Protein AF-0000000070241861 (afdb_homodimer)

Nearest PDB structures (foldseek):
  7yu0-assembly1_A  TM=5.098E-01  e=7.695E-04  Arthrobacter
  7ls2-assembly1_m  TM=2.785E-01  e=2.236E-01  Mus musculus
  7uvp-assembly1_A  TM=3.141E-01  e=3.894E-01  Bacteroides thetaiotaomicron VPI-5482
  7n2c-assembly1_EF  TM=3.225E-01  e=2.978E+00  Escherichia coli K-12
  4v7d-assembly1_BZ  TM=2.913E-01  e=2.327E+00  Escherichia coli K-12

Structure (mmCIF, N/CA/C/O backbone):
data_AF-0000000070241861-model_v1
#
loop_
_entity.id
_entity.type
_entity.pdbx_description
1 polymer 'Adenosylcobinamide amidohydrolase'
#
loop_
_atom_site.group_PDB
_atom_site.id
_atom_site.type_symbol
_atom_site.label_atom_id
_atom_site.label_alt_id
_atom_site.label_comp_id
_atom_site.label_asym_id
_atom_site.label_entity_id
_atom_site.label_seq_id
_atom_site.pdbx_PDB_ins_code
_atom_site.Cartn_x
_atom_site.Cartn_y
_atom_site.Cartn_z
_atom_site.occupancy
_atom_site.B_iso_or_equiv
_atom_site.auth_seq_id
_atom_site.auth_comp_id
_atom_site.auth_asym_id
_atom_site.auth_atom_id
_atom_site.pdbx_PDB_model_num
ATOM 1 N N . MET A 1 1 ? 17.719 -17.578 1.533 1 81.38 1 MET A N 1
ATOM 2 C CA . MET A 1 1 ? 17.297 -17.594 0.137 1 81.38 1 MET A CA 1
ATOM 3 C C . MET A 1 1 ? 15.93 -18.266 -0.014 1 81.38 1 MET A C 1
ATOM 5 O O . MET A 1 1 ? 15.68 -19.312 0.574 1 81.38 1 MET A O 1
ATOM 9 N N . PHE A 1 2 ? 15.055 -17.594 -0.69 1 94.44 2 PHE A N 1
ATOM 10 C CA . PHE A 1 2 ? 13.703 -18.109 -0.836 1 94.44 2 PHE A CA 1
ATOM 11 C C . PHE A 1 2 ? 13.648 -19.203 -1.887 1 94.44 2 PHE A C 1
ATOM 13 O O . PHE A 1 2 ? 14.211 -19.062 -2.975 1 94.44 2 PHE A O 1
ATOM 20 N N . ASP A 1 3 ? 13.086 -20.328 -1.501 1 96.94 3 ASP A N 1
ATOM 21 C CA . ASP A 1 3 ? 12.828 -21.453 -2.393 1 96.94 3 ASP A CA 1
ATOM 22 C C . ASP A 1 3 ? 11.367 -21.469 -2.842 1 96.94 3 ASP A C 1
ATOM 24 O O . ASP A 1 3 ? 10.484 -21 -2.125 1 96.94 3 ASP A O 1
ATOM 28 N N . PHE A 1 4 ? 11.148 -22.078 -4.004 1 98.06 4 PHE A N 1
ATOM 29 C CA . PHE A 1 4 ? 9.805 -22.094 -4.57 1 98.06 4 PHE A CA 1
ATOM 30 C C . PHE A 1 4 ? 9.391 -23.516 -4.934 1 98.06 4 PHE A C 1
ATOM 32 O O . PHE A 1 4 ? 10.172 -24.266 -5.527 1 98.06 4 PHE A O 1
ATOM 39 N N . GLU A 1 5 ? 8.242 -23.891 -4.504 1 97.44 5 GLU A N 1
ATOM 40 C CA . GLU A 1 5 ? 7.566 -25.094 -4.945 1 97.44 5 GLU A CA 1
ATOM 41 C C . GLU A 1 5 ? 6.238 -24.781 -5.629 1 97.44 5 GLU A C 1
ATOM 43 O O . GLU A 1 5 ? 5.383 -24.109 -5.047 1 97.44 5 GLU A O 1
ATOM 48 N N . ARG A 1 6 ? 6.145 -25.266 -6.859 1 97.75 6 ARG A N 1
ATOM 49 C CA . ARG A 1 6 ? 4.938 -24.922 -7.605 1 97.75 6 ARG A CA 1
ATOM 50 C C . ARG A 1 6 ? 4.316 -26.156 -8.25 1 97.75 6 ARG A C 1
ATOM 52 O O . ARG A 1 6 ? 5.02 -26.969 -8.852 1 97.75 6 ARG A O 1
ATOM 59 N N . THR A 1 7 ? 3.121 -26.344 -8.023 1 96.88 7 THR A N 1
ATOM 60 C CA . THR A 1 7 ? 2.25 -27.203 -8.828 1 96.88 7 THR A CA 1
ATOM 61 C C . THR A 1 7 ? 1.295 -26.344 -9.664 1 96.88 7 THR A C 1
ATOM 63 O O . THR A 1 7 ? 1.483 -25.141 -9.797 1 96.88 7 THR A O 1
ATOM 66 N N . SER A 1 8 ? 0.337 -27.031 -10.305 1 95.19 8 SER A N 1
ATOM 67 C CA . SER A 1 8 ? -0.601 -26.266 -11.125 1 95.19 8 SER A CA 1
ATOM 68 C C . SER A 1 8 ? -1.504 -25.391 -10.266 1 95.19 8 SER A C 1
ATOM 70 O O . SER A 1 8 ? -1.99 -24.344 -10.719 1 95.19 8 SER A O 1
ATOM 72 N N . ASP A 1 9 ? -1.668 -25.828 -9.008 1 97.38 9 ASP A N 1
ATOM 73 C CA . ASP A 1 9 ? -2.688 -25.109 -8.25 1 97.38 9 ASP A CA 1
ATOM 74 C C . ASP A 1 9 ? -2.146 -24.641 -6.898 1 97.38 9 ASP A C 1
ATOM 76 O O . ASP A 1 9 ? -2.912 -24.234 -6.023 1 97.38 9 ASP A O 1
ATOM 80 N N . ARG A 1 10 ? -0.841 -24.719 -6.707 1 98.12 10 ARG A N 1
ATOM 81 C CA . ARG A 1 10 ? -0.242 -24.266 -5.457 1 98.12 10 ARG A CA 1
ATOM 82 C C . ARG A 1 10 ? 1.169 -23.734 -5.688 1 98.12 10 ARG A C 1
ATOM 84 O O . ARG A 1 10 ? 1.971 -24.375 -6.375 1 98.12 10 ARG A O 1
ATOM 91 N N . LEU A 1 11 ? 1.42 -22.578 -5.199 1 98.56 11 LEU A N 1
ATOM 92 C CA . LEU A 1 11 ? 2.77 -22.031 -5.117 1 98.56 11 LEU A CA 1
ATOM 93 C C . LEU A 1 11 ? 3.172 -21.797 -3.664 1 98.56 11 LEU A C 1
ATOM 95 O O . LEU A 1 11 ? 2.441 -21.156 -2.91 1 98.56 11 LEU A O 1
ATOM 99 N N . THR A 1 12 ? 4.25 -22.391 -3.236 1 98.38 12 THR A N 1
ATOM 100 C CA . THR A 1 12 ? 4.801 -22.203 -1.9 1 98.38 12 THR A CA 1
ATOM 101 C C . THR A 1 12 ? 6.137 -21.469 -1.966 1 98.38 12 THR A C 1
ATOM 103 O O . THR A 1 12 ? 7.031 -21.859 -2.719 1 98.38 12 THR A O 1
ATOM 106 N N . VAL A 1 13 ? 6.242 -20.359 -1.309 1 98.56 13 VAL A N 1
ATOM 107 C CA . VAL A 1 13 ? 7.48 -19.609 -1.124 1 98.56 13 VAL A CA 1
ATOM 108 C C . VAL A 1 13 ? 8.062 -19.906 0.259 1 98.56 13 VAL A C 1
ATOM 110 O O . VAL A 1 13 ? 7.492 -19.5 1.274 1 98.56 13 VAL A O 1
ATOM 113 N N . ARG A 1 14 ? 9.25 -20.484 0.294 1 98 14 ARG A N 1
ATOM 114 C CA . ARG A 1 14 ? 9.742 -21.047 1.552 1 98 14 ARG A CA 1
ATOM 115 C C . ARG A 1 14 ? 11.031 -20.359 1.987 1 98 14 ARG A C 1
ATOM 117 O O . ARG A 1 14 ? 11.961 -20.219 1.193 1 98 14 ARG A O 1
ATOM 124 N N . GLU A 1 15 ? 11.047 -19.938 3.125 1 98.19 15 GLU A N 1
ATOM 125 C CA . GLU A 1 15 ? 12.211 -19.469 3.873 1 98.19 15 GLU A CA 1
ATOM 126 C C . GLU A 1 15 ? 11.984 -19.594 5.379 1 98.19 15 GLU A C 1
ATOM 128 O O . GLU A 1 15 ? 11.289 -18.766 5.977 1 98.19 15 GLU A O 1
ATOM 133 N N . PRO A 1 16 ? 12.602 -20.594 6.035 1 97.31 16 PRO A N 1
ATOM 134 C CA . PRO A 1 16 ? 12.32 -20.859 7.449 1 97.31 16 PRO A CA 1
ATOM 135 C C . PRO A 1 16 ? 12.555 -19.641 8.336 1 97.31 16 PRO A C 1
ATOM 137 O O . PRO A 1 16 ? 13.555 -18.938 8.172 1 97.31 16 PRO A O 1
ATOM 140 N N . GLY A 1 17 ? 11.68 -19.391 9.219 1 97.69 17 GLY A N 1
ATOM 141 C CA . GLY A 1 17 ? 11.82 -18.359 10.227 1 97.69 17 GLY A CA 1
ATOM 142 C C . GLY A 1 17 ? 11.523 -16.953 9.711 1 97.69 17 GLY A C 1
ATOM 143 O O . GLY A 1 17 ? 11.883 -15.961 10.344 1 97.69 17 GLY A O 1
ATOM 144 N N . THR A 1 18 ? 10.867 -16.875 8.586 1 98.56 18 THR A N 1
ATOM 145 C CA . THR A 1 18 ? 10.562 -15.578 7.977 1 98.56 18 THR A CA 1
ATOM 146 C C . THR A 1 18 ? 9.469 -14.859 8.758 1 98.56 18 THR A C 1
ATOM 148 O O . THR A 1 18 ? 8.484 -15.469 9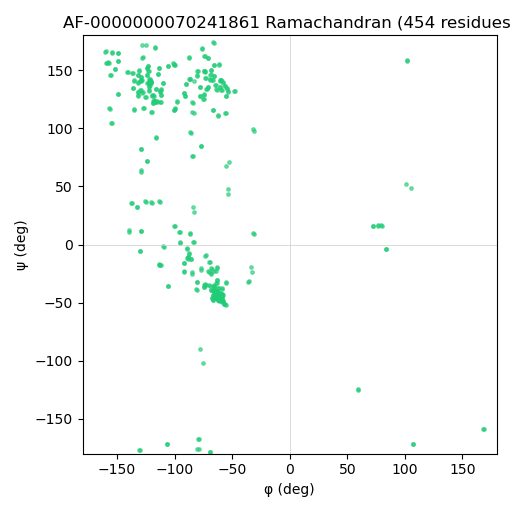.164 1 98.56 18 THR A O 1
ATOM 151 N N . ARG A 1 19 ? 9.688 -13.555 9.023 1 98.69 19 ARG A N 1
ATOM 152 C CA . ARG A 1 19 ? 8.633 -12.672 9.516 1 98.69 19 ARG A CA 1
ATOM 153 C C . ARG A 1 19 ? 7.805 -12.117 8.367 1 98.69 19 ARG A C 1
ATOM 155 O O . ARG A 1 19 ? 8.328 -11.422 7.492 1 98.69 19 ARG A O 1
ATOM 162 N N . TRP A 1 20 ? 6.477 -12.375 8.422 1 98.81 20 TRP A N 1
ATOM 163 C CA . TRP A 1 20 ? 5.594 -11.992 7.32 1 98.81 20 TRP A CA 1
ATOM 164 C C . TRP A 1 20 ? 4.605 -10.922 7.77 1 98.81 20 TRP A C 1
ATOM 166 O O . TRP A 1 20 ? 4.207 -10.883 8.938 1 98.81 20 TRP A O 1
ATOM 176 N N . LEU A 1 21 ? 4.246 -10.031 6.867 1 98.94 21 LEU A N 1
ATOM 177 C CA . LEU A 1 21 ? 3.031 -9.227 6.93 1 98.94 21 LEU A CA 1
ATOM 178 C C . LEU A 1 21 ? 2.166 -9.445 5.695 1 98.94 21 LEU A C 1
ATOM 180 O O . LEU A 1 21 ? 2.668 -9.414 4.566 1 98.94 21 LEU A O 1
ATOM 184 N N . SER A 1 22 ? 0.877 -9.68 5.898 1 98.81 22 SER A N 1
ATOM 185 C CA . SER A 1 22 ? -0.021 -9.938 4.777 1 98.81 22 SER A CA 1
ATOM 186 C C . SER A 1 22 ? -1.375 -9.266 4.988 1 98.81 22 SER A C 1
ATOM 188 O O . SER A 1 22 ? -1.831 -9.125 6.125 1 98.81 22 SER A O 1
ATOM 190 N N . ASN A 1 23 ? -1.96 -8.875 3.857 1 98.38 23 ASN A N 1
ATOM 191 C CA . ASN A 1 23 ? -3.32 -8.352 3.918 1 98.38 23 ASN A CA 1
ATOM 192 C C . ASN A 1 23 ? -4.344 -9.414 3.516 1 98.38 23 ASN A C 1
ATOM 194 O O . ASN A 1 23 ? -5.496 -9.086 3.223 1 98.38 23 ASN A O 1
ATOM 198 N N . GLY A 1 24 ? -3.969 -10.68 3.492 1 95.38 24 GLY A N 1
ATOM 199 C CA . GLY A 1 24 ? -4.887 -11.766 3.197 1 95.38 24 GLY A CA 1
ATOM 200 C C . GLY A 1 24 ? -5.91 -12 4.293 1 95.38 24 GLY A C 1
ATOM 201 O O . GLY A 1 24 ? -5.918 -11.289 5.301 1 95.38 24 GLY A O 1
ATOM 202 N N . PHE A 1 25 ? -6.75 -12.977 4.117 1 92.31 25 PHE A N 1
ATOM 203 C CA . PHE A 1 25 ? -7.891 -13.242 4.984 1 92.31 25 PHE A CA 1
ATOM 204 C C . PHE A 1 25 ? -7.43 -13.586 6.395 1 92.31 25 PHE A C 1
ATOM 206 O O . PHE A 1 25 ? -8.148 -13.344 7.367 1 92.31 25 PHE A O 1
ATOM 213 N N . ASP A 1 26 ? -6.332 -14.156 6.504 1 90.44 26 ASP A N 1
ATOM 214 C CA . ASP A 1 26 ? -5.738 -14.445 7.809 1 90.44 26 ASP A CA 1
ATOM 215 C C . ASP A 1 26 ? -4.473 -13.625 8.031 1 90.44 26 ASP A C 1
ATOM 217 O O . ASP A 1 26 ? -3.482 -14.133 8.562 1 90.44 26 ASP A O 1
ATOM 221 N N . GLY A 1 27 ? -4.465 -12.461 7.586 1 96.56 27 GLY A N 1
ATOM 222 C CA . GLY A 1 27 ? -3.25 -11.672 7.48 1 96.56 27 GLY A CA 1
ATOM 223 C C . GLY A 1 27 ? -2.818 -11.062 8.797 1 96.56 27 GLY A C 1
ATOM 224 O O . GLY A 1 27 ? -3.334 -11.43 9.859 1 96.56 27 GLY A O 1
ATOM 225 N N . GLY A 1 28 ? -1.898 -10.148 8.727 1 98.38 28 GLY A N 1
ATOM 226 C CA . GLY A 1 28 ? -1.168 -9.57 9.852 1 98.38 28 GLY A CA 1
ATOM 227 C C . GLY A 1 28 ? 0.269 -10.047 9.93 1 98.38 28 GLY A C 1
ATOM 228 O O . GLY A 1 28 ? 0.8 -10.609 8.969 1 98.38 28 GLY A O 1
ATOM 229 N N . TYR A 1 29 ? 0.907 -9.672 11.055 1 98.75 29 TYR A N 1
ATOM 230 C CA . TYR A 1 29 ? 2.27 -10.133 11.289 1 98.75 29 TYR A CA 1
ATOM 231 C C . TYR A 1 29 ? 2.277 -11.578 11.766 1 98.75 29 TYR A C 1
ATOM 233 O O . TYR A 1 29 ? 1.444 -11.977 12.586 1 98.75 29 TYR A O 1
ATOM 241 N N . THR A 1 30 ? 3.166 -12.344 11.211 1 98.44 30 THR A N 1
ATOM 242 C CA . THR A 1 30 ? 3.355 -13.719 11.648 1 98.44 30 THR A CA 1
ATOM 243 C C . THR A 1 30 ? 4.762 -14.203 11.305 1 98.44 30 THR A C 1
ATOM 245 O O . THR A 1 30 ? 5.363 -13.75 10.336 1 98.44 30 THR A O 1
ATOM 248 N N . VAL A 1 31 ? 5.277 -15.031 12.164 1 98.56 31 VAL A N 1
ATOM 249 C CA . VAL A 1 31 ? 6.508 -15.75 11.828 1 98.56 31 VAL A CA 1
ATOM 250 C C . VAL A 1 31 ? 6.168 -17.156 11.32 1 98.56 31 VAL A C 1
ATOM 252 O O . VAL A 1 31 ? 5.461 -17.906 11.992 1 98.56 31 VAL A O 1
ATOM 255 N N . ALA A 1 32 ? 6.59 -17.469 10.172 1 98.38 32 ALA A N 1
ATOM 256 C CA . ALA A 1 32 ? 6.297 -18.75 9.547 1 98.38 32 ALA A CA 1
ATOM 257 C C . ALA A 1 32 ? 7.367 -19.125 8.531 1 98.38 32 ALA A C 1
ATOM 259 O O . ALA A 1 32 ? 8.109 -18.266 8.055 1 98.38 32 ALA A O 1
ATOM 260 N N . ASP A 1 33 ? 7.387 -20.406 8.125 1 98.19 33 ASP A N 1
ATOM 261 C CA . ASP A 1 33 ? 8.445 -20.922 7.273 1 98.19 33 ASP A CA 1
ATOM 262 C C . ASP A 1 33 ? 8.109 -20.734 5.797 1 98.19 33 ASP A C 1
ATOM 264 O O . ASP A 1 33 ? 8.961 -20.922 4.93 1 98.19 33 ASP A O 1
ATOM 268 N N . ALA A 1 34 ? 6.832 -20.391 5.543 1 98.12 34 ALA A N 1
ATOM 269 C CA . ALA A 1 34 ? 6.438 -20.297 4.141 1 98.12 34 ALA A CA 1
ATOM 270 C C . ALA A 1 34 ? 5.191 -19.438 3.979 1 98.12 34 ALA A C 1
ATOM 272 O O . ALA A 1 34 ? 4.426 -19.25 4.93 1 98.12 34 ALA A O 1
ATOM 273 N N . ALA A 1 35 ? 5.035 -18.906 2.834 1 98.44 35 ALA A N 1
ATOM 274 C CA . ALA A 1 35 ? 3.791 -18.328 2.332 1 98.44 35 ALA A CA 1
ATOM 275 C C . ALA A 1 35 ? 3.244 -19.141 1.162 1 98.44 35 ALA A C 1
ATOM 277 O O . ALA A 1 35 ? 4.004 -19.797 0.447 1 98.44 35 ALA A O 1
ATOM 278 N N . HIS A 1 36 ? 1.935 -19.094 1.017 1 98.44 36 HIS A N 1
ATOM 279 C CA . HIS A 1 36 ? 1.302 -19.906 -0.017 1 98.44 36 HIS A CA 1
ATOM 280 C C . HIS A 1 36 ? 0.37 -19.062 -0.883 1 98.44 36 HIS A C 1
ATOM 282 O O . HIS A 1 36 ? -0.262 -18.125 -0.392 1 98.44 36 HIS A O 1
ATOM 288 N N . ASN A 1 37 ? 0.306 -19.359 -2.113 1 98.25 37 ASN A N 1
ATOM 289 C CA . ASN A 1 37 ? -0.688 -18.922 -3.082 1 98.25 37 ASN A CA 1
ATOM 290 C C . ASN A 1 37 ? -1.447 -20.094 -3.691 1 98.25 37 ASN A C 1
ATOM 292 O O . ASN A 1 37 ? -0.86 -20.922 -4.391 1 98.25 37 ASN A O 1
ATOM 296 N N . LEU A 1 38 ? -2.764 -20.172 -3.391 1 98.06 38 LEU A N 1
ATOM 297 C CA . LEU A 1 38 ? -3.564 -21.328 -3.785 1 98.06 38 LEU A CA 1
ATOM 298 C C . LEU A 1 38 ? -4.586 -20.953 -4.852 1 98.06 38 LEU A C 1
ATOM 300 O O . LEU A 1 38 ? -5.344 -19.984 -4.672 1 98.06 38 LEU A O 1
ATOM 304 N N . THR A 1 39 ? -4.617 -21.688 -5.93 1 97.81 39 THR A N 1
ATOM 305 C CA . THR A 1 39 ? -5.637 -21.531 -6.957 1 97.81 39 THR A CA 1
ATOM 306 C C . THR A 1 39 ? -6.973 -22.109 -6.496 1 97.81 39 THR A C 1
ATOM 308 O O . THR A 1 39 ? -7.02 -23.219 -5.961 1 97.81 39 THR A O 1
ATOM 311 N N . VAL A 1 40 ? -7.949 -21.297 -6.633 1 96.19 40 VAL A N 1
ATOM 312 C CA . VAL A 1 40 ? -9.297 -21.75 -6.309 1 96.19 40 VAL A CA 1
ATOM 313 C C . VAL A 1 40 ? -10.047 -22.109 -7.59 1 96.19 40 VAL A C 1
ATOM 315 O O . VAL A 1 40 ? -9.711 -21.609 -8.672 1 96.19 40 VAL A O 1
ATOM 318 N N . PRO A 1 41 ? -11.039 -22.969 -7.48 1 92.5 41 PRO A N 1
ATOM 319 C CA . PRO A 1 41 ? -11.789 -23.344 -8.68 1 92.5 41 PRO A CA 1
ATOM 320 C C . PRO A 1 41 ? -12.719 -22.234 -9.172 1 92.5 41 PRO A C 1
ATOM 322 O O . PRO A 1 41 ? -13.023 -21.297 -8.422 1 92.5 41 PRO A O 1
ATOM 325 N N . ASP A 1 42 ? -13.125 -22.375 -10.414 1 87.5 42 ASP A N 1
ATOM 326 C CA . ASP A 1 42 ? -14.141 -21.484 -10.961 1 87.5 42 ASP A CA 1
ATOM 327 C C . ASP A 1 42 ? -15.43 -21.547 -10.148 1 87.5 42 ASP A C 1
ATOM 329 O O . ASP A 1 42 ? -15.867 -22.625 -9.742 1 87.5 42 ASP A O 1
ATOM 333 N N . GLY A 1 43 ? -16 -20.422 -9.945 1 84.31 43 GLY A N 1
ATOM 334 C CA . GLY A 1 43 ? -17.25 -20.359 -9.188 1 84.31 43 GLY A CA 1
ATOM 335 C C . GLY A 1 43 ? -17.047 -20.5 -7.691 1 84.31 43 GLY A C 1
ATOM 336 O O . GLY A 1 43 ? -17.969 -20.859 -6.965 1 84.31 43 GLY A O 1
ATOM 337 N N . PHE A 1 44 ? -15.844 -20.312 -7.328 1 88.94 44 PHE A N 1
ATOM 338 C CA . PHE A 1 44 ? -15.516 -20.422 -5.91 1 88.94 44 PHE A CA 1
ATOM 339 C C . PHE A 1 44 ? -16.391 -19.484 -5.086 1 88.94 44 PHE A C 1
ATOM 341 O O . PHE A 1 44 ? -16.406 -18.266 -5.32 1 88.94 44 PHE A O 1
ATOM 348 N N . GLY A 1 45 ? -17.047 -20.016 -4.059 1 86.06 45 GLY A N 1
ATOM 349 C CA . GLY A 1 45 ? -17.953 -19.203 -3.258 1 86.06 45 GLY A CA 1
ATOM 350 C C . GLY A 1 45 ? -17.859 -19.484 -1.771 1 86.06 45 GLY A C 1
ATOM 351 O O . GLY A 1 45 ? -18.688 -19.016 -0.986 1 86.06 45 GLY A O 1
ATOM 352 N N . ARG A 1 46 ? -16.875 -20.188 -1.361 1 89.06 46 ARG A N 1
ATOM 353 C CA . ARG A 1 46 ? -16.719 -20.5 0.054 1 89.06 46 ARG A CA 1
ATOM 354 C C . ARG A 1 46 ? -16.359 -19.266 0.853 1 89.06 46 ARG A C 1
ATOM 356 O O . ARG A 1 46 ? -15.602 -18.406 0.382 1 89.06 46 ARG A O 1
ATOM 363 N N . THR A 1 47 ? -16.875 -19.25 2.098 1 88.75 47 THR A N 1
ATOM 364 C CA . THR A 1 47 ? -16.578 -18.109 2.961 1 88.75 47 THR A CA 1
ATOM 365 C C . THR A 1 47 ? -15.695 -18.531 4.129 1 88.75 47 THR A C 1
ATOM 367 O O . THR A 1 47 ? -15.133 -17.672 4.824 1 88.75 47 THR A O 1
ATOM 370 N N . ASP A 1 48 ? -15.648 -19.797 4.379 1 93.44 48 ASP A N 1
ATOM 371 C CA . ASP A 1 48 ? -14.758 -20.312 5.414 1 93.44 48 ASP A CA 1
ATOM 372 C C . ASP A 1 48 ? -13.344 -20.531 4.867 1 93.44 48 ASP A C 1
ATOM 374 O O . ASP A 1 48 ? -12.867 -21.656 4.793 1 93.44 48 ASP A O 1
ATOM 378 N N . LEU A 1 49 ? -12.633 -19.547 4.691 1 93.81 49 LEU A N 1
ATOM 379 C CA . LEU A 1 49 ? -11.375 -19.531 3.939 1 93.81 49 LEU A CA 1
ATOM 380 C C . LEU A 1 49 ? -10.273 -20.234 4.723 1 93.81 49 LEU A C 1
ATOM 382 O O . LEU A 1 49 ? -9.414 -20.891 4.137 1 93.81 49 LEU A O 1
ATOM 386 N N . ASP A 1 50 ? -10.289 -20.109 6.047 1 93.88 50 ASP A N 1
ATOM 387 C CA . ASP A 1 50 ? -9.305 -20.797 6.875 1 93.88 50 ASP A CA 1
ATOM 388 C C . ASP A 1 50 ? -9.438 -22.312 6.719 1 93.88 50 ASP A C 1
ATOM 390 O O . ASP A 1 50 ? -8.43 -23.016 6.582 1 93.88 50 ASP A O 1
ATOM 394 N N . ALA A 1 51 ? -10.625 -22.703 6.812 1 96.12 51 ALA A N 1
ATOM 395 C CA . ALA A 1 51 ? -10.883 -24.141 6.656 1 96.12 51 ALA A CA 1
ATOM 396 C C . ALA A 1 51 ? -10.484 -24.625 5.266 1 96.12 51 ALA A C 1
ATOM 398 O O . ALA A 1 51 ? -9.891 -25.688 5.121 1 96.12 51 ALA A O 1
ATOM 399 N N . TYR A 1 52 ? -10.82 -23.844 4.281 1 96.56 52 TYR A N 1
ATOM 400 C CA . TYR A 1 52 ? -10.469 -24.203 2.914 1 96.56 52 TYR A CA 1
ATOM 401 C C . TYR A 1 52 ? -8.961 -24.328 2.756 1 96.56 52 TYR A C 1
ATOM 403 O O . TYR A 1 52 ? -8.461 -25.297 2.186 1 96.56 52 TYR A O 1
ATOM 411 N N . ALA A 1 53 ? -8.227 -23.328 3.268 1 96.56 53 ALA A N 1
ATOM 412 C CA . ALA A 1 53 ? -6.77 -23.344 3.189 1 96.56 53 ALA A CA 1
ATOM 413 C C . ALA A 1 53 ? -6.195 -24.562 3.895 1 96.56 53 ALA A C 1
ATOM 415 O O . ALA A 1 53 ? -5.27 -25.203 3.387 1 96.56 53 ALA A O 1
ATOM 416 N N . ALA A 1 54 ? -6.727 -24.875 5.043 1 97.31 54 ALA A N 1
ATOM 417 C CA . ALA A 1 54 ? -6.262 -26.031 5.797 1 97.31 54 ALA A CA 1
ATOM 418 C C . ALA A 1 54 ? -6.477 -27.328 5.004 1 97.31 54 ALA A C 1
ATOM 420 O O . ALA A 1 54 ? -5.617 -28.203 5 1 97.31 54 ALA A O 1
ATOM 421 N N . GLU A 1 55 ? -7.656 -27.438 4.375 1 97.75 55 GLU A N 1
ATOM 422 C CA . GLU A 1 55 ? -7.953 -28.594 3.529 1 97.75 55 GLU A CA 1
ATOM 423 C C . GLU A 1 55 ? -6.953 -28.719 2.385 1 97.75 55 GLU A C 1
ATOM 425 O O . GLU A 1 55 ? -6.449 -29.797 2.104 1 97.75 55 GLU A O 1
ATOM 430 N N . ARG A 1 56 ? -6.66 -27.609 1.758 1 97.38 56 ARG A N 1
ATOM 431 C CA . ARG A 1 56 ? -5.785 -27.578 0.591 1 97.38 56 ARG A CA 1
ATOM 432 C C . ARG A 1 56 ? -4.344 -27.891 0.981 1 97.38 56 ARG A C 1
ATOM 434 O O . ARG A 1 56 ? -3.621 -28.547 0.232 1 97.38 56 ARG A O 1
ATOM 441 N N . LEU A 1 57 ? -3.961 -27.422 2.174 1 97 57 LEU A N 1
ATOM 442 C CA . LEU A 1 57 ? -2.578 -27.578 2.609 1 97 57 LEU A CA 1
ATOM 443 C C . LEU A 1 57 ? -2.396 -28.859 3.41 1 97 57 LEU A C 1
ATOM 445 O O . LEU A 1 57 ? -1.268 -29.297 3.627 1 97 57 LEU A O 1
ATOM 449 N N . GLY A 1 58 ? -3.467 -29.469 3.871 1 96.75 58 GLY A N 1
ATOM 450 C CA . GLY A 1 58 ? -3.428 -30.672 4.688 1 96.75 58 GLY A CA 1
ATOM 451 C C . GLY A 1 58 ? -3.217 -30.391 6.164 1 96.75 58 GLY A C 1
ATOM 452 O O . GLY A 1 58 ? -3.133 -31.312 6.977 1 96.75 58 GLY A O 1
ATOM 453 N N . GLU A 1 59 ? -3.016 -29.188 6.527 1 95.81 59 GLU A N 1
ATOM 454 C CA . GLU A 1 59 ? -2.854 -28.672 7.887 1 95.81 59 GLU A CA 1
ATOM 455 C C . GLU A 1 59 ? -3.193 -27.188 7.961 1 95.81 59 GLU A C 1
ATOM 457 O O . GLU A 1 59 ? -3.188 -26.484 6.941 1 95.81 59 GLU A O 1
ATOM 462 N N . PRO A 1 60 ? -3.553 -26.719 9.156 1 93.44 60 PRO A N 1
ATOM 463 C CA . PRO A 1 60 ? -3.785 -25.281 9.266 1 93.44 60 PRO A CA 1
ATOM 464 C C . PRO A 1 60 ? -2.594 -24.453 8.789 1 93.44 60 PRO A C 1
ATOM 466 O O . PRO A 1 60 ? -1.445 -24.781 9.086 1 93.44 60 PRO A O 1
ATOM 469 N N . PRO A 1 61 ? -2.914 -23.438 7.984 1 92.62 61 PRO A N 1
ATOM 470 C CA . PRO A 1 61 ? -1.807 -22.609 7.504 1 92.62 61 PRO A CA 1
ATOM 471 C C . PRO A 1 61 ? -1.012 -21.969 8.641 1 92.62 61 PRO A C 1
ATOM 473 O O . PRO A 1 61 ? -1.599 -21.406 9.562 1 92.62 61 PRO A O 1
ATOM 476 N N . ALA A 1 62 ? 0.346 -22.062 8.562 1 93.81 62 ALA A N 1
ATOM 477 C CA . ALA A 1 62 ? 1.209 -21.422 9.562 1 93.81 62 ALA A CA 1
ATOM 478 C C . ALA A 1 62 ? 1.606 -20.016 9.133 1 93.81 62 ALA A C 1
ATOM 480 O O . ALA A 1 62 ? 1.996 -19.188 9.961 1 93.81 62 ALA A O 1
ATOM 481 N N . GLY A 1 63 ? 1.576 -19.766 7.852 1 97.19 63 GLY A N 1
ATOM 482 C CA . GLY A 1 63 ? 1.946 -18.469 7.285 1 97.19 63 GLY A CA 1
ATOM 483 C C . GLY A 1 63 ? 0.911 -17.922 6.324 1 97.19 63 GLY A C 1
ATOM 484 O O . GLY A 1 63 ? -0.174 -18.5 6.18 1 97.19 63 GLY A O 1
ATOM 485 N N . PRO A 1 64 ? 1.241 -16.797 5.742 1 98 64 PRO A N 1
ATOM 486 C CA . PRO A 1 64 ? 0.275 -16.188 4.82 1 98 64 PRO A CA 1
ATOM 487 C C . PRO A 1 64 ? -0.183 -17.156 3.73 1 98 64 PRO A C 1
ATOM 489 O O . PRO A 1 64 ? 0.642 -17.844 3.125 1 98 64 PRO A O 1
ATOM 492 N N . THR A 1 65 ? -1.456 -17.188 3.568 1 97.75 65 THR A N 1
ATOM 493 C CA . THR A 1 65 ? -2.064 -17.969 2.494 1 97.75 65 THR A CA 1
ATOM 494 C C . THR A 1 65 ? -3.008 -17.109 1.666 1 97.75 65 THR A C 1
ATOM 496 O O . THR A 1 65 ? -3.992 -16.578 2.188 1 97.75 65 THR A O 1
ATOM 499 N N . LEU A 1 66 ? -2.658 -16.984 0.421 1 97.5 66 LEU A N 1
ATOM 500 C CA . LEU A 1 66 ? -3.455 -16.188 -0.512 1 97.5 66 LEU A CA 1
ATOM 501 C C . LEU A 1 66 ? -4.234 -17.094 -1.46 1 97.5 66 LEU A C 1
ATOM 503 O O . LEU A 1 66 ? -3.838 -18.234 -1.705 1 97.5 66 LEU A O 1
ATOM 507 N N . LEU A 1 67 ? -5.316 -16.562 -1.913 1 96.75 67 LEU A N 1
ATOM 508 C CA . LEU A 1 67 ? -6.18 -17.297 -2.828 1 96.75 67 LEU A CA 1
ATOM 509 C C . LEU A 1 67 ? -6.363 -16.547 -4.137 1 96.75 67 LEU A C 1
ATOM 511 O O . LEU A 1 67 ? -6.492 -15.312 -4.137 1 96.75 67 LEU A O 1
ATOM 515 N N . THR A 1 68 ? -6.41 -17.25 -5.234 1 96.44 68 THR A N 1
ATOM 516 C CA . THR A 1 68 ? -6.539 -16.641 -6.551 1 96.44 68 THR A CA 1
ATOM 517 C C . THR A 1 68 ? -7.238 -17.594 -7.523 1 96.44 68 THR A C 1
ATOM 519 O O . THR A 1 68 ? -7.164 -18.812 -7.371 1 96.44 68 THR A O 1
ATOM 522 N N . GLY A 1 69 ? -7.902 -17 -8.469 1 95 69 GLY A N 1
ATOM 523 C CA . GLY A 1 69 ? -8.484 -17.766 -9.547 1 95 69 GLY A CA 1
ATOM 524 C C . GLY A 1 69 ? -7.5 -18.062 -10.664 1 95 69 GLY A C 1
ATOM 525 O O . GLY A 1 69 ? -7.863 -18.672 -11.68 1 95 69 GLY A O 1
ATOM 526 N N . VAL A 1 70 ? -6.277 -17.672 -10.547 1 96.69 70 VAL A N 1
ATOM 527 C CA . VAL A 1 70 ? -5.254 -17.828 -11.578 1 96.69 70 VAL A CA 1
ATOM 528 C C . VAL A 1 70 ? -4.504 -19.141 -11.367 1 96.69 70 VAL A C 1
ATOM 530 O O . VAL A 1 70 ? -4.082 -19.453 -10.25 1 96.69 70 VAL A O 1
ATOM 533 N N . ASN A 1 71 ? -4.371 -19.938 -12.445 1 97.5 71 ASN A N 1
ATOM 534 C CA . ASN A 1 71 ? -3.523 -21.125 -12.406 1 97.5 71 ASN A CA 1
ATOM 535 C C . ASN A 1 71 ? -2.068 -20.766 -12.117 1 97.5 71 ASN A C 1
ATOM 537 O O . ASN A 1 71 ? -1.544 -19.797 -12.672 1 97.5 71 ASN A O 1
ATOM 541 N N . GLN A 1 72 ? -1.388 -21.594 -11.297 1 98.25 72 GLN A N 1
ATOM 542 C CA . GLN A 1 72 ? -0.049 -21.234 -10.836 1 98.25 72 GLN A CA 1
ATOM 543 C C . GLN A 1 72 ? 0.97 -21.359 -11.961 1 98.25 72 GLN A C 1
ATOM 545 O O . GLN A 1 72 ? 2.098 -20.859 -11.844 1 98.25 72 GLN A O 1
ATOM 550 N N . GLN A 1 73 ? 0.631 -21.922 -13.117 1 97.69 73 GLN A N 1
ATOM 551 C CA . GLN A 1 73 ? 1.528 -21.953 -14.266 1 97.69 73 GLN A CA 1
ATOM 552 C C . GLN A 1 73 ? 1.828 -20.531 -14.758 1 97.69 73 GLN A C 1
ATOM 554 O O . GLN A 1 73 ? 2.809 -20.328 -15.477 1 97.69 73 GLN A O 1
ATOM 559 N N . HIS A 1 74 ? 0.98 -19.609 -14.398 1 98.12 74 HIS A N 1
ATOM 560 C CA . HIS A 1 74 ? 1.137 -18.234 -14.852 1 98.12 74 HIS A CA 1
ATOM 561 C C . HIS A 1 74 ? 1.882 -17.391 -13.812 1 98.12 74 HIS A C 1
ATOM 563 O O . HIS A 1 74 ? 2.084 -16.188 -14.008 1 98.12 74 HIS A O 1
ATOM 569 N N . ALA A 1 75 ? 2.303 -18.062 -12.68 1 98.75 75 ALA A N 1
ATOM 570 C CA . ALA A 1 75 ? 3.131 -17.344 -11.703 1 98.75 75 ALA A CA 1
ATOM 571 C C . ALA A 1 75 ? 4.469 -16.938 -12.32 1 98.75 75 ALA A C 1
ATOM 573 O O . ALA A 1 75 ? 5.086 -17.719 -13.055 1 98.75 75 ALA A O 1
ATOM 574 N N . ARG A 1 76 ? 4.871 -15.711 -12.117 1 98.88 76 ARG A N 1
ATOM 575 C CA . ARG A 1 76 ? 6.168 -15.195 -12.539 1 98.88 76 ARG A CA 1
ATOM 576 C C . ARG A 1 76 ? 6.859 -14.453 -11.398 1 98.88 76 ARG A C 1
ATOM 578 O O . ARG A 1 76 ? 6.195 -13.891 -10.523 1 98.88 76 ARG A O 1
ATOM 585 N N . GLY A 1 77 ? 8.164 -14.492 -11.414 1 98.75 77 GLY A N 1
ATOM 586 C CA . GLY A 1 77 ? 8.953 -13.836 -10.383 1 98.75 77 GLY A CA 1
ATOM 587 C C . GLY A 1 77 ? 9.93 -12.82 -10.93 1 98.75 77 GLY A C 1
ATOM 588 O O . GLY A 1 77 ? 10.258 -12.836 -12.117 1 98.75 77 GLY A O 1
ATOM 589 N N . GLY A 1 78 ? 10.266 -11.859 -10.141 1 98.69 78 GLY A N 1
ATOM 590 C CA . GLY A 1 78 ? 11.383 -10.938 -10.328 1 98.69 78 GLY A CA 1
ATOM 591 C C . GLY A 1 78 ? 12.383 -10.984 -9.195 1 98.69 78 GLY A C 1
ATOM 592 O O . GLY A 1 78 ? 12.008 -11.109 -8.023 1 98.69 78 GLY A O 1
ATOM 593 N N . ARG A 1 79 ? 13.625 -10.914 -9.539 1 98.5 79 ARG A N 1
ATOM 594 C CA . ARG A 1 79 ? 14.695 -10.906 -8.547 1 98.5 79 ARG A CA 1
ATOM 595 C C . ARG A 1 79 ? 15.664 -9.75 -8.797 1 98.5 79 ARG A C 1
ATOM 597 O O . ARG A 1 79 ? 16.047 -9.492 -9.938 1 98.5 79 ARG A O 1
ATOM 604 N N . LEU A 1 80 ? 16 -9.039 -7.797 1 98.25 80 LEU A N 1
ATOM 605 C CA . LEU A 1 80 ? 16.969 -7.945 -7.844 1 98.25 80 LEU A CA 1
ATOM 606 C C . LEU A 1 80 ? 17.562 -7.695 -6.465 1 98.25 80 LEU A C 1
ATOM 608 O O . LEU A 1 80 ? 16.844 -7.379 -5.516 1 98.25 80 LEU A O 1
ATOM 612 N N . GLY A 1 81 ? 18.906 -7.891 -6.344 1 97.06 81 GLY A N 1
ATOM 613 C CA . GLY A 1 81 ? 19.547 -7.699 -5.059 1 97.06 81 GLY A CA 1
ATOM 614 C C . GLY A 1 81 ? 18.984 -8.594 -3.969 1 97.06 81 GLY A C 1
ATOM 615 O O . GLY A 1 81 ? 18.938 -9.812 -4.129 1 97.06 81 GLY A O 1
ATOM 616 N N . PRO A 1 82 ? 18.547 -7.941 -2.875 1 97.44 82 PRO A N 1
ATOM 617 C CA . PRO A 1 82 ? 18.094 -8.742 -1.745 1 97.44 82 PRO A CA 1
ATOM 618 C C . PRO A 1 82 ? 16.609 -9.133 -1.861 1 97.44 82 PRO A C 1
ATOM 620 O O . PRO A 1 82 ? 16.031 -9.68 -0.917 1 97.44 82 PRO A O 1
ATOM 623 N N . VAL A 1 83 ? 16.047 -8.852 -3.043 1 98.56 83 VAL A N 1
ATOM 624 C CA . VAL A 1 83 ? 14.594 -8.953 -3.088 1 98.56 83 VAL A CA 1
ATOM 625 C C . VAL A 1 83 ? 14.18 -9.961 -4.156 1 98.56 83 VAL A C 1
ATOM 627 O O . VAL A 1 83 ? 14.789 -10.031 -5.227 1 98.56 83 VAL A O 1
ATOM 630 N N . VAL A 1 84 ? 13.172 -10.703 -3.811 1 98.81 84 VAL A N 1
ATOM 631 C CA . VAL A 1 84 ? 12.438 -11.508 -4.781 1 98.81 84 VAL A CA 1
ATOM 632 C C . VAL A 1 84 ? 10.938 -11.234 -4.648 1 98.81 84 VAL A C 1
ATOM 634 O O . VAL A 1 84 ? 10.438 -11.023 -3.543 1 98.81 84 VAL A O 1
ATOM 637 N N . ALA A 1 85 ? 10.25 -11.195 -5.738 1 98.88 85 ALA A N 1
ATOM 638 C CA . ALA A 1 85 ? 8.789 -11.109 -5.77 1 98.88 85 ALA A CA 1
ATOM 639 C C . ALA A 1 85 ? 8.203 -12.133 -6.727 1 98.88 85 ALA A C 1
ATOM 641 O O . ALA A 1 85 ? 8.742 -12.367 -7.809 1 98.88 85 ALA A O 1
ATOM 642 N N . VAL A 1 86 ? 7.113 -12.742 -6.348 1 98.94 86 VAL A N 1
ATOM 643 C CA . VAL A 1 86 ? 6.363 -13.633 -7.227 1 98.94 86 VAL A CA 1
ATOM 644 C C . VAL A 1 86 ? 4.914 -13.164 -7.328 1 98.94 86 VAL A C 1
ATOM 646 O O . VAL A 1 86 ? 4.316 -12.758 -6.328 1 98.94 86 VAL A O 1
ATOM 649 N N . VAL A 1 87 ? 4.383 -13.242 -8.586 1 98.88 87 VAL A N 1
ATOM 650 C CA . VAL A 1 87 ? 3.086 -12.633 -8.852 1 98.88 87 VAL A CA 1
ATOM 651 C C . VAL A 1 87 ? 2.232 -13.578 -9.695 1 98.88 87 VAL A C 1
ATOM 653 O O . VAL A 1 87 ? 2.732 -14.219 -10.625 1 98.88 87 VAL A O 1
ATOM 656 N N . THR A 1 88 ? 0.996 -13.742 -9.336 1 98.62 88 THR A N 1
ATOM 657 C CA . THR A 1 88 ? -0.055 -14.172 -10.25 1 98.62 88 THR A CA 1
ATOM 658 C C . THR A 1 88 ? -1.034 -13.039 -10.523 1 98.62 88 THR A C 1
ATOM 660 O O . THR A 1 88 ? -1.39 -12.281 -9.617 1 98.62 88 THR A O 1
ATOM 663 N N . ALA A 1 89 ? -1.441 -12.922 -11.773 1 98 89 ALA A N 1
ATOM 664 C CA . ALA A 1 89 ? -2.287 -11.781 -12.117 1 98 89 ALA A CA 1
ATOM 665 C C . ALA A 1 89 ? -3.465 -12.219 -12.984 1 98 89 ALA A C 1
ATOM 667 O O . ALA A 1 89 ? -3.273 -12.703 -14.102 1 98 89 ALA A O 1
ATOM 668 N N . GLY A 1 90 ? -4.605 -12.062 -12.477 1 95.94 90 GLY A N 1
ATOM 669 C CA . GLY A 1 90 ? -5.871 -12.109 -13.195 1 95.94 90 GLY A CA 1
ATOM 670 C C . GLY A 1 90 ? -6.668 -10.828 -13.086 1 95.94 90 GLY A C 1
ATOM 671 O O . GLY A 1 90 ? -6.762 -10.234 -12.008 1 95.94 90 GLY A O 1
ATOM 672 N N . LEU A 1 91 ? -7.289 -10.406 -14.18 1 95.38 91 LEU A N 1
ATOM 673 C CA . LEU A 1 91 ? -7.91 -9.086 -14.203 1 95.38 91 LEU A CA 1
ATOM 674 C C . LEU A 1 91 ? -9.406 -9.195 -14.484 1 95.38 91 LEU A C 1
ATOM 676 O O . LEU A 1 91 ? -9.992 -8.32 -15.125 1 95.38 91 LEU A O 1
ATOM 680 N N . SER A 1 92 ? -10.055 -10.188 -13.992 1 92.62 92 SER A N 1
ATOM 681 C CA . SER A 1 92 ? -11.484 -10.383 -14.219 1 92.62 92 SER A CA 1
ATOM 682 C C . SER A 1 92 ? -12.32 -9.445 -13.352 1 92.62 92 SER A C 1
ATOM 684 O O . SER A 1 92 ? -13.508 -9.25 -13.602 1 92.62 92 SER A O 1
ATOM 686 N N . ASN A 1 93 ? -11.82 -8.953 -12.32 1 93.62 93 ASN A N 1
ATOM 687 C CA . ASN A 1 93 ? -12.5 -8.039 -11.406 1 93.62 93 ASN A CA 1
ATOM 688 C C . ASN A 1 93 ? -11.664 -6.797 -11.133 1 93.62 93 ASN A C 1
ATOM 690 O O . ASN A 1 93 ? -11.406 -6.461 -9.977 1 93.62 93 ASN A O 1
ATOM 694 N N . PRO A 1 94 ? -11.43 -6.02 -12.195 1 95.69 94 PRO A N 1
ATOM 695 C CA . PRO A 1 94 ? -10.586 -4.832 -12.039 1 95.69 94 PRO A CA 1
ATOM 696 C C . PRO A 1 94 ? -11.25 -3.75 -11.188 1 95.69 94 PRO A C 1
ATOM 698 O O . PRO A 1 94 ? -12.477 -3.68 -11.125 1 95.69 94 PRO A O 1
ATOM 701 N N . ALA A 1 95 ? -10.461 -3.021 -10.539 1 96.62 95 ALA A N 1
ATOM 702 C CA . ALA A 1 95 ? -10.891 -1.843 -9.789 1 96.62 95 ALA A CA 1
ATOM 703 C C . ALA A 1 95 ? -10.336 -0.564 -10.414 1 96.62 95 ALA A C 1
ATOM 705 O O . ALA A 1 95 ? -9.148 -0.487 -10.742 1 96.62 95 ALA A O 1
ATOM 706 N N . THR A 1 96 ? -11.219 0.469 -10.625 1 97.06 96 THR A N 1
ATOM 707 C CA . THR A 1 96 ? -10.797 1.757 -11.164 1 97.06 96 THR A CA 1
ATOM 708 C C . THR A 1 96 ? -11.156 2.891 -10.211 1 97.06 96 THR A C 1
ATOM 710 O O . THR A 1 96 ? -12.055 2.748 -9.375 1 97.06 96 THR A O 1
ATOM 713 N N . LEU A 1 97 ? -10.352 3.881 -10.258 1 97.44 97 LEU A N 1
ATOM 714 C CA . LEU A 1 97 ? -10.539 5.082 -9.445 1 97.44 97 LEU A CA 1
ATOM 715 C C . LEU A 1 97 ? -10.461 6.336 -10.312 1 97.44 97 LEU A C 1
ATOM 717 O O . LEU A 1 97 ? -9.422 7.004 -10.352 1 97.44 97 LEU A O 1
ATOM 721 N N . PRO A 1 98 ? -11.539 6.707 -10.977 1 95.38 98 PRO A N 1
ATOM 722 C CA . PRO A 1 98 ? -11.523 7.875 -11.859 1 95.38 98 PRO A CA 1
ATOM 723 C C . PRO A 1 98 ? -11.336 9.188 -11.102 1 95.38 98 PRO A C 1
ATOM 725 O O . PRO A 1 98 ? -11.875 9.352 -10.008 1 95.38 98 PRO A O 1
ATOM 728 N N . MET A 1 99 ? -10.578 10.133 -11.641 1 92.25 99 MET A N 1
ATOM 729 C CA . MET A 1 99 ? -10.344 11.445 -11.039 1 92.25 99 MET A CA 1
ATOM 730 C C . MET A 1 99 ? -11.508 12.391 -11.32 1 92.25 99 MET A C 1
ATOM 732 O O . MET A 1 99 ? -11.828 13.25 -10.5 1 92.25 99 MET A O 1
ATOM 736 N N . ALA A 1 100 ? -12.055 12.328 -12.508 1 82.56 100 ALA A N 1
ATOM 737 C CA . ALA A 1 100 ? -13.18 13.172 -12.891 1 82.56 100 ALA A CA 1
ATOM 738 C C . ALA A 1 100 ? -14.508 12.492 -12.562 1 82.56 100 ALA A C 1
ATOM 740 O O . ALA A 1 100 ? -14.602 11.266 -12.562 1 82.56 100 ALA A O 1
ATOM 741 N N . ALA A 1 101 ? -15.359 13.398 -12.031 1 67.06 101 ALA A N 1
ATOM 742 C CA . ALA A 1 101 ? -16.703 12.875 -11.781 1 67.06 101 ALA A CA 1
ATOM 743 C C . ALA A 1 101 ? -17.297 12.281 -13.055 1 67.06 101 ALA A C 1
ATOM 745 O O . ALA A 1 101 ? -17.125 12.828 -14.148 1 67.06 101 ALA A O 1
ATOM 746 N N . SER A 1 102 ? -17.484 11.031 -13.086 1 53.88 102 SER A N 1
ATOM 747 C CA . SER A 1 102 ? -18.234 10.523 -14.227 1 53.88 102 SER A CA 1
ATOM 748 C C . SER A 1 102 ? -19.656 11.086 -14.266 1 53.88 102 SER A C 1
ATOM 750 O O . SER A 1 102 ? -20.266 11.297 -13.219 1 53.88 102 SER A O 1
ATOM 752 N N . ALA A 1 103 ? -19.938 11.984 -15.281 1 46.47 103 ALA A N 1
ATOM 753 C CA . ALA A 1 103 ? -21.281 12.5 -15.508 1 46.47 103 ALA A CA 1
ATOM 754 C C . ALA A 1 103 ? -22.344 11.438 -15.219 1 46.47 103 ALA A C 1
ATOM 756 O O . ALA A 1 103 ? -23.531 11.727 -15.188 1 46.47 103 ALA A O 1
ATOM 757 N N . ASP A 1 104 ? -22.031 10.219 -15.445 1 42.09 104 ASP A N 1
ATOM 758 C CA . ASP A 1 104 ? -23.094 9.227 -15.32 1 42.09 104 ASP A CA 1
ATOM 759 C C . ASP A 1 104 ? -23.391 8.906 -13.859 1 42.09 104 ASP A C 1
ATOM 761 O O . ASP A 1 104 ? -22.484 8.516 -13.117 1 42.09 104 ASP A O 1
ATOM 765 N N . ASP A 1 105 ? -24.188 9.695 -13.289 1 42.53 105 ASP A N 1
ATOM 766 C CA . ASP A 1 105 ? -24.734 9.594 -11.938 1 42.53 105 ASP A CA 1
ATOM 767 C C . ASP A 1 105 ? -24.953 8.133 -11.539 1 42.53 105 ASP A C 1
ATOM 769 O O . ASP A 1 105 ? -25.547 7.852 -10.5 1 42.53 105 ASP A O 1
ATOM 773 N N . GLY A 1 106 ? -25.031 7.184 -12.422 1 36.34 106 GLY A N 1
ATOM 774 C CA . GLY A 1 106 ? -25.812 6.008 -12.062 1 36.34 106 GLY A CA 1
ATOM 775 C C . GLY A 1 106 ? -25.094 5.102 -11.078 1 36.34 106 GLY A C 1
ATOM 776 O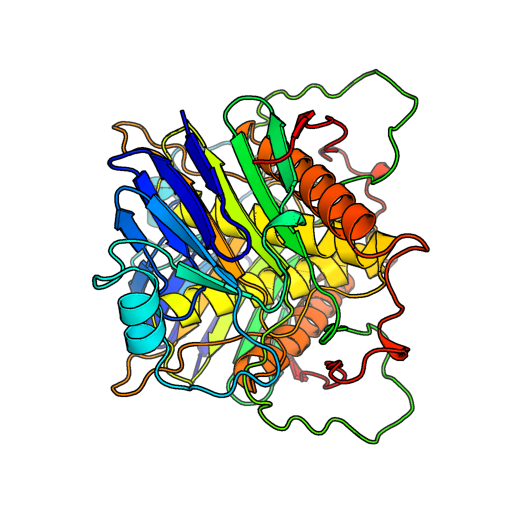 O . GLY A 1 106 ? -25.438 5.082 -9.891 1 36.34 106 GLY A O 1
ATOM 777 N N . ARG A 1 107 ? -24.438 3.883 -11.516 1 38.81 107 ARG A N 1
ATOM 778 C CA . ARG A 1 107 ? -24.516 2.59 -10.844 1 38.81 107 ARG A CA 1
ATOM 779 C C . ARG A 1 107 ? -23.516 2.498 -9.703 1 38.81 107 ARG A C 1
ATOM 781 O O . ARG A 1 107 ? -22.406 2.018 -9.891 1 38.81 107 ARG A O 1
ATOM 788 N N . THR A 1 108 ? -23.125 3.535 -9.078 1 46.16 108 THR A N 1
ATOM 789 C CA . THR A 1 108 ? -22.297 3.135 -7.949 1 46.16 108 THR A CA 1
ATOM 790 C C . THR A 1 108 ? -23.031 2.131 -7.066 1 46.16 108 THR A C 1
ATOM 792 O O . THR A 1 108 ? -23.891 2.514 -6.266 1 46.16 108 THR A O 1
ATOM 795 N N . ASP A 1 109 ? -23.562 1.232 -7.562 1 43.44 109 ASP A N 1
ATOM 796 C CA . ASP A 1 109 ? -24.078 0.336 -6.531 1 43.44 109 ASP A CA 1
ATOM 797 C C . ASP A 1 109 ? -22.969 -0.046 -5.539 1 43.44 109 ASP A C 1
ATOM 799 O O . ASP A 1 109 ? -22.031 -0.766 -5.887 1 43.44 109 ASP A O 1
ATOM 803 N N . GLY A 1 110 ? -22.594 0.898 -4.773 1 48.31 110 GLY A N 1
ATOM 804 C CA . GLY A 1 110 ? -21.797 0.729 -3.574 1 48.31 110 GLY A CA 1
ATOM 805 C C . GLY A 1 110 ? -22.031 -0.596 -2.875 1 48.31 110 GLY A C 1
ATOM 806 O O . GLY A 1 110 ? -21.891 -0.694 -1.653 1 48.31 110 GLY A O 1
ATOM 807 N N . ALA A 1 111 ? -22.734 -1.519 -3.445 1 48.66 111 ALA A N 1
ATOM 808 C CA . ALA A 1 111 ? -23.031 -2.736 -2.695 1 48.66 111 ALA A CA 1
ATOM 809 C C . ALA A 1 111 ? -21.766 -3.545 -2.436 1 48.66 111 ALA A C 1
ATOM 811 O O . ALA A 1 111 ? -20.891 -3.619 -3.295 1 48.66 111 ALA A O 1
ATOM 812 N N . ASP A 1 112 ? -21.469 -3.635 -1.12 1 61.06 112 ASP A N 1
ATOM 813 C CA . ASP A 1 112 ? -20.516 -4.66 -0.71 1 61.06 112 ASP A CA 1
ATOM 814 C C . ASP A 1 112 ? -20.594 -5.883 -1.622 1 61.06 112 ASP A C 1
ATOM 816 O O . ASP A 1 112 ? -21.625 -6.562 -1.667 1 61.06 112 ASP A O 1
ATOM 820 N N . ARG A 1 113 ? -19.641 -5.785 -2.525 1 69.31 113 ARG A N 1
ATOM 821 C CA . ARG A 1 113 ? -19.625 -6.957 -3.393 1 69.31 113 ARG A CA 1
ATOM 822 C C . ARG A 1 113 ? -18.844 -8.102 -2.754 1 69.31 113 ARG A C 1
ATOM 824 O O . ARG A 1 113 ? -17.906 -7.867 -1.989 1 69.31 113 ARG A O 1
ATOM 831 N N . GLU A 1 114 ? -19.312 -9.227 -2.916 1 71.62 114 GLU A N 1
ATOM 832 C CA . GLU A 1 114 ? -18.688 -10.438 -2.379 1 71.62 114 GLU A CA 1
ATOM 833 C C . GLU A 1 114 ? -17.281 -10.625 -2.939 1 71.62 114 GLU A C 1
ATOM 835 O O . GLU A 1 114 ? -17.016 -10.266 -4.09 1 71.62 114 GLU A O 1
ATOM 840 N N . TRP A 1 115 ? -16.422 -10.953 -2.012 1 76.56 115 TRP A N 1
ATOM 841 C CA . TRP A 1 115 ? -15.078 -11.32 -2.43 1 76.56 115 TRP A CA 1
ATOM 842 C C . TRP A 1 115 ? -15.125 -12.312 -3.588 1 76.56 115 TRP A C 1
ATOM 844 O O . TRP A 1 115 ? -15.945 -13.234 -3.594 1 76.56 115 TRP A O 1
ATOM 854 N N . ARG A 1 116 ? -14.312 -12.023 -4.648 1 76.69 116 ARG A N 1
ATOM 855 C CA . ARG A 1 116 ? -14.203 -12.914 -5.797 1 76.69 116 ARG A CA 1
ATOM 856 C C . ARG A 1 116 ? -12.742 -13.211 -6.125 1 76.69 116 ARG A C 1
ATOM 858 O O . ARG A 1 116 ? -11.898 -12.312 -6.062 1 76.69 116 ARG A O 1
ATOM 865 N N . PRO A 1 117 ? -12.539 -14.547 -6.512 1 71.25 117 PRO A N 1
ATOM 866 C CA . PRO A 1 117 ? -11.18 -14.891 -6.945 1 71.25 117 PRO A CA 1
ATOM 867 C C . PRO A 1 117 ? -10.859 -14.391 -8.352 1 71.25 117 PRO A C 1
ATOM 869 O O . PRO A 1 117 ? -11.766 -13.969 -9.078 1 71.25 117 PRO A O 1
ATOM 872 N N . GLY A 1 118 ? -9.625 -14.383 -8.883 1 72.81 118 GLY A N 1
ATOM 873 C CA . GLY A 1 118 ? -9.109 -13.906 -10.156 1 72.81 118 GLY A CA 1
ATOM 874 C C . GLY A 1 118 ? -8.336 -12.602 -10.031 1 72.81 118 GLY A C 1
ATOM 875 O O . GLY A 1 118 ? -8.578 -11.656 -10.789 1 72.81 118 GLY A O 1
ATOM 876 N N . THR A 1 119 ? -7.477 -12.617 -9.094 1 90.25 119 THR A N 1
ATOM 877 C CA . THR A 1 119 ? -6.934 -11.352 -8.609 1 90.25 119 THR A CA 1
ATOM 878 C C . THR A 1 119 ? -5.41 -11.352 -8.688 1 90.25 119 THR A C 1
ATOM 880 O O . THR A 1 119 ? -4.805 -12.32 -9.133 1 90.25 119 THR A O 1
ATOM 883 N N . VAL A 1 120 ? -4.859 -10.281 -8.461 1 98.19 120 VAL A N 1
ATOM 884 C CA . VAL A 1 120 ? -3.416 -10.07 -8.383 1 98.19 120 VAL A CA 1
ATOM 885 C C . VAL A 1 120 ? -2.914 -10.438 -6.988 1 98.19 120 VAL A C 1
ATOM 887 O O . VAL A 1 120 ? -3.314 -9.82 -6 1 98.19 120 VAL A O 1
ATOM 890 N N . ASN A 1 121 ? -2.1 -11.5 -6.871 1 98.69 121 ASN A N 1
ATOM 891 C CA . ASN A 1 121 ? -1.417 -11.859 -5.633 1 98.69 121 ASN A CA 1
ATOM 892 C C . ASN A 1 121 ? 0.092 -11.664 -5.746 1 98.69 121 ASN A C 1
ATOM 894 O O . ASN A 1 121 ? 0.693 -12.016 -6.762 1 98.69 121 ASN A O 1
ATOM 898 N N . ILE A 1 122 ? 0.658 -11.031 -4.754 1 98.94 122 ILE A N 1
ATOM 899 C CA . ILE A 1 122 ? 2.09 -10.75 -4.719 1 98.94 122 ILE A CA 1
ATOM 900 C C . ILE A 1 122 ? 2.693 -11.305 -3.43 1 98.94 122 ILE A C 1
ATOM 902 O O . ILE A 1 122 ? 2.195 -11.023 -2.336 1 98.94 122 ILE A O 1
ATOM 906 N N . VAL A 1 123 ? 3.717 -12.086 -3.514 1 98.94 123 VAL A N 1
ATOM 907 C CA . VAL A 1 123 ? 4.547 -12.484 -2.381 1 98.94 123 VAL A CA 1
ATOM 908 C C . VAL A 1 123 ? 5.957 -11.93 -2.557 1 98.94 123 VAL A C 1
ATOM 910 O O . VAL A 1 123 ? 6.621 -12.203 -3.561 1 98.94 123 VAL A O 1
ATOM 913 N N . VAL A 1 124 ? 6.414 -11.156 -1.581 1 98.94 124 VAL A N 1
ATOM 914 C CA . VAL A 1 124 ? 7.738 -10.539 -1.613 1 98.94 124 VAL A CA 1
ATOM 915 C C . VAL A 1 124 ? 8.594 -11.086 -0.473 1 98.94 124 VAL A C 1
ATOM 917 O O . VAL A 1 124 ? 8.125 -11.203 0.663 1 98.94 124 VAL A O 1
ATOM 920 N N . GLY A 1 125 ? 9.797 -11.445 -0.776 1 98.81 125 GLY A N 1
ATOM 921 C CA . GLY A 1 125 ? 10.812 -11.758 0.222 1 98.81 125 GLY A CA 1
ATOM 922 C C . GLY A 1 125 ? 12.055 -10.891 0.098 1 98.81 125 GLY A C 1
ATOM 923 O O . GLY A 1 125 ? 12.508 -10.609 -1.012 1 98.81 125 GLY A O 1
ATOM 924 N N . THR A 1 126 ? 12.539 -10.406 1.211 1 98.69 126 THR A N 1
ATOM 925 C CA . THR A 1 126 ? 13.828 -9.727 1.226 1 98.69 126 THR A CA 1
ATOM 926 C C . THR A 1 126 ? 14.781 -10.383 2.223 1 98.69 126 THR A C 1
ATOM 928 O O . THR A 1 126 ? 14.336 -10.969 3.215 1 98.69 126 THR A O 1
ATOM 931 N N . ARG A 1 127 ? 16.031 -10.289 1.966 1 97.69 127 ARG A N 1
ATOM 932 C CA . ARG A 1 127 ? 17.062 -10.836 2.854 1 97.69 127 ARG A CA 1
ATOM 933 C C . ARG A 1 127 ? 17.453 -9.828 3.928 1 97.69 127 ARG A C 1
ATOM 935 O O . ARG A 1 127 ? 18.219 -10.141 4.836 1 97.69 127 ARG A O 1
ATOM 942 N N . ARG A 1 128 ? 16.984 -8.641 3.838 1 97.81 128 ARG A N 1
ATOM 943 C CA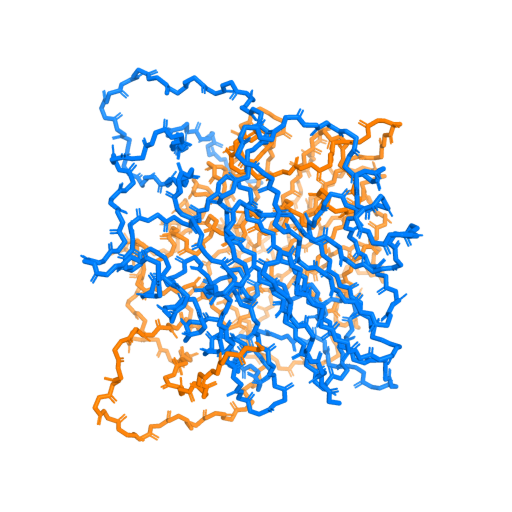 . ARG A 1 128 ? 17.297 -7.582 4.793 1 97.81 128 ARG A CA 1
ATOM 944 C C . ARG A 1 128 ? 16.266 -7.551 5.926 1 97.81 128 ARG A C 1
ATOM 946 O O . ARG A 1 128 ? 15.062 -7.531 5.684 1 97.81 128 ARG A O 1
ATOM 953 N N . PRO A 1 129 ? 16.812 -7.578 7.168 1 98.44 129 PRO A N 1
ATOM 954 C CA . PRO A 1 129 ? 15.867 -7.418 8.266 1 98.44 129 PRO A CA 1
ATOM 955 C C . PRO A 1 129 ? 15.188 -6.051 8.266 1 98.44 129 PRO A C 1
ATOM 957 O O . PRO A 1 129 ? 15.852 -5.031 8.047 1 98.44 129 PRO A O 1
ATOM 960 N N . LEU A 1 130 ? 13.891 -6.039 8.508 1 98.44 130 LEU A N 1
ATOM 961 C CA . LEU A 1 130 ? 13.094 -4.82 8.609 1 98.44 130 LEU A CA 1
ATOM 962 C C . LEU A 1 130 ? 12.359 -4.758 9.945 1 98.44 130 LEU A C 1
ATOM 964 O O . LEU A 1 130 ? 11.984 -5.793 10.508 1 98.44 130 LEU A O 1
ATOM 968 N N . SER A 1 131 ? 12.211 -3.527 10.469 1 98.06 131 SER A N 1
ATOM 969 C CA . SER A 1 131 ? 11.328 -3.332 11.617 1 98.06 131 SER A CA 1
ATOM 970 C C . SER A 1 131 ? 9.875 -3.598 11.234 1 98.06 131 SER A C 1
ATOM 972 O O . SER A 1 131 ? 9.562 -3.832 10.07 1 98.06 131 SER A O 1
ATOM 974 N N . ASP A 1 132 ? 8.984 -3.582 12.25 1 98.25 132 ASP A N 1
ATOM 975 C CA . ASP A 1 132 ? 7.566 -3.729 11.953 1 98.25 132 ASP A CA 1
ATOM 976 C C . ASP A 1 132 ? 7.09 -2.635 11.008 1 98.25 132 ASP A C 1
ATOM 978 O O . ASP A 1 132 ? 6.371 -2.912 10.039 1 98.25 132 ASP A O 1
ATOM 982 N N . GLY A 1 133 ? 7.52 -1.439 11.266 1 98.12 133 GLY A N 1
ATOM 983 C CA . GLY A 1 133 ? 7.207 -0.355 10.344 1 98.12 133 GLY A CA 1
ATOM 984 C C . GLY A 1 133 ? 7.832 -0.53 8.977 1 98.12 133 GLY A C 1
ATOM 985 O O . GLY A 1 133 ? 7.215 -0.206 7.961 1 98.12 133 GLY A O 1
ATOM 986 N N . GLY A 1 134 ? 9.047 -0.994 9.016 1 98.19 134 GLY A N 1
ATOM 987 C CA . GLY A 1 134 ? 9.719 -1.275 7.762 1 98.19 134 GLY A CA 1
ATOM 988 C C . GLY A 1 134 ? 9 -2.316 6.922 1 98.19 134 GLY A C 1
ATOM 989 O O . GLY A 1 134 ? 8.914 -2.18 5.699 1 98.19 134 GLY A O 1
ATOM 990 N N . LEU A 1 135 ? 8.523 -3.332 7.547 1 98.81 135 LEU A N 1
ATOM 991 C CA . LEU A 1 135 ? 7.809 -4.383 6.828 1 98.81 135 LEU A CA 1
ATOM 992 C C . LEU A 1 135 ? 6.48 -3.871 6.293 1 98.81 135 LEU A C 1
ATOM 994 O O . LEU A 1 135 ? 6.082 -4.211 5.176 1 98.81 135 LEU A O 1
ATOM 998 N N . ALA A 1 136 ? 5.785 -3.037 7.07 1 98.88 136 ALA A N 1
ATOM 999 C CA . ALA A 1 136 ? 4.602 -2.355 6.559 1 98.88 136 ALA A CA 1
ATOM 1000 C C . ALA A 1 136 ? 4.953 -1.444 5.387 1 98.88 136 ALA A C 1
ATOM 1002 O O . ALA A 1 136 ? 4.18 -1.321 4.434 1 98.88 136 ALA A O 1
ATOM 1003 N N . GLY A 1 137 ? 6.082 -0.83 5.488 1 98.75 137 GLY A N 1
ATOM 1004 C CA . GLY A 1 137 ? 6.582 -0.027 4.387 1 98.75 137 GLY A CA 1
ATOM 1005 C C . GLY A 1 137 ? 6.855 -0.838 3.133 1 98.75 137 GLY A C 1
ATOM 1006 O O . GLY A 1 137 ? 6.602 -0.376 2.02 1 98.75 137 GLY A O 1
ATOM 1007 N N . LEU A 1 138 ? 7.398 -1.998 3.344 1 98.88 138 LEU A N 1
ATOM 1008 C CA . LEU A 1 138 ? 7.641 -2.887 2.213 1 98.88 138 LEU A CA 1
ATOM 1009 C C . LEU A 1 138 ? 6.328 -3.268 1.531 1 98.88 138 LEU A C 1
ATOM 1011 O O . LEU A 1 138 ? 6.246 -3.283 0.302 1 98.88 138 LEU A O 1
ATOM 1015 N N . LEU A 1 139 ? 5.32 -3.561 2.303 1 98.94 139 LEU A N 1
ATOM 1016 C CA . LEU A 1 139 ? 3.992 -3.84 1.766 1 98.94 139 LEU A CA 1
ATOM 1017 C C . LEU A 1 139 ? 3.463 -2.646 0.976 1 98.94 139 LEU A C 1
ATOM 1019 O O . LEU A 1 139 ? 2.961 -2.809 -0.138 1 98.94 139 LEU A O 1
ATOM 1023 N N . ALA A 1 140 ? 3.613 -1.489 1.504 1 98.88 140 ALA A N 1
ATOM 1024 C CA . ALA A 1 140 ? 3.162 -0.268 0.842 1 98.88 140 ALA A CA 1
ATOM 1025 C C . ALA A 1 140 ? 3.877 -0.071 -0.491 1 98.88 140 ALA A C 1
ATOM 1027 O O . ALA A 1 140 ? 3.25 0.276 -1.495 1 98.88 140 ALA A O 1
ATOM 1028 N N . THR A 1 141 ? 5.184 -0.284 -0.498 1 98.88 141 THR A N 1
ATOM 1029 C CA . THR A 1 141 ? 5.973 -0.094 -1.709 1 98.88 141 THR A CA 1
ATOM 1030 C C . THR A 1 141 ? 5.582 -1.112 -2.775 1 98.88 141 THR A C 1
ATOM 1032 O O . THR A 1 141 ? 5.523 -0.784 -3.963 1 98.88 141 THR A O 1
ATOM 1035 N N . ALA A 1 142 ? 5.328 -2.318 -2.379 1 98.94 142 ALA A N 1
ATOM 1036 C CA . ALA A 1 142 ? 4.863 -3.334 -3.318 1 98.94 142 ALA A CA 1
ATOM 1037 C C . ALA A 1 142 ? 3.529 -2.936 -3.941 1 98.94 142 ALA A C 1
ATOM 1039 O O . ALA A 1 142 ? 3.336 -3.072 -5.152 1 98.94 142 ALA A O 1
ATOM 1040 N N . VAL A 1 143 ? 2.613 -2.447 -3.115 1 98.94 143 VAL A N 1
ATOM 1041 C CA . VAL A 1 143 ? 1.297 -2.025 -3.582 1 98.94 143 VAL A CA 1
ATOM 1042 C C . VAL A 1 143 ? 1.44 -0.835 -4.527 1 98.94 143 VAL A C 1
ATOM 1044 O O . VAL A 1 143 ? 0.756 -0.761 -5.551 1 98.94 143 VAL A O 1
ATOM 1047 N N . GLU A 1 144 ? 2.312 0.075 -4.18 1 98.88 144 GLU A N 1
ATOM 1048 C CA . GLU A 1 144 ? 2.586 1.219 -5.043 1 98.88 144 GLU A CA 1
ATOM 1049 C C . GLU A 1 144 ? 3.053 0.768 -6.426 1 98.88 144 GLU A C 1
ATOM 1051 O O . GLU A 1 144 ? 2.541 1.238 -7.445 1 98.88 144 GLU A O 1
ATOM 1056 N N . ALA A 1 145 ? 3.98 -0.125 -6.457 1 98.88 145 ALA A N 1
ATOM 1057 C CA . ALA A 1 145 ? 4.516 -0.629 -7.719 1 98.88 145 ALA A CA 1
ATOM 1058 C C . ALA A 1 145 ? 3.443 -1.361 -8.516 1 98.88 145 ALA A C 1
ATOM 1060 O O . ALA A 1 145 ? 3.346 -1.195 -9.734 1 98.88 145 ALA A O 1
ATOM 1061 N N . LYS A 1 146 ? 2.66 -2.162 -7.848 1 98.88 146 LYS A N 1
ATOM 1062 C CA . LYS A 1 146 ? 1.546 -2.854 -8.492 1 98.88 146 LYS A CA 1
ATOM 1063 C C . LYS A 1 146 ? 0.594 -1.864 -9.156 1 98.88 146 LYS A C 1
ATOM 1065 O O . LYS A 1 146 ? 0.249 -2.021 -10.328 1 98.88 146 LYS A O 1
ATOM 1070 N N . THR A 1 147 ? 0.175 -0.856 -8.398 1 98.88 147 THR A N 1
ATOM 1071 C CA . THR A 1 147 ? -0.806 0.116 -8.859 1 98.88 147 THR A CA 1
ATOM 1072 C C . THR A 1 147 ? -0.265 0.899 -10.055 1 98.88 147 THR A C 1
ATOM 1074 O O . THR A 1 147 ? -0.964 1.081 -11.055 1 98.88 147 THR A O 1
ATOM 1077 N N . ALA A 1 148 ? 0.978 1.296 -9.945 1 98.69 148 ALA A N 1
ATOM 1078 C CA . ALA A 1 148 ? 1.604 2.041 -11.031 1 98.69 148 ALA A CA 1
ATOM 1079 C C . ALA A 1 148 ? 1.662 1.205 -12.305 1 98.69 148 ALA A C 1
ATOM 1081 O O . ALA A 1 148 ? 1.346 1.695 -13.391 1 98.69 148 ALA A O 1
ATOM 1082 N N . THR A 1 149 ? 2.031 -0.028 -12.18 1 98.69 149 THR A N 1
ATOM 1083 C CA . THR A 1 149 ? 2.189 -0.917 -13.328 1 98.69 149 THR A CA 1
ATOM 1084 C C . THR A 1 149 ? 0.84 -1.197 -13.984 1 98.69 149 THR A C 1
ATOM 1086 O O . THR A 1 149 ? 0.689 -1.044 -15.195 1 98.69 149 THR A O 1
ATOM 1089 N N . LEU A 1 150 ? -0.127 -1.532 -13.188 1 98.62 150 LEU A N 1
ATOM 1090 C CA . LEU A 1 150 ? -1.443 -1.855 -13.727 1 98.62 150 LEU A CA 1
ATOM 1091 C C . LEU A 1 150 ? -2.094 -0.623 -14.352 1 98.62 150 LEU A C 1
ATOM 1093 O O . LEU A 1 150 ? -2.764 -0.721 -15.383 1 98.62 150 LEU A O 1
ATOM 1097 N N . SER A 1 151 ? -1.932 0.518 -13.719 1 97.94 151 SER A N 1
ATOM 1098 C CA . SER A 1 151 ? -2.469 1.749 -14.281 1 97.94 151 SER A CA 1
ATOM 1099 C C . SER A 1 151 ? -1.888 2.02 -15.672 1 97.94 151 SER A C 1
ATOM 1101 O O . SER A 1 151 ? -2.604 2.451 -16.578 1 97.94 151 SER A O 1
ATOM 1103 N N . ALA A 1 152 ? -0.659 1.714 -15.797 1 97 152 ALA A N 1
ATOM 1104 C CA . ALA A 1 152 ? 0.048 2.006 -17.031 1 97 152 ALA A CA 1
ATOM 1105 C C . ALA A 1 152 ? -0.358 1.032 -18.141 1 97 152 ALA A C 1
ATOM 1107 O O . ALA A 1 152 ? -0.507 1.426 -19.297 1 97 152 ALA A O 1
ATOM 1108 N N . VAL A 1 153 ? -0.603 -0.233 -17.828 1 96.94 153 VAL A N 1
ATOM 1109 C CA . VAL A 1 153 ? -0.673 -1.207 -18.906 1 96.94 153 VAL A CA 1
ATOM 1110 C C . VAL A 1 153 ? -2.096 -1.752 -19.016 1 96.94 153 VAL A C 1
ATOM 1112 O O . VAL A 1 153 ? -2.461 -2.34 -20.047 1 96.94 153 VAL A O 1
ATOM 1115 N N . ALA A 1 154 ? -2.918 -1.567 -17.938 1 96.81 154 ALA A N 1
ATOM 1116 C CA . ALA A 1 154 ? -4.234 -2.203 -17.953 1 96.81 154 ALA A CA 1
ATOM 1117 C C . ALA A 1 154 ? -5.328 -1.197 -17.609 1 96.81 154 ALA A C 1
ATOM 1119 O O . ALA A 1 154 ? -6.516 -1.537 -17.625 1 96.81 154 ALA A O 1
ATOM 1120 N N . GLY A 1 155 ? -4.961 0.013 -17.25 1 96.75 155 GLY A N 1
ATOM 1121 C CA . GLY A 1 155 ? -5.93 1.072 -17 1 96.75 155 GLY A CA 1
ATOM 1122 C C . GLY A 1 155 ? -6.715 0.881 -15.719 1 96.75 155 GLY A C 1
ATOM 1123 O O . GLY A 1 155 ? -7.816 1.41 -15.578 1 96.75 155 GLY A O 1
ATOM 1124 N N . CYS A 1 156 ? -6.273 0.032 -14.836 1 97.44 156 CYS A N 1
ATOM 1125 C CA . CYS A 1 156 ? -6.891 -0.169 -13.531 1 97.44 156 CYS A CA 1
ATOM 1126 C C . CYS A 1 156 ? -5.863 -0.046 -12.414 1 97.44 156 CYS A C 1
ATOM 1128 O O . CYS A 1 156 ? -4.66 -0.113 -12.664 1 97.44 156 CYS A O 1
ATOM 1130 N N . THR A 1 157 ? -6.324 0.176 -11.18 1 98 157 THR A N 1
ATOM 1131 C CA . THR A 1 157 ? -5.434 0.346 -10.031 1 98 157 THR A CA 1
ATOM 1132 C C . THR A 1 157 ? -5.039 -1.008 -9.453 1 98 157 THR A C 1
ATOM 1134 O O . THR A 1 157 ? -4.043 -1.112 -8.734 1 98 157 THR A O 1
ATOM 1137 N N . GLY A 1 158 ? -5.777 -1.976 -9.625 1 97.31 158 GLY A N 1
ATOM 1138 C CA . GLY A 1 158 ? -5.734 -3.348 -9.148 1 97.31 158 GLY A CA 1
ATOM 1139 C C . GLY A 1 158 ? -7.023 -4.109 -9.406 1 97.31 158 GLY A C 1
ATOM 1140 O O . GLY A 1 158 ? -7.75 -3.809 -10.352 1 97.31 158 GLY A O 1
ATOM 1141 N N . THR A 1 159 ? -7.203 -5.113 -8.664 1 96.31 159 THR A N 1
ATOM 1142 C CA . THR A 1 159 ? -8.461 -5.852 -8.641 1 96.31 159 THR A CA 1
ATOM 1143 C C . THR A 1 159 ? -9.117 -5.77 -7.27 1 96.31 159 THR A C 1
ATOM 1145 O O . THR A 1 159 ? -8.531 -5.238 -6.324 1 96.31 159 THR A O 1
ATOM 1148 N N . THR A 1 160 ? -10.344 -6.215 -7.176 1 93.5 160 THR A N 1
ATOM 1149 C CA . THR A 1 160 ? -11.125 -6.035 -5.953 1 93.5 160 THR A CA 1
ATOM 1150 C C . THR A 1 160 ? -10.57 -6.906 -4.828 1 93.5 160 THR A C 1
ATOM 1152 O O . THR A 1 160 ? -10.828 -6.645 -3.652 1 93.5 160 THR A O 1
ATOM 1155 N N . SER A 1 161 ? -9.719 -7.891 -5.098 1 91.56 161 SER A N 1
ATOM 1156 C CA . SER A 1 161 ? -9.281 -8.867 -4.105 1 91.56 161 SER A CA 1
ATOM 1157 C C . SER A 1 161 ? -7.77 -9.055 -4.137 1 91.56 161 SER A C 1
ATOM 1159 O O . SER A 1 161 ? -7.27 -10.164 -3.953 1 91.56 161 SER A O 1
ATOM 1161 N N . ASP A 1 162 ? -7.062 -8 -4.461 1 96.75 162 ASP A N 1
ATOM 1162 C CA . ASP A 1 162 ? -5.605 -8.094 -4.453 1 96.75 162 ASP A CA 1
ATOM 1163 C C . ASP A 1 162 ? -5.086 -8.461 -3.064 1 96.75 162 ASP A C 1
ATOM 1165 O O . ASP A 1 162 ? -5.602 -7.977 -2.055 1 96.75 162 ASP A O 1
ATOM 1169 N N . ALA A 1 163 ? -4.086 -9.281 -3.055 1 98 163 ALA A N 1
ATOM 1170 C CA . ALA A 1 163 ? -3.461 -9.656 -1.788 1 98 163 ALA A CA 1
ATOM 1171 C C . ALA A 1 163 ? -1.939 -9.625 -1.899 1 98 163 ALA A C 1
ATOM 1173 O O . ALA A 1 163 ? -1.379 -10 -2.932 1 98 163 ALA A O 1
ATOM 1174 N N . VAL A 1 164 ? -1.293 -9.156 -0.852 1 98.81 164 VAL A N 1
ATOM 1175 C CA . VAL A 1 164 ? 0.158 -9.023 -0.785 1 98.81 164 VAL A CA 1
ATOM 1176 C C . VAL A 1 164 ? 0.675 -9.609 0.524 1 98.81 164 VAL A C 1
ATOM 1178 O O . VAL A 1 164 ? 0.091 -9.391 1.587 1 98.81 164 VAL A O 1
ATOM 1181 N N . ALA A 1 165 ? 1.669 -10.422 0.462 1 98.88 165 ALA A N 1
ATOM 1182 C CA . ALA A 1 165 ? 2.463 -10.875 1.602 1 98.88 165 ALA A CA 1
ATOM 1183 C C . ALA A 1 165 ? 3.928 -10.477 1.439 1 98.88 165 ALA A C 1
ATOM 1185 O O . ALA A 1 165 ? 4.531 -10.727 0.394 1 98.88 165 ALA A O 1
ATOM 1186 N N . VAL A 1 166 ? 4.469 -9.836 2.473 1 98.94 166 VAL A N 1
ATOM 1187 C CA . VAL A 1 166 ? 5.875 -9.438 2.447 1 98.94 166 VAL A CA 1
ATOM 1188 C C . VAL A 1 166 ? 6.613 -10.078 3.619 1 98.94 166 VAL A C 1
ATOM 1190 O O . VAL A 1 166 ? 6.066 -10.195 4.719 1 98.94 166 VAL A O 1
ATOM 1193 N N . GLY A 1 167 ? 7.84 -10.508 3.371 1 98.88 167 GLY A N 1
ATOM 1194 C CA . GLY A 1 167 ? 8.594 -11.242 4.375 1 98.88 167 GLY A CA 1
ATOM 1195 C C . GLY A 1 167 ? 10.039 -10.797 4.48 1 98.88 167 GLY A C 1
ATOM 1196 O O . GLY A 1 167 ? 10.656 -10.43 3.479 1 98.88 167 GLY A O 1
ATOM 1197 N N . CYS A 1 168 ? 10.578 -10.867 5.641 1 98.75 168 CYS A N 1
ATOM 1198 C CA . CYS A 1 168 ? 11.984 -10.57 5.91 1 98.75 168 CYS A CA 1
ATOM 1199 C C . CYS A 1 168 ? 12.508 -11.406 7.07 1 98.75 168 CYS A C 1
ATOM 1201 O O . CYS A 1 168 ? 11.719 -11.953 7.848 1 98.75 168 CYS A O 1
ATOM 1203 N N . PRO A 1 169 ? 13.789 -11.594 7.141 1 98.44 169 PRO A N 1
ATOM 1204 C CA . PRO A 1 169 ? 14.328 -12.273 8.328 1 98.44 169 PRO A CA 1
ATOM 1205 C C . PRO A 1 169 ? 14.266 -11.406 9.578 1 98.44 169 PRO A C 1
ATOM 1207 O O . PRO A 1 169 ? 14.062 -10.188 9.484 1 98.44 169 PRO A O 1
ATOM 1210 N N . SER A 1 170 ? 14.344 -12.094 10.703 1 96.06 170 SER A N 1
ATOM 1211 C CA . SER A 1 170 ? 14.602 -11.367 11.938 1 96.06 170 SER A CA 1
ATOM 1212 C C . SER A 1 170 ? 16.047 -10.898 12.016 1 96.06 170 SER A C 1
ATOM 1214 O O . SER A 1 170 ? 16.938 -11.492 11.398 1 96.06 170 SER A O 1
ATOM 1216 N N . GLY A 1 171 ? 16.219 -9.789 12.656 1 94.19 171 GLY A N 1
ATOM 1217 C CA . GLY A 1 171 ? 17.578 -9.289 12.836 1 94.19 171 GLY A CA 1
ATOM 1218 C C . GLY A 1 171 ? 17.688 -8.289 13.977 1 94.19 171 GLY A C 1
ATOM 1219 O O . GLY A 1 171 ? 16.688 -7.766 14.453 1 94.19 171 GLY A O 1
ATOM 1220 N N . ASP A 1 172 ? 18.953 -8.047 14.344 1 92.69 172 ASP A N 1
ATOM 1221 C CA . ASP A 1 172 ? 19.234 -7.215 15.508 1 92.69 172 ASP A CA 1
ATOM 1222 C C . ASP A 1 172 ? 19.125 -5.73 15.164 1 92.69 172 ASP A C 1
ATOM 1224 O O . ASP A 1 172 ? 18.828 -4.906 16.031 1 92.69 172 ASP A O 1
ATOM 1228 N N . THR A 1 173 ? 19.469 -5.418 13.945 1 93.56 173 THR A N 1
ATOM 1229 C CA . THR A 1 173 ? 19.406 -4.027 13.5 1 93.56 173 THR A CA 1
ATOM 1230 C C . THR A 1 173 ? 18.531 -3.893 12.258 1 93.56 173 THR A C 1
ATOM 1232 O O . THR A 1 173 ? 19.031 -3.615 11.164 1 93.56 173 THR A O 1
ATOM 1235 N N . PRO A 1 174 ? 17.281 -4.043 12.469 1 96.69 174 PRO A N 1
ATOM 1236 C CA . PRO A 1 174 ? 16.375 -3.99 11.312 1 96.69 174 PRO A CA 1
ATOM 1237 C C . PRO A 1 174 ? 16.281 -2.59 10.711 1 96.69 174 PRO A C 1
ATOM 1239 O O . PRO A 1 174 ? 16.297 -1.597 11.445 1 96.69 174 PRO A O 1
ATOM 1242 N N . GLU A 1 175 ? 16.203 -2.492 9.391 1 95.25 175 GLU A N 1
ATOM 1243 C CA . GLU A 1 175 ? 15.984 -1.223 8.703 1 95.25 175 GLU A CA 1
ATOM 1244 C C . GLU A 1 175 ? 14.562 -0.716 8.914 1 95.25 175 GLU A C 1
ATOM 1246 O O . GLU A 1 175 ? 13.602 -1.476 8.773 1 95.25 175 GLU A O 1
ATOM 1251 N N . PRO A 1 176 ? 14.438 0.579 9.195 1 94.44 176 PRO A N 1
ATOM 1252 C CA . PRO A 1 176 ? 13.109 1.098 9.523 1 94.44 176 PRO A CA 1
ATOM 1253 C C . PRO A 1 176 ? 12.305 1.479 8.281 1 94.44 176 PRO A C 1
ATOM 1255 O O . PRO A 1 176 ? 11.094 1.711 8.375 1 94.44 176 PRO A O 1
ATOM 1258 N N . PHE A 1 177 ? 12.984 1.549 7.094 1 95.25 177 PHE A N 1
ATOM 1259 C CA . PHE A 1 177 ? 12.297 2.035 5.906 1 95.25 177 PHE A CA 1
ATOM 1260 C C . PHE A 1 177 ? 12.539 1.106 4.723 1 95.25 177 PHE A C 1
ATOM 1262 O O . PHE A 1 177 ? 13.609 0.516 4.598 1 95.25 177 PHE A O 1
ATOM 1269 N N . ALA A 1 178 ? 11.523 1.032 3.928 1 97.06 178 ALA A N 1
ATOM 1270 C CA . ALA A 1 178 ? 11.602 0.281 2.678 1 97.06 178 ALA A CA 1
ATOM 1271 C C . ALA A 1 178 ? 10.93 1.043 1.539 1 97.06 178 ALA A C 1
ATOM 1273 O O . ALA A 1 178 ? 10.281 0.441 0.68 1 97.06 178 ALA A O 1
ATOM 1274 N N . GLY A 1 179 ? 11.055 2.354 1.564 1 95.94 179 GLY A N 1
ATOM 1275 C CA . GLY A 1 179 ? 10.523 3.197 0.505 1 95.94 179 GLY A CA 1
ATOM 1276 C C . GLY A 1 179 ? 11.406 3.23 -0.729 1 95.94 179 GLY A C 1
ATOM 1277 O O . GLY A 1 179 ? 12.453 2.582 -0.768 1 95.94 179 GLY A O 1
ATOM 1278 N N . SER A 1 180 ? 11.055 4.02 -1.7 1 95.25 180 SER A N 1
ATOM 1279 C CA . SER A 1 180 ? 11.625 3.998 -3.045 1 95.25 180 SER A CA 1
ATOM 1280 C C . SER A 1 180 ? 13.078 4.461 -3.041 1 95.25 180 SER A C 1
ATOM 1282 O O . SER A 1 180 ? 13.82 4.18 -3.979 1 95.25 180 SER A O 1
ATOM 1284 N N . ALA A 1 181 ? 13.492 5.168 -2.031 1 93.31 181 ALA A N 1
ATOM 1285 C CA . ALA A 1 181 ? 14.852 5.688 -1.996 1 93.31 181 ALA A CA 1
ATOM 1286 C C . ALA A 1 181 ? 15.805 4.68 -1.356 1 93.31 181 ALA A C 1
ATOM 1288 O O . ALA A 1 181 ? 17.031 4.875 -1.37 1 93.31 181 ALA A O 1
ATOM 1289 N N . THR A 1 182 ? 15.281 3.646 -0.756 1 95.19 182 THR A N 1
ATOM 1290 C CA . THR A 1 182 ? 16.109 2.617 -0.134 1 95.19 182 THR A CA 1
ATOM 1291 C C . THR A 1 182 ? 16.484 1.538 -1.147 1 95.19 182 THR A C 1
ATOM 1293 O O . THR A 1 182 ? 15.82 1.398 -2.184 1 95.19 182 THR A O 1
ATOM 1296 N N . GLU A 1 183 ? 17.5 0.781 -0.842 1 95.62 183 GLU A N 1
ATOM 1297 C CA . GLU A 1 183 ? 17.891 -0.349 -1.68 1 95.62 183 GLU A CA 1
ATOM 1298 C C . GLU A 1 183 ? 16.766 -1.36 -1.806 1 95.62 183 GLU A C 1
ATOM 1300 O O . GLU A 1 183 ? 16.406 -1.776 -2.914 1 95.62 183 GLU A O 1
ATOM 1305 N N . VAL A 1 184 ? 16.188 -1.718 -0.658 1 97.56 184 VAL A N 1
ATOM 1306 C CA . VAL A 1 184 ? 15.125 -2.713 -0.632 1 97.56 184 VAL A CA 1
ATOM 1307 C C . VAL A 1 184 ? 13.906 -2.178 -1.376 1 97.56 184 VAL A C 1
ATOM 1309 O O . VAL A 1 184 ? 13.297 -2.893 -2.178 1 97.56 184 VAL A O 1
ATOM 1312 N N . GLY A 1 185 ? 13.578 -0.931 -1.13 1 97.69 185 GLY A N 1
ATOM 1313 C CA . GLY A 1 185 ? 12.422 -0.324 -1.77 1 97.69 185 GLY A CA 1
ATOM 1314 C C . GLY A 1 185 ? 12.547 -0.246 -3.279 1 97.69 185 GLY A C 1
ATOM 1315 O O . GLY A 1 185 ? 11.602 -0.579 -4.004 1 97.69 185 GLY A O 1
ATOM 1316 N N . ALA A 1 186 ? 13.656 0.165 -3.75 1 97.31 186 ALA A N 1
ATOM 1317 C CA . ALA A 1 186 ? 13.898 0.235 -5.188 1 97.31 186 ALA A CA 1
ATOM 1318 C C . ALA A 1 186 ? 13.836 -1.15 -5.824 1 97.31 186 ALA A C 1
ATOM 1320 O O . ALA A 1 186 ? 13.242 -1.323 -6.891 1 97.31 186 ALA A O 1
ATOM 1321 N N . ALA A 1 187 ? 14.383 -2.076 -5.148 1 98.25 187 ALA A N 1
ATOM 1322 C CA . ALA A 1 187 ? 14.414 -3.439 -5.672 1 98.25 187 ALA A CA 1
ATOM 1323 C C . ALA A 1 187 ? 13.008 -4.027 -5.766 1 98.25 187 ALA A C 1
ATOM 1325 O O . ALA A 1 187 ? 12.664 -4.68 -6.754 1 98.25 187 ALA A O 1
ATOM 1326 N N . VAL A 1 188 ? 12.219 -3.842 -4.715 1 98.69 188 VAL A N 1
ATOM 1327 C CA . VAL A 1 188 ? 10.883 -4.422 -4.738 1 98.69 188 VAL A CA 1
ATOM 1328 C C . VAL A 1 188 ? 10.047 -3.758 -5.836 1 98.69 188 VAL A C 1
ATOM 1330 O O . VAL A 1 188 ? 9.234 -4.414 -6.484 1 98.69 188 VAL A O 1
ATOM 1333 N N . ARG A 1 189 ? 10.211 -2.471 -6.074 1 98.69 189 ARG A N 1
ATOM 1334 C CA . ARG A 1 189 ? 9.5 -1.785 -7.148 1 98.69 189 ARG A CA 1
ATOM 1335 C C . ARG A 1 189 ? 9.805 -2.42 -8.5 1 98.69 189 ARG A C 1
ATOM 1337 O O . ARG A 1 189 ? 8.891 -2.732 -9.266 1 98.69 189 ARG A O 1
ATOM 1344 N N . ALA A 1 190 ? 11.055 -2.643 -8.734 1 98.56 190 ALA A N 1
ATOM 1345 C CA . ALA A 1 190 ? 11.477 -3.266 -9.984 1 98.56 190 ALA A CA 1
ATOM 1346 C C . ALA A 1 190 ? 10.961 -4.699 -10.086 1 98.56 190 ALA A C 1
ATOM 1348 O O . ALA A 1 190 ? 10.445 -5.105 -11.125 1 98.56 190 ALA A O 1
ATOM 1349 N N . CYS A 1 191 ? 11.094 -5.457 -9.023 1 98.81 191 CYS A N 1
ATOM 1350 C CA . CYS A 1 191 ? 10.695 -6.859 -9.023 1 98.81 191 CYS A CA 1
ATOM 1351 C C . CYS A 1 191 ? 9.203 -7.008 -9.281 1 98.81 191 CYS A C 1
ATOM 1353 O O . CYS A 1 191 ? 8.781 -7.848 -10.078 1 98.81 191 CYS A O 1
ATOM 1355 N N . VAL A 1 192 ? 8.391 -6.219 -8.609 1 98.94 192 VAL A N 1
ATOM 1356 C CA . VAL A 1 192 ? 6.945 -6.301 -8.773 1 98.94 192 VAL A CA 1
ATOM 1357 C C . VAL A 1 192 ? 6.562 -5.898 -10.195 1 98.94 192 VAL A C 1
ATOM 1359 O O . VAL A 1 192 ? 5.746 -6.562 -10.836 1 98.94 192 VAL A O 1
ATOM 1362 N N . ARG A 1 193 ? 7.152 -4.832 -10.703 1 98.81 193 ARG A N 1
ATOM 1363 C CA . ARG A 1 193 ? 6.875 -4.398 -12.07 1 98.81 193 ARG A CA 1
ATOM 1364 C C . ARG A 1 193 ? 7.145 -5.523 -13.07 1 98.81 193 ARG A C 1
ATOM 1366 O O . ARG A 1 193 ? 6.262 -5.902 -13.836 1 98.81 193 ARG A O 1
ATOM 1373 N N . GLU A 1 194 ? 8.336 -6.098 -12.969 1 98.69 194 GLU A N 1
ATOM 1374 C CA . GLU A 1 194 ? 8.742 -7.102 -13.953 1 98.69 194 GLU A CA 1
ATOM 1375 C C . GLU A 1 194 ? 7.902 -8.367 -13.82 1 98.69 194 GLU A C 1
ATOM 1377 O O . GLU A 1 194 ? 7.461 -8.938 -14.82 1 98.69 194 GLU A O 1
ATOM 1382 N N . ALA A 1 195 ? 7.727 -8.82 -12.594 1 98.88 195 ALA A N 1
ATOM 1383 C CA . ALA A 1 195 ? 6.965 -10.047 -12.359 1 98.88 195 ALA A CA 1
ATOM 1384 C C . ALA A 1 195 ? 5.52 -9.891 -12.82 1 98.88 195 ALA A C 1
ATOM 1386 O O . ALA A 1 195 ? 4.941 -10.805 -13.406 1 98.88 195 ALA A O 1
ATOM 1387 N N . LEU A 1 196 ? 4.93 -8.758 -12.484 1 98.81 196 LEU A N 1
ATOM 1388 C CA . LEU A 1 196 ? 3.543 -8.484 -12.852 1 98.81 196 LEU A CA 1
ATOM 1389 C C . LEU A 1 196 ? 3.377 -8.445 -14.367 1 98.81 196 LEU A C 1
ATOM 1391 O O . LEU A 1 196 ? 2.465 -9.07 -14.914 1 98.81 196 LEU A O 1
ATOM 1395 N N . LEU A 1 197 ? 4.25 -7.727 -15.039 1 98.31 197 LEU A N 1
ATOM 1396 C CA . LEU A 1 197 ? 4.207 -7.668 -16.5 1 98.31 197 LEU A CA 1
ATOM 1397 C C . LEU A 1 197 ? 4.348 -9.062 -17.094 1 98.31 197 LEU A C 1
ATOM 1399 O O . LEU A 1 197 ? 3.619 -9.414 -18.031 1 98.31 197 LEU A O 1
ATOM 1403 N N . ALA A 1 198 ? 5.246 -9.828 -16.531 1 98.5 198 ALA A N 1
ATOM 1404 C CA . ALA A 1 198 ? 5.484 -11.18 -17.047 1 98.5 198 ALA A CA 1
ATOM 1405 C C . ALA A 1 198 ? 4.27 -12.07 -16.812 1 98.5 198 ALA A C 1
ATOM 1407 O O . ALA A 1 198 ? 3.908 -12.875 -17.672 1 98.5 198 ALA A O 1
ATOM 1408 N N . SER A 1 199 ? 3.678 -12 -15.641 1 98.69 199 SER A N 1
ATOM 1409 C CA . SER A 1 199 ? 2.484 -12.789 -15.352 1 98.69 199 SER A CA 1
ATOM 1410 C C . SER A 1 199 ? 1.341 -12.422 -16.281 1 98.69 199 SER A C 1
ATOM 1412 O O . SER A 1 199 ? 0.68 -13.312 -16.844 1 98.69 199 SER A O 1
ATOM 1414 N N . LEU A 1 200 ? 1.087 -11.148 -16.531 1 98 200 LEU A N 1
ATOM 1415 C CA . LEU A 1 200 ? 0.049 -10.695 -17.438 1 98 200 LEU A CA 1
ATOM 1416 C C . LEU A 1 200 ? 0.3 -11.219 -18.844 1 98 200 LEU A C 1
ATOM 1418 O O . LEU A 1 200 ? -0.624 -11.703 -19.516 1 98 200 LEU A O 1
ATOM 1422 N N . ALA A 1 201 ? 1.557 -11.141 -19.266 1 97.81 201 ALA A N 1
ATOM 1423 C CA . ALA A 1 201 ? 1.908 -11.586 -20.625 1 97.81 201 ALA A CA 1
ATOM 1424 C C . ALA A 1 201 ? 1.656 -13.078 -20.781 1 97.81 201 ALA A C 1
ATOM 1426 O O . ALA A 1 201 ? 1.312 -13.539 -21.875 1 97.81 201 ALA A O 1
ATOM 1427 N N . SER A 1 202 ? 1.829 -13.844 -19.734 1 97.5 202 SER A N 1
ATOM 1428 C CA . SER A 1 202 ? 1.639 -15.289 -19.797 1 97.5 202 SER A CA 1
ATOM 1429 C C . SER A 1 202 ? 0.164 -15.648 -19.938 1 97.5 202 SER A C 1
ATOM 1431 O O . SER A 1 202 ? -0.172 -16.719 -20.438 1 97.5 202 SER A O 1
ATOM 1433 N N . ARG A 1 203 ? -0.725 -14.742 -19.531 1 95.44 203 ARG A N 1
ATOM 1434 C CA . ARG A 1 203 ? -2.152 -15.047 -19.516 1 95.44 203 ARG A CA 1
ATOM 1435 C C . ARG A 1 203 ? -2.879 -14.336 -20.656 1 95.44 203 ARG A C 1
ATOM 1437 O O . ARG A 1 203 ? -3.885 -14.836 -21.156 1 95.44 203 ARG A O 1
ATOM 1444 N N . TYR A 1 204 ? -2.377 -13.148 -20.906 1 95.56 204 TYR A N 1
ATOM 1445 C CA . TYR A 1 204 ? -3.053 -12.305 -21.891 1 95.56 204 TYR A CA 1
ATOM 1446 C C . TYR A 1 204 ? -2.16 -12.047 -23.094 1 95.56 204 TYR A C 1
ATOM 1448 O O . TYR A 1 204 ? -1.486 -11.016 -23.172 1 95.56 204 TYR A O 1
ATOM 1456 N N . GLU A 1 205 ? -2.242 -12.852 -24.094 1 92.62 205 GLU A N 1
ATOM 1457 C CA . GLU A 1 205 ? -1.352 -12.812 -25.25 1 92.62 205 GLU A CA 1
ATOM 1458 C C . GLU A 1 205 ? -1.541 -11.531 -26.047 1 92.62 205 GLU A C 1
ATOM 1460 O O . GLU A 1 205 ? -0.576 -10.977 -26.578 1 92.62 205 GLU A O 1
ATOM 1465 N N . ASP A 1 206 ? -2.693 -11.055 -26.109 1 93.69 206 ASP A N 1
ATOM 1466 C CA . ASP A 1 206 ? -3.002 -9.859 -26.891 1 93.69 206 ASP A CA 1
ATOM 1467 C C . ASP A 1 206 ? -2.984 -8.609 -26.016 1 93.69 206 ASP A C 1
ATOM 1469 O O . ASP A 1 206 ? -3.477 -7.555 -26.422 1 93.69 206 ASP A O 1
ATOM 1473 N N . GLY A 1 207 ? -2.496 -8.727 -24.781 1 94.25 207 GLY A N 1
ATOM 1474 C CA . GLY A 1 207 ? -2.52 -7.625 -23.844 1 94.25 207 GLY A CA 1
ATOM 1475 C C . GLY A 1 207 ? -3.627 -7.742 -22.812 1 94.25 207 GLY A C 1
ATOM 1476 O O . GLY A 1 207 ? -4.625 -8.43 -23.047 1 94.25 207 GLY A O 1
ATOM 1477 N N . PRO A 1 208 ? -3.463 -7.066 -21.703 1 95.06 208 PRO A N 1
ATOM 1478 C CA . PRO A 1 208 ? -4.5 -7.148 -20.688 1 95.06 208 PRO A CA 1
ATOM 1479 C C . PRO A 1 208 ? -5.824 -6.531 -21.125 1 95.06 208 PRO A C 1
ATOM 1481 O O . PRO A 1 208 ? -5.832 -5.57 -21.906 1 95.06 208 PRO A O 1
ATOM 1484 N N . PRO A 1 209 ? -6.91 -7.09 -20.719 1 93 209 PRO A N 1
ATOM 1485 C CA . PRO A 1 209 ? -8.211 -6.52 -21.078 1 93 209 PRO A CA 1
ATOM 1486 C C . PRO A 1 209 ? -8.438 -5.141 -20.453 1 93 209 PRO A C 1
ATOM 1488 O O . PRO A 1 209 ? -7.922 -4.852 -19.375 1 93 209 PRO A O 1
ATOM 1491 N N . ALA A 1 210 ? -9.273 -4.414 -21.141 1 93.75 210 ALA A N 1
ATOM 1492 C CA . ALA A 1 210 ? -9.688 -3.131 -20.578 1 93.75 210 ALA A CA 1
ATOM 1493 C C . ALA A 1 210 ? -10.656 -3.33 -19.422 1 93.75 210 ALA A C 1
ATOM 1495 O O . ALA A 1 210 ? -11.508 -4.223 -19.453 1 93.75 210 ALA A O 1
ATOM 1496 N N . PRO A 1 211 ? -10.516 -2.459 -18.422 1 93.75 211 PRO A N 1
ATOM 1497 C CA . PRO A 1 211 ? -11.422 -2.594 -17.281 1 93.75 211 PRO A CA 1
ATOM 1498 C C . PRO A 1 211 ? -12.891 -2.564 -17.688 1 93.75 211 PRO A C 1
ATOM 1500 O O . PRO A 1 211 ? -13.719 -3.26 -17.078 1 93.75 211 PRO A O 1
ATOM 1503 N N . ALA A 1 212 ? -13.18 -1.817 -18.703 1 90.88 212 ALA A N 1
ATOM 1504 C CA . ALA A 1 212 ? -14.562 -1.683 -19.172 1 90.88 212 ALA A CA 1
ATOM 1505 C C . ALA A 1 212 ? -15.094 -3.014 -19.688 1 90.88 212 ALA A C 1
ATOM 1507 O O . ALA A 1 212 ? -16.312 -3.223 -19.75 1 90.88 212 ALA A O 1
ATOM 1508 N N . ASP A 1 213 ? -14.25 -3.93 -20.094 1 90.25 213 ASP A N 1
ATOM 1509 C CA . ASP A 1 213 ? -14.641 -5.207 -20.688 1 90.25 213 ASP A CA 1
ATOM 1510 C C . ASP A 1 213 ? -14.82 -6.277 -19.609 1 90.25 213 ASP A C 1
ATOM 1512 O O . ASP A 1 213 ? -15.234 -7.398 -19.906 1 90.25 213 ASP A O 1
ATOM 1516 N N . ALA A 1 214 ? -14.531 -5.906 -18.359 1 87.31 214 ALA A N 1
ATOM 1517 C CA . ALA A 1 214 ? -14.523 -6.914 -17.297 1 87.31 214 ALA A CA 1
ATOM 1518 C C . ALA A 1 214 ? -15.938 -7.199 -16.812 1 87.31 214 ALA A C 1
ATOM 1520 O O . ALA A 1 214 ? -16.766 -6.293 -16.719 1 87.31 214 ALA A O 1
ATOM 1521 N N . GLU A 1 215 ? -16.156 -8.391 -16.469 1 80.19 215 GLU A N 1
ATOM 1522 C CA . GLU A 1 215 ? -17.469 -8.867 -16.016 1 80.19 215 GLU A CA 1
ATOM 1523 C C . GLU A 1 215 ? -17.766 -8.383 -14.594 1 80.19 215 GLU A C 1
ATOM 1525 O O . GLU A 1 215 ? -18.906 -8.086 -14.258 1 80.19 215 GLU A O 1
ATOM 1530 N N . HIS A 1 216 ? -16.719 -8.312 -13.781 1 86.69 216 HIS A N 1
ATOM 1531 C CA . HIS A 1 216 ? -16.922 -8.055 -12.359 1 86.69 216 HIS A CA 1
ATOM 1532 C C . HIS A 1 216 ? -16.094 -6.859 -11.891 1 86.69 216 HIS A C 1
ATOM 1534 O O . HIS A 1 216 ? -15.516 -6.879 -10.805 1 86.69 216 HIS A O 1
ATOM 1540 N N . GLY A 1 217 ? -15.969 -5.867 -12.688 1 87.94 217 GLY A N 1
ATOM 1541 C CA . GLY A 1 217 ? -15.211 -4.672 -12.344 1 87.94 217 GLY A CA 1
ATOM 1542 C C . GLY A 1 217 ? -15.938 -3.773 -11.359 1 87.94 217 GLY A C 1
ATOM 1543 O O . GLY A 1 217 ? -17.156 -3.832 -11.234 1 87.94 217 GLY A O 1
ATOM 1544 N N . VAL A 1 218 ? -15.117 -3.1 -10.562 1 92.19 218 VAL A N 1
ATOM 1545 C CA . VAL A 1 218 ? -15.664 -2.105 -9.648 1 92.19 218 VAL A CA 1
ATOM 1546 C C . VAL A 1 218 ? -15.039 -0.743 -9.922 1 92.19 218 VAL A C 1
ATOM 1548 O O . VAL A 1 218 ? -13.844 -0.652 -10.211 1 92.19 218 VAL A O 1
ATOM 1551 N N . GLU A 1 219 ? -15.906 0.276 -9.898 1 93.81 219 GLU A N 1
ATOM 1552 C CA . GLU A 1 219 ? -15.469 1.663 -10.039 1 93.81 219 GLU A CA 1
ATOM 1553 C C . GLU A 1 219 ? -15.82 2.475 -8.789 1 93.81 219 GLU A C 1
ATOM 1555 O O . GLU A 1 219 ? -16.969 2.445 -8.328 1 93.81 219 GLU A O 1
ATOM 1560 N N . THR A 1 220 ? -14.789 3.07 -8.141 1 94.62 220 THR A N 1
ATOM 1561 C CA . THR A 1 220 ? -15.062 4.023 -7.07 1 94.62 220 THR A CA 1
ATOM 1562 C C . THR A 1 220 ? -15.289 5.422 -7.633 1 94.62 220 THR A C 1
ATOM 1564 O O . THR A 1 220 ? -14.328 6.164 -7.875 1 94.62 220 THR A O 1
ATOM 1567 N N . ASP A 1 221 ? -16.531 5.754 -7.812 1 93.19 221 ASP A N 1
ATOM 1568 C CA . ASP A 1 221 ? -16.859 7.059 -8.375 1 93.19 221 ASP A CA 1
ATOM 1569 C C . ASP A 1 221 ? -17.484 7.969 -7.324 1 93.19 221 ASP A C 1
ATOM 1571 O O . ASP A 1 221 ? -17.766 9.141 -7.598 1 93.19 221 ASP A O 1
ATOM 1575 N N . ASP A 1 222 ? -17.672 7.434 -6.078 1 93.06 222 ASP A N 1
ATOM 1576 C CA . ASP A 1 222 ? -18.172 8.266 -4.992 1 93.06 222 ASP A CA 1
ATOM 1577 C C . ASP A 1 222 ? -17.219 9.422 -4.699 1 93.06 222 ASP A C 1
ATOM 1579 O O . ASP A 1 222 ? -16.031 9.328 -4.965 1 93.06 222 ASP A O 1
ATOM 1583 N N . ARG A 1 223 ? -17.828 10.445 -4.152 1 95.19 223 ARG A N 1
ATOM 1584 C CA . ARG A 1 223 ? -17.047 11.625 -3.795 1 95.19 223 ARG A CA 1
ATOM 1585 C C . ARG A 1 223 ? -17.078 11.867 -2.291 1 95.19 223 ARG A C 1
ATOM 1587 O O . ARG A 1 223 ? -18.156 11.906 -1.688 1 95.19 223 ARG A O 1
ATOM 1594 N N . ALA A 1 224 ? -15.898 11.922 -1.711 1 96.69 224 ALA A N 1
ATOM 1595 C CA . ALA A 1 224 ? -15.805 12.234 -0.287 1 96.69 224 ALA A CA 1
ATOM 1596 C C . ALA A 1 224 ? -15.945 13.734 -0.043 1 96.69 224 ALA A C 1
ATOM 1598 O O . ALA A 1 224 ? -15.531 14.547 -0.877 1 96.69 224 ALA A O 1
ATOM 1599 N N . ALA A 1 225 ? -16.5 14.07 1.117 1 97.81 225 ALA A N 1
ATOM 1600 C CA . ALA A 1 225 ? -16.547 15.477 1.521 1 97.81 225 ALA A CA 1
ATOM 1601 C C . ALA A 1 225 ? -15.18 15.953 1.993 1 97.81 225 ALA A C 1
ATOM 1603 O O . ALA A 1 225 ? -14.594 15.375 2.914 1 97.81 225 ALA A O 1
ATOM 1604 N N . VAL A 1 226 ? -14.742 17.016 1.369 1 98.31 226 VAL A N 1
ATOM 1605 C CA . VAL A 1 226 ? -13.438 17.562 1.725 1 98.31 226 VAL A CA 1
ATOM 1606 C C . VAL A 1 226 ? -13.586 18.531 2.891 1 98.31 226 VAL A C 1
ATOM 1608 O O . VAL A 1 226 ? -14.555 19.297 2.957 1 98.31 226 VAL A O 1
ATOM 1611 N N . PHE A 1 227 ? -12.578 18.531 3.83 1 98 227 PHE A N 1
ATOM 1612 C CA . PHE A 1 227 ? -12.578 19.484 4.945 1 98 227 PHE A CA 1
ATOM 1613 C C . PHE A 1 227 ? -11.148 19.812 5.359 1 98 227 PHE A C 1
ATOM 1615 O O . PHE A 1 227 ? -10.195 19.172 4.91 1 98 227 PHE A O 1
ATOM 1622 N N . GLN A 1 228 ? -10.961 20.844 6.105 1 97.06 228 GLN A N 1
ATOM 1623 C CA . GLN A 1 228 ? -9.695 21.156 6.766 1 97.06 228 GLN A CA 1
ATOM 1624 C C . GLN A 1 228 ? -9.727 20.75 8.234 1 97.06 228 GLN A C 1
ATOM 1626 O O . GLN A 1 228 ? -10.547 21.234 9.008 1 97.06 228 GLN A O 1
ATOM 1631 N N . PRO A 1 229 ? -8.906 19.844 8.492 1 96.75 229 PRO A N 1
ATOM 1632 C CA . PRO A 1 229 ? -8.945 19.375 9.883 1 96.75 229 PRO A CA 1
ATOM 1633 C C . PRO A 1 229 ? -8.523 20.453 10.875 1 96.75 229 PRO A C 1
ATOM 1635 O O . PRO A 1 229 ? -7.801 21.391 10.516 1 96.75 229 PRO A O 1
ATOM 1638 N N . MET B 1 1 ? -15.773 8.539 16.75 1 81.69 1 MET B N 1
ATOM 1639 C CA . MET B 1 1 ? -15.578 9.625 15.789 1 81.69 1 MET B CA 1
ATOM 1640 C C . MET B 1 1 ? -14.219 10.281 15.977 1 81.69 1 MET B C 1
ATOM 1642 O O . MET B 1 1 ? -13.805 10.555 17.109 1 81.69 1 MET B O 1
ATOM 1646 N N . PHE B 1 2 ? -13.516 10.422 14.906 1 94.62 2 PHE B N 1
ATOM 1647 C CA . PHE B 1 2 ? -12.164 10.969 14.977 1 94.62 2 PHE B CA 1
ATOM 1648 C C . PHE B 1 2 ? -12.203 12.484 15.125 1 94.62 2 PHE B C 1
ATOM 1650 O O . PHE B 1 2 ? -12.953 13.164 14.414 1 94.62 2 PHE B O 1
ATOM 1657 N N . ASP B 1 3 ? -11.5 12.977 16.125 1 96.94 3 ASP B N 1
ATOM 1658 C CA . ASP B 1 3 ? -11.312 14.406 16.344 1 96.94 3 ASP B CA 1
ATOM 1659 C C . ASP B 1 3 ? -9.945 14.867 15.836 1 96.94 3 ASP B C 1
ATOM 1661 O O . ASP B 1 3 ? -8.992 14.078 15.797 1 96.94 3 ASP B O 1
ATOM 1665 N N . PHE B 1 4 ? -9.875 16.141 15.492 1 98.06 4 PHE B N 1
ATOM 1666 C CA . PHE B 1 4 ? -8.648 16.672 14.922 1 98.06 4 PHE B CA 1
ATOM 1667 C C . PHE B 1 4 ? -8.195 17.922 15.688 1 98.06 4 PHE B C 1
ATOM 1669 O O . PHE B 1 4 ? -9 18.797 15.992 1 98.06 4 PHE B O 1
ATOM 1676 N N . GLU B 1 5 ? -6.961 17.938 16.047 1 97.44 5 GLU B N 1
ATOM 1677 C CA . GLU B 1 5 ? -6.277 19.125 16.562 1 97.44 5 GLU B CA 1
ATOM 1678 C C . GLU B 1 5 ? -5.113 19.516 15.664 1 97.44 5 GLU B C 1
ATOM 1680 O O . GLU B 1 5 ? -4.219 18.703 15.398 1 97.44 5 GLU B O 1
ATOM 1685 N N . ARG B 1 6 ? -5.188 20.766 15.211 1 97.81 6 ARG B N 1
ATOM 1686 C CA . ARG B 1 6 ? -4.152 21.172 14.273 1 97.81 6 ARG B CA 1
ATOM 1687 C C . ARG B 1 6 ? -3.555 22.516 14.68 1 97.81 6 ARG B C 1
ATOM 1689 O O . ARG B 1 6 ? -4.285 23.453 15.016 1 97.81 6 ARG B O 1
ATOM 1696 N N . THR B 1 7 ? -2.324 22.578 14.766 1 96.94 7 THR B N 1
ATOM 1697 C CA . THR B 1 7 ? -1.537 23.797 14.742 1 96.94 7 THR B CA 1
ATOM 1698 C C . THR B 1 7 ? -0.797 23.938 13.414 1 96.94 7 THR B C 1
ATOM 1700 O O . THR B 1 7 ? -1.09 23.219 12.453 1 96.94 7 THR B O 1
ATOM 1703 N N . SER B 1 8 ? 0.09 24.922 13.344 1 95.38 8 SER B N 1
ATOM 1704 C CA . SER B 1 8 ? 0.821 25.109 12.094 1 95.38 8 SER B CA 1
ATOM 1705 C C . SER B 1 8 ? 1.787 23.953 11.852 1 95.38 8 SER B C 1
ATOM 1707 O O . SER B 1 8 ? 2.113 23.656 10.703 1 95.38 8 SER B O 1
ATOM 1709 N N . ASP B 1 9 ? 2.186 23.312 12.961 1 97.44 9 ASP B N 1
ATOM 1710 C CA . ASP B 1 9 ? 3.26 22.359 12.742 1 97.44 9 ASP B CA 1
ATOM 1711 C C . ASP B 1 9 ? 2.912 21 13.359 1 97.44 9 ASP B C 1
ATOM 1713 O O . ASP B 1 9 ? 3.781 20.141 13.5 1 97.44 9 ASP B O 1
ATOM 1717 N N . ARG B 1 10 ? 1.668 20.812 13.758 1 98.19 10 ARG B N 1
ATOM 1718 C CA . ARG B 1 10 ? 1.249 19.531 14.32 1 98.19 10 ARG B CA 1
ATOM 1719 C C . ARG B 1 10 ? -0.215 19.25 14.008 1 98.19 10 ARG B C 1
ATOM 1721 O O . ARG B 1 10 ? -1.072 20.109 14.172 1 98.19 10 ARG B O 1
ATOM 1728 N N . LEU B 1 11 ? -0.471 18.094 13.5 1 98.62 11 LEU B N 1
ATOM 1729 C CA . LEU B 1 11 ? -1.825 17.562 13.367 1 98.62 11 LEU B CA 1
ATOM 1730 C C . LEU B 1 11 ? -2.002 16.297 14.188 1 98.62 11 LEU B C 1
ATOM 1732 O O . LEU B 1 11 ? -1.209 15.359 14.07 1 98.62 11 LEU B O 1
ATOM 1736 N N . THR B 1 12 ? -2.943 16.281 15.086 1 98.44 12 THR B N 1
ATOM 1737 C CA . THR B 1 12 ? -3.281 15.125 15.891 1 98.44 12 THR B CA 1
ATOM 1738 C C . THR B 1 12 ? -4.664 14.594 15.523 1 98.44 12 THR B C 1
ATOM 1740 O O . THR B 1 12 ? -5.637 15.344 15.484 1 98.44 12 THR B O 1
ATOM 1743 N N . VAL B 1 13 ? -4.738 13.359 15.133 1 98.56 13 VAL B N 1
ATOM 1744 C CA . VAL B 1 13 ? -5.98 12.633 14.891 1 98.56 13 VAL B CA 1
ATOM 1745 C C . VAL B 1 13 ? -6.305 11.75 16.094 1 98.56 13 VAL B C 1
ATOM 1747 O O . VAL B 1 13 ? -5.605 10.766 16.359 1 98.56 13 VAL B O 1
ATOM 1750 N N . ARG B 1 14 ? -7.422 12.031 16.766 1 98 14 ARG B N 1
ATOM 1751 C CA . ARG B 1 14 ? -7.656 11.414 18.062 1 98 14 ARG B CA 1
ATOM 1752 C C . ARG B 1 14 ? -8.906 10.547 18.047 1 98 14 ARG B C 1
ATOM 1754 O O . ARG B 1 14 ? -9.969 10.977 17.578 1 98 14 ARG B O 1
ATOM 1761 N N . GLU B 1 15 ? -8.773 9.398 18.453 1 98.19 15 GLU B N 1
ATOM 1762 C CA . GLU B 1 15 ? -9.836 8.445 18.781 1 98.19 15 GLU B CA 1
ATOM 1763 C C . GLU B 1 15 ? -9.359 7.422 19.797 1 98.19 15 GLU B C 1
ATOM 1765 O O . GLU B 1 15 ? -8.641 6.48 19.453 1 98.19 15 GLU B O 1
ATOM 1770 N N . PRO B 1 16 ? -9.781 7.547 21.078 1 97.31 16 PRO B N 1
ATOM 1771 C CA . PRO B 1 16 ? -9.25 6.688 22.141 1 97.31 16 PRO B CA 1
ATOM 1772 C C . PRO B 1 16 ? -9.43 5.203 21.828 1 97.31 16 PRO B C 1
ATOM 1774 O O . PRO B 1 16 ? -10.492 4.785 21.359 1 97.31 16 PRO B O 1
ATOM 1777 N N . GLY B 1 17 ? -8.43 4.434 22.062 1 97.69 17 GLY B N 1
ATOM 1778 C CA . GLY B 1 17 ? -8.484 2.984 21.969 1 97.69 17 GLY B CA 1
ATOM 1779 C C . GLY B 1 17 ? -8.375 2.479 20.547 1 97.69 17 GLY B C 1
ATOM 1780 O O . G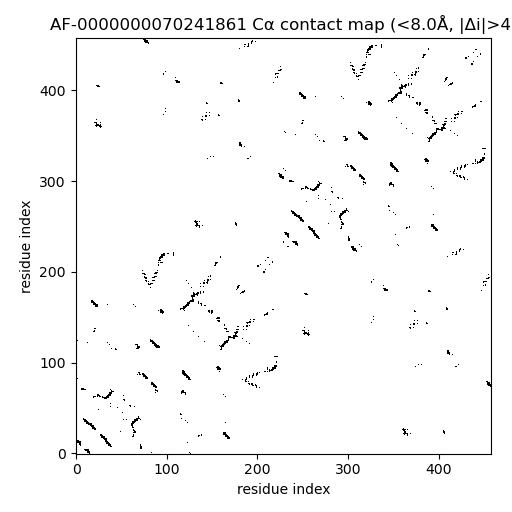LY B 1 17 ? -8.688 1.319 20.266 1 97.69 17 GLY B O 1
ATOM 1781 N N . THR B 1 18 ? -7.934 3.311 19.641 1 98.56 18 THR B N 1
ATOM 1782 C CA . THR B 1 18 ? -7.828 2.936 18.234 1 98.56 18 THR B CA 1
ATOM 1783 C C . THR B 1 18 ? -6.676 1.957 18.016 1 98.56 18 THR B C 1
ATOM 1785 O O . THR B 1 18 ? -5.594 2.1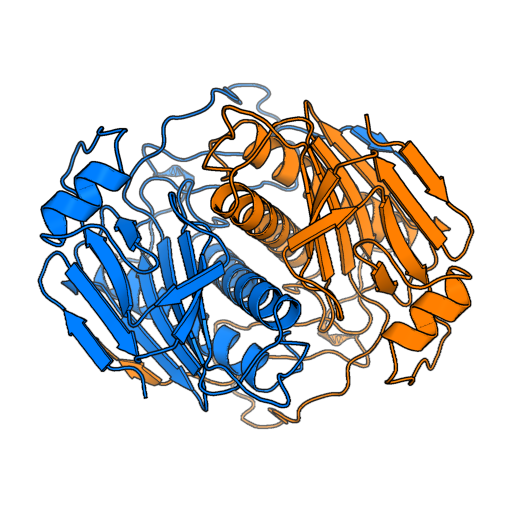29 18.578 1 98.56 18 THR B O 1
ATOM 1788 N N . ARG B 1 19 ? -6.941 0.888 17.266 1 98.69 19 ARG B N 1
ATOM 1789 C CA . ARG B 1 19 ? -5.887 0.016 16.75 1 98.69 19 ARG B CA 1
ATOM 1790 C C . ARG B 1 19 ? -5.301 0.567 15.453 1 98.69 19 ARG B C 1
ATOM 1792 O O . ARG B 1 19 ? -6.012 0.723 14.461 1 98.69 19 ARG B O 1
ATOM 1799 N N . TRP B 1 20 ? -3.967 0.805 15.469 1 98.81 20 TRP B N 1
ATOM 1800 C CA . TRP B 1 20 ? -3.309 1.438 14.328 1 98.81 20 TRP B CA 1
ATOM 1801 C C . TRP B 1 20 ? -2.342 0.473 13.656 1 98.81 20 TRP B C 1
ATOM 1803 O O . TRP B 1 20 ? -1.754 -0.39 14.312 1 98.81 20 TRP B O 1
ATOM 1813 N N . LEU B 1 21 ? -2.199 0.587 12.344 1 98.94 21 LEU B N 1
ATOM 1814 C CA . LEU B 1 21 ? -1.055 0.098 11.586 1 98.94 21 LEU B CA 1
ATOM 1815 C C . LEU B 1 21 ? -0.392 1.233 10.812 1 98.94 21 LEU B C 1
ATOM 1817 O O . LEU B 1 21 ? -1.072 2.02 10.148 1 98.94 21 LEU B O 1
ATOM 1821 N N . SER B 1 22 ? 0.924 1.323 10.898 1 98.81 22 SER B N 1
ATOM 1822 C CA . SER B 1 22 ? 1.642 2.398 10.227 1 98.81 22 SER B CA 1
ATOM 1823 C C . SER B 1 22 ? 2.957 1.9 9.641 1 98.81 22 SER B C 1
ATOM 1825 O O . SER B 1 22 ? 3.586 0.994 10.188 1 98.81 22 SER B O 1
ATOM 1827 N N . ASN B 1 23 ? 3.322 2.541 8.523 1 98.44 23 ASN B N 1
ATOM 1828 C CA . ASN B 1 23 ? 4.629 2.254 7.945 1 98.44 23 ASN B CA 1
ATOM 1829 C C . ASN B 1 23 ? 5.652 3.328 8.305 1 98.44 23 ASN B C 1
ATOM 1831 O O . ASN B 1 23 ? 6.711 3.422 7.684 1 98.44 23 ASN B O 1
ATOM 1835 N N . GLY B 1 24 ? 5.367 4.145 9.297 1 95.69 24 GLY B N 1
ATOM 1836 C CA . GLY B 1 24 ? 6.305 5.152 9.773 1 95.69 24 GLY B CA 1
ATOM 1837 C C . GLY B 1 24 ? 7.508 4.566 10.484 1 95.69 24 GLY B C 1
ATOM 1838 O O . GLY B 1 24 ? 7.629 3.346 10.602 1 95.69 24 GLY B O 1
ATOM 1839 N N . PHE B 1 25 ? 8.383 5.406 10.969 1 92.44 25 PHE B N 1
ATOM 1840 C CA . PHE B 1 25 ? 9.672 5.016 11.539 1 92.44 25 PHE B CA 1
ATOM 1841 C C . PHE B 1 25 ? 9.477 4.156 12.781 1 92.44 25 PHE B C 1
ATOM 1843 O O . PHE B 1 25 ? 10.328 3.326 13.102 1 92.44 25 PHE B O 1
ATOM 1850 N N . ASP B 1 26 ? 8.445 4.371 13.453 1 91.12 26 ASP B N 1
ATOM 1851 C CA . ASP B 1 26 ? 8.102 3.545 14.609 1 91.12 26 ASP B CA 1
ATOM 1852 C C . ASP B 1 26 ? 6.824 2.744 14.352 1 91.12 26 ASP B C 1
ATOM 1854 O O . ASP B 1 26 ? 5.973 2.615 15.234 1 91.12 26 ASP B O 1
ATOM 1858 N N . GLY B 1 27 ? 6.664 2.299 13.195 1 96.69 27 GLY B N 1
ATOM 1859 C CA . GLY B 1 27 ? 5.391 1.764 12.742 1 96.69 27 GLY B CA 1
ATOM 1860 C C . GLY B 1 27 ? 5.141 0.341 13.203 1 96.69 27 GLY B C 1
ATOM 1861 O O . GLY B 1 27 ? 5.844 -0.165 14.078 1 96.69 27 GLY B O 1
ATOM 1862 N N . GLY B 1 28 ? 4.152 -0.276 12.625 1 98.38 28 GLY B N 1
ATOM 1863 C CA . GLY B 1 28 ? 3.576 -1.545 13.039 1 98.38 28 GLY B CA 1
ATOM 1864 C C . GLY B 1 28 ? 2.211 -1.399 13.68 1 98.38 28 GLY B C 1
ATOM 1865 O O . GLY B 1 28 ? 1.573 -0.351 13.562 1 98.38 28 GLY B O 1
ATOM 1866 N N . TYR B 1 29 ? 1.75 -2.543 14.234 1 98.75 29 TYR B N 1
ATOM 1867 C CA . TYR B 1 29 ? 0.48 -2.51 14.953 1 98.75 29 TYR B CA 1
ATOM 1868 C C . TYR B 1 29 ? 0.656 -1.914 16.344 1 98.75 29 TYR B C 1
ATOM 1870 O O . TYR B 1 29 ? 1.637 -2.207 17.031 1 98.75 29 TYR B O 1
ATOM 1878 N N . THR B 1 30 ? -0.247 -1.049 16.703 1 98.44 30 THR B N 1
ATOM 1879 C CA . THR B 1 30 ? -0.26 -0.482 18.047 1 98.44 30 THR B CA 1
ATOM 1880 C C . THR B 1 30 ? -1.664 -0.015 18.422 1 98.44 30 THR B C 1
ATOM 1882 O O . THR B 1 30 ? -2.445 0.379 17.547 1 98.44 30 THR B O 1
ATOM 1885 N N . VAL B 1 31 ? -1.974 -0.149 19.672 1 98.56 31 VAL B N 1
ATOM 1886 C CA . VAL B 1 31 ? -3.186 0.477 20.188 1 98.56 31 VAL B CA 1
ATOM 1887 C C . VAL B 1 31 ? -2.836 1.805 20.859 1 98.56 31 VAL B C 1
ATOM 1889 O O . VAL B 1 31 ? -1.979 1.855 21.734 1 98.56 31 VAL B O 1
ATOM 1892 N N . ALA B 1 32 ? -3.42 2.848 20.422 1 98.44 32 ALA B N 1
ATOM 1893 C CA . ALA B 1 32 ? -3.137 4.184 20.938 1 98.44 32 ALA B CA 1
ATOM 1894 C C . ALA B 1 32 ? -4.328 5.113 20.734 1 98.44 32 ALA B C 1
ATOM 1896 O O . ALA B 1 32 ? -5.199 4.848 19.906 1 98.44 32 ALA B O 1
ATOM 1897 N N . ASP B 1 33 ? -4.316 6.254 21.422 1 98.19 33 ASP B N 1
ATOM 1898 C CA . ASP B 1 33 ? -5.461 7.156 21.438 1 98.19 33 ASP B CA 1
ATOM 1899 C C . ASP B 1 33 ? -5.379 8.164 20.297 1 98.19 33 ASP B C 1
ATOM 1901 O O . ASP B 1 33 ? -6.348 8.867 20.016 1 98.19 33 ASP B O 1
ATOM 1905 N N . ALA B 1 34 ? -4.203 8.211 19.656 1 98.12 34 ALA B N 1
ATOM 1906 C CA . ALA B 1 34 ? -4.047 9.234 18.625 1 98.12 34 ALA B CA 1
ATOM 1907 C C . ALA B 1 34 ? -2.91 8.875 17.672 1 98.12 34 ALA B C 1
ATOM 1909 O O . ALA B 1 34 ? -2.014 8.109 18.016 1 98.12 34 ALA B O 1
ATOM 1910 N N . ALA B 1 35 ? -2.982 9.391 16.516 1 98.5 35 ALA B N 1
ATOM 1911 C CA . ALA B 1 35 ? -1.883 9.484 15.555 1 98.5 35 ALA B CA 1
ATOM 1912 C C . ALA B 1 35 ? -1.476 10.938 15.328 1 98.5 35 ALA B C 1
ATOM 1914 O O . ALA B 1 35 ? -2.291 11.852 15.484 1 98.5 35 ALA B O 1
ATOM 1915 N N . HIS B 1 36 ? -0.215 11.117 14.984 1 98.5 36 HIS B N 1
ATOM 1916 C CA . HIS B 1 36 ? 0.298 12.469 14.82 1 98.5 36 HIS B CA 1
ATOM 1917 C C . HIS B 1 36 ? 1.009 12.633 13.484 1 98.5 36 HIS B C 1
ATOM 1919 O O . HIS B 1 36 ? 1.641 11.695 12.992 1 98.5 36 HIS B O 1
ATOM 1925 N N . ASN B 1 37 ? 0.885 13.758 12.906 1 98.38 37 ASN B N 1
ATOM 1926 C CA . ASN B 1 37 ? 1.67 14.258 11.781 1 98.38 37 ASN B CA 1
ATOM 1927 C C . ASN B 1 37 ? 2.404 15.547 12.141 1 98.38 37 ASN B C 1
ATOM 1929 O O . ASN B 1 37 ? 1.774 16.562 12.414 1 98.38 37 ASN B O 1
ATOM 1933 N N . LEU B 1 38 ? 3.762 15.484 12.18 1 98.19 38 LEU B N 1
ATOM 1934 C CA . LEU B 1 38 ? 4.57 16.594 12.656 1 98.19 38 LEU B CA 1
ATOM 1935 C C . LEU B 1 38 ? 5.371 17.219 11.516 1 98.19 38 LEU B C 1
ATOM 1937 O O . LEU B 1 38 ? 6.074 16.516 10.789 1 98.19 38 LEU B O 1
ATOM 1941 N N . THR B 1 39 ? 5.277 18.516 11.375 1 97.94 39 THR B N 1
ATOM 1942 C CA . THR B 1 39 ? 6.102 19.25 10.422 1 97.94 39 THR B CA 1
ATOM 1943 C C . THR B 1 39 ? 7.531 19.375 10.938 1 97.94 39 THR B C 1
ATOM 1945 O O . THR B 1 39 ? 7.75 19.719 12.102 1 97.94 39 THR B O 1
ATOM 1948 N N . VAL B 1 40 ? 8.406 19.016 10.07 1 96.38 40 VAL B N 1
ATOM 1949 C CA . VAL B 1 40 ? 9.82 19.188 10.406 1 96.38 40 VAL B CA 1
ATOM 1950 C C . VAL B 1 40 ? 10.375 20.438 9.719 1 96.38 40 VAL B C 1
ATOM 1952 O O . VAL B 1 40 ? 9.836 20.875 8.703 1 96.38 40 VAL B O 1
ATOM 1955 N N . PRO B 1 41 ? 11.43 20.984 10.266 1 92.56 41 PRO B N 1
ATOM 1956 C CA . PRO B 1 41 ? 11.992 22.188 9.648 1 92.56 41 PRO B CA 1
ATOM 1957 C C . PRO B 1 41 ? 12.75 21.891 8.352 1 92.56 41 PRO B C 1
ATOM 1959 O O . PRO B 1 41 ? 13.102 20.734 8.094 1 92.56 41 PRO B O 1
ATOM 1962 N N . ASP B 1 42 ? 12.945 22.938 7.586 1 87.69 42 ASP B N 1
ATOM 1963 C CA . ASP B 1 42 ? 13.781 22.828 6.398 1 87.69 42 ASP B CA 1
ATOM 1964 C C . ASP B 1 42 ? 15.188 22.359 6.754 1 87.69 42 ASP B C 1
ATOM 1966 O O . ASP B 1 42 ? 15.766 22.812 7.75 1 87.69 42 ASP B O 1
ATOM 1970 N N . GLY B 1 43 ? 15.703 21.516 5.941 1 84.62 43 GLY B N 1
ATOM 1971 C CA . GLY B 1 43 ? 17.047 21.016 6.188 1 84.62 43 GLY B CA 1
ATOM 1972 C C . GLY B 1 43 ? 17.109 19.969 7.289 1 84.62 43 GLY B C 1
ATOM 1973 O O . GLY B 1 43 ? 18.172 19.734 7.875 1 84.62 43 GLY B O 1
ATOM 1974 N N . PHE B 1 44 ? 15.977 19.484 7.586 1 89.19 44 PHE B N 1
ATOM 1975 C CA . PHE B 1 44 ? 15.898 18.469 8.633 1 89.19 44 PHE B CA 1
ATOM 1976 C C . PHE B 1 44 ? 16.812 17.297 8.32 1 89.19 44 PHE B C 1
ATOM 1978 O O . PHE B 1 44 ? 16.703 16.672 7.262 1 89.19 44 PHE B O 1
ATOM 1985 N N . GLY B 1 45 ? 17.672 16.922 9.281 1 86.31 45 GLY B N 1
ATOM 1986 C CA . GLY B 1 45 ? 18.641 15.867 9.039 1 86.31 45 GLY B CA 1
ATOM 1987 C C . GLY B 1 45 ? 18.812 14.93 10.227 1 86.31 45 GLY B C 1
ATOM 1988 O O . GLY B 1 45 ? 19.719 14.102 10.25 1 86.31 45 GLY B O 1
ATOM 1989 N N . ARG B 1 46 ? 17.969 15.031 11.18 1 89.5 46 ARG B N 1
ATOM 1990 C CA . ARG B 1 46 ? 18.078 14.164 12.352 1 89.5 46 ARG B CA 1
ATOM 1991 C C . ARG B 1 46 ? 17.766 12.719 11.992 1 89.5 46 ARG B C 1
ATOM 1993 O O . ARG B 1 46 ? 16.875 12.453 11.18 1 89.5 46 ARG B O 1
ATOM 2000 N N . THR B 1 47 ? 18.469 11.812 12.688 1 89 47 THR B N 1
ATOM 2001 C CA . THR B 1 47 ? 18.25 10.391 12.445 1 89 47 THR B CA 1
ATOM 2002 C C . THR B 1 47 ? 17.594 9.727 13.656 1 89 47 THR B C 1
ATOM 2004 O O . THR B 1 47 ? 17.094 8.609 13.555 1 89 47 THR B O 1
ATOM 2007 N N . ASP B 1 48 ? 17.672 10.391 14.781 1 93.5 48 ASP B N 1
ATOM 2008 C CA . ASP B 1 48 ? 17 9.891 15.977 1 93.5 48 ASP B CA 1
ATOM 2009 C C . ASP B 1 48 ? 15.539 10.328 16 1 93.5 48 ASP B C 1
ATOM 2011 O O . ASP B 1 48 ? 15.141 11.102 16.875 1 93.5 48 ASP B O 1
ATOM 2015 N N . LEU B 1 49 ? 14.742 9.75 15.281 1 94.06 49 LEU B N 1
ATOM 2016 C CA . LEU B 1 49 ? 13.391 10.219 15 1 94.06 49 LEU B CA 1
ATOM 2017 C C . LEU B 1 49 ? 12.477 10.008 16.203 1 94.06 49 LEU B C 1
ATOM 2019 O O . LEU B 1 49 ? 11.586 10.82 16.469 1 94.06 49 LEU B O 1
ATOM 2023 N N . ASP B 1 50 ? 12.703 8.938 16.938 1 93.88 50 ASP B N 1
ATOM 2024 C CA . ASP B 1 50 ? 11.93 8.703 18.156 1 93.88 50 ASP B CA 1
ATOM 2025 C C . ASP B 1 50 ? 12.141 9.828 19.172 1 93.88 50 ASP B C 1
ATOM 2027 O O . ASP B 1 50 ? 11.18 10.312 19.766 1 93.88 50 ASP B O 1
ATOM 2031 N N . ALA B 1 51 ? 13.352 10.109 19.344 1 96.19 51 ALA B N 1
ATOM 2032 C CA . ALA B 1 51 ? 13.688 11.188 20.266 1 96.19 51 ALA B CA 1
ATOM 2033 C C . ALA B 1 51 ? 13.102 12.516 19.797 1 96.19 51 ALA B C 1
ATOM 2035 O O . ALA B 1 51 ? 12.57 13.289 20.609 1 96.19 51 ALA B O 1
ATOM 2036 N N . TYR B 1 52 ? 13.219 12.766 18.531 1 96.62 52 TYR B N 1
ATOM 2037 C CA . TYR B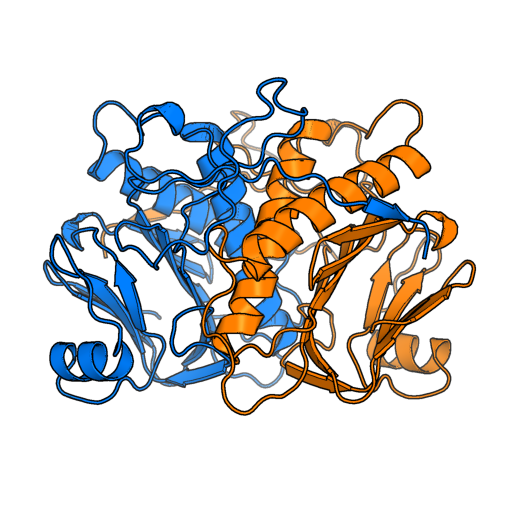 1 52 ? 12.672 14 17.984 1 96.62 52 TYR B CA 1
ATOM 2038 C C . TYR B 1 52 ? 11.164 14.078 18.219 1 96.62 52 TYR B C 1
ATOM 2040 O O . TYR B 1 52 ? 10.656 15.117 18.656 1 96.62 52 TYR B O 1
ATOM 2048 N N . ALA B 1 53 ? 10.453 12.984 17.906 1 96.69 53 ALA B N 1
ATOM 2049 C CA . ALA B 1 53 ? 9.008 12.938 18.109 1 96.69 53 ALA B CA 1
ATOM 2050 C C . ALA B 1 53 ? 8.648 13.18 19.578 1 96.69 53 ALA B C 1
ATOM 2052 O O . ALA B 1 53 ? 7.707 13.906 19.875 1 96.69 53 ALA B O 1
ATOM 2053 N N . ALA B 1 54 ? 9.391 12.562 20.453 1 97.31 54 ALA B N 1
ATOM 2054 C CA . ALA B 1 54 ? 9.148 12.734 21.891 1 97.31 54 ALA B CA 1
ATOM 2055 C C . ALA B 1 54 ? 9.32 14.195 22.297 1 97.31 54 ALA B C 1
ATOM 2057 O O . ALA B 1 54 ? 8.547 14.719 23.109 1 97.31 54 ALA B O 1
ATOM 2058 N N . GLU B 1 55 ? 10.391 14.828 21.797 1 97.75 55 GLU B N 1
ATOM 2059 C CA . GLU B 1 55 ? 10.633 16.25 22.078 1 97.75 55 GLU B CA 1
ATOM 2060 C C . GLU B 1 55 ? 9.469 17.109 21.594 1 97.75 55 GLU B C 1
ATOM 2062 O O . GLU B 1 55 ? 9.008 18 22.312 1 97.75 55 GLU B O 1
ATOM 2067 N N . ARG B 1 56 ? 8.992 16.812 20.406 1 97.38 56 ARG B N 1
ATOM 2068 C CA . ARG B 1 56 ? 7.934 17.609 19.781 1 97.38 56 ARG B CA 1
ATOM 2069 C C . ARG B 1 56 ? 6.605 17.422 20.5 1 97.38 56 ARG B C 1
ATOM 2071 O O . ARG B 1 56 ? 5.82 18.359 20.625 1 97.38 56 ARG B O 1
ATOM 2078 N N . LEU B 1 57 ? 6.391 16.188 20.984 1 97.06 57 LEU B N 1
ATOM 2079 C CA . LEU B 1 57 ? 5.109 15.852 21.609 1 97.06 57 LEU B CA 1
ATOM 2080 C C . LEU B 1 57 ? 5.156 16.094 23.109 1 97.06 57 LEU B C 1
ATOM 2082 O O . LEU B 1 57 ? 4.117 16.141 23.766 1 97.06 57 LEU B O 1
ATOM 2086 N N . GLY B 1 58 ? 6.336 16.234 23.688 1 96.75 58 GLY B N 1
ATOM 2087 C CA . GLY B 1 58 ? 6.52 16.406 25.109 1 96.75 58 GLY B CA 1
ATOM 2088 C C . GLY B 1 58 ? 6.531 15.102 25.891 1 96.75 58 GLY B C 1
ATOM 2089 O O . GLY B 1 58 ? 6.645 15.102 27.109 1 96.75 58 GLY B O 1
ATOM 2090 N N . GLU B 1 59 ? 6.312 14.023 25.25 1 95.75 59 GLU B N 1
ATOM 2091 C CA . GLU B 1 59 ? 6.336 12.656 25.766 1 95.75 59 GLU B CA 1
ATOM 2092 C C . GLU B 1 59 ? 6.574 11.648 24.641 1 95.75 59 GLU B C 1
ATOM 2094 O O . GLU B 1 59 ? 6.344 11.945 23.469 1 95.75 59 GLU B O 1
ATOM 2099 N N . PRO B 1 60 ? 7.082 10.477 25.016 1 93.5 60 PRO B N 1
ATOM 2100 C CA . PRO B 1 60 ? 7.219 9.461 23.969 1 93.5 60 PRO B CA 1
ATOM 2101 C C . PRO B 1 60 ? 5.906 9.18 23.234 1 93.5 60 PRO B C 1
ATOM 2103 O O . PRO B 1 60 ? 4.852 9.094 23.875 1 93.5 60 PRO B O 1
ATOM 2106 N N . PRO B 1 61 ? 6.012 9.125 21.906 1 92.75 61 PRO B N 1
ATOM 2107 C CA . PRO B 1 61 ? 4.777 8.852 21.172 1 92.75 61 PRO B CA 1
ATOM 2108 C C . PRO B 1 61 ? 4.137 7.523 21.547 1 92.75 61 PRO B C 1
ATOM 2110 O O . PRO B 1 61 ? 4.82 6.5 21.625 1 92.75 61 PRO B O 1
ATOM 2113 N N . ALA B 1 62 ? 2.799 7.531 21.797 1 93.94 62 ALA B N 1
ATOM 2114 C CA . ALA B 1 62 ? 2.066 6.309 22.109 1 93.94 62 ALA B CA 1
ATOM 2115 C C . ALA B 1 62 ? 1.496 5.672 20.844 1 93.94 62 ALA B C 1
ATOM 2117 O O . ALA B 1 62 ? 1.173 4.48 20.828 1 93.94 62 ALA B O 1
ATOM 2118 N N . GLY B 1 63 ? 1.312 6.461 19.812 1 97.25 63 GLY B N 1
ATOM 2119 C CA . GLY B 1 63 ? 0.76 6.008 18.547 1 97.25 63 GLY B CA 1
ATOM 2120 C C . GLY B 1 63 ? 1.578 6.445 17.344 1 97.25 63 GLY B C 1
ATOM 2121 O O . GLY B 1 63 ? 2.662 7.012 17.5 1 97.25 63 GLY B O 1
ATOM 2122 N N . PRO B 1 64 ? 1.064 6.113 16.188 1 98.06 64 PRO B N 1
ATOM 2123 C CA . PRO B 1 64 ? 1.819 6.48 14.984 1 98.06 64 PRO B CA 1
ATOM 2124 C C . PRO B 1 64 ? 2.158 7.969 14.93 1 98.06 64 PRO B C 1
ATOM 2126 O O . PRO B 1 64 ? 1.296 8.812 15.195 1 98.06 64 PRO B O 1
ATOM 2129 N N . THR B 1 65 ? 3.391 8.219 14.656 1 97.94 65 THR B N 1
ATOM 2130 C CA . THR B 1 65 ? 3.869 9.578 14.445 1 97.94 65 THR B CA 1
ATOM 2131 C C . THR B 1 65 ? 4.602 9.695 13.109 1 97.94 65 THR B C 1
ATOM 2133 O O . THR B 1 65 ? 5.617 9.031 12.891 1 97.94 65 THR B O 1
ATOM 2136 N N . LEU B 1 66 ? 4.043 10.516 12.273 1 97.69 66 LEU B N 1
ATOM 2137 C CA . LEU B 1 66 ? 4.613 10.75 10.953 1 97.69 66 LEU B CA 1
ATOM 2138 C C . LEU B 1 66 ? 5.289 12.109 10.883 1 97.69 66 LEU B C 1
ATOM 2140 O O . LEU B 1 66 ? 4.945 13.016 11.648 1 97.69 66 LEU B O 1
ATOM 2144 N N . LEU B 1 67 ? 6.246 12.18 10.008 1 96.88 67 LEU B N 1
ATOM 2145 C CA . LEU B 1 67 ? 7 13.414 9.836 1 96.88 67 LEU B CA 1
ATOM 2146 C C . LEU B 1 67 ? 6.906 13.906 8.391 1 96.88 67 LEU B C 1
ATOM 2148 O O . LEU B 1 67 ? 6.945 13.102 7.457 1 96.88 67 LEU B O 1
ATOM 2152 N N . THR B 1 68 ? 6.82 15.195 8.211 1 96.56 68 THR B N 1
ATOM 2153 C CA . THR B 1 68 ? 6.691 15.781 6.879 1 96.56 68 THR B CA 1
ATOM 2154 C C . THR B 1 68 ? 7.293 17.188 6.848 1 96.56 68 THR B C 1
ATOM 2156 O O . THR B 1 68 ? 7.336 17.875 7.867 1 96.56 68 THR B O 1
ATOM 2159 N N . GLY B 1 69 ? 7.754 17.547 5.691 1 95.19 69 GLY B N 1
ATOM 2160 C CA . GLY B 1 69 ? 8.203 18.906 5.48 1 95.19 69 GLY B CA 1
ATOM 2161 C C . GLY B 1 69 ? 7.078 19.875 5.148 1 95.19 69 GLY B C 1
ATOM 2162 O O . GLY B 1 69 ? 7.316 21.047 4.891 1 95.19 69 GLY B O 1
ATOM 2163 N N . VAL B 1 70 ? 5.859 19.422 5.137 1 96.88 70 VAL B N 1
ATOM 2164 C CA . VAL B 1 70 ? 4.695 20.219 4.754 1 96.88 70 VAL B CA 1
ATOM 2165 C C . VAL B 1 70 ? 4.09 20.875 5.992 1 96.88 70 VAL B C 1
ATOM 2167 O O . VAL B 1 70 ? 3.885 20.219 7.016 1 96.88 70 VAL B O 1
ATOM 2170 N N . ASN B 1 71 ? 3.844 22.203 5.914 1 97.56 71 ASN B N 1
ATOM 2171 C CA . ASN B 1 71 ? 3.105 22.891 6.969 1 97.56 71 ASN B CA 1
ATOM 2172 C C . ASN B 1 71 ? 1.694 22.328 7.121 1 97.56 71 ASN B C 1
ATOM 2174 O O . ASN B 1 71 ? 1.014 22.078 6.129 1 97.56 71 ASN B O 1
ATOM 2178 N N . GLN B 1 72 ? 1.212 22.219 8.367 1 98.31 72 GLN B N 1
ATOM 2179 C CA . GLN B 1 72 ? -0.057 21.531 8.617 1 98.31 72 GLN B CA 1
ATOM 2180 C C . GLN B 1 72 ? -1.235 22.391 8.148 1 98.31 72 GLN B C 1
ATOM 2182 O O . GLN B 1 72 ? -2.361 21.891 8.055 1 98.31 72 GLN B O 1
ATOM 2187 N N . GLN B 1 73 ? -1.043 23.641 7.781 1 97.69 73 GLN B N 1
ATOM 2188 C CA . GLN B 1 73 ? -2.113 24.453 7.207 1 97.69 73 GLN B CA 1
ATOM 2189 C C . GLN B 1 73 ? -2.598 23.875 5.883 1 97.69 73 GLN B C 1
ATOM 2191 O O . GLN B 1 73 ? -3.697 24.188 5.426 1 97.69 73 GLN B O 1
ATOM 2196 N N . HIS B 1 74 ? -1.778 23.047 5.285 1 98.19 74 HIS B N 1
ATOM 2197 C CA . HIS B 1 74 ? -2.113 22.453 3.992 1 98.19 74 HIS B CA 1
ATOM 2198 C C . HIS B 1 74 ? -2.74 21.078 4.16 1 98.19 74 HIS B C 1
ATOM 2200 O O . HIS B 1 74 ? -3.064 20.406 3.172 1 98.19 74 HIS B O 1
ATOM 2206 N N . ALA B 1 75 ? -2.91 20.625 5.457 1 98.75 75 ALA B N 1
ATOM 2207 C CA . ALA B 1 75 ? -3.619 19.375 5.684 1 98.75 75 ALA B CA 1
ATOM 2208 C C . ALA B 1 75 ? -5.066 19.469 5.207 1 98.75 75 ALA B C 1
ATOM 2210 O O . ALA B 1 75 ? -5.734 20.484 5.422 1 98.75 75 ALA B O 1
ATOM 2211 N N . ARG B 1 76 ? -5.52 18.484 4.484 1 98.88 76 ARG B N 1
ATOM 2212 C CA . ARG B 1 76 ? -6.902 18.359 4.039 1 98.88 76 ARG B CA 1
ATOM 2213 C C . ARG B 1 76 ? -7.449 16.953 4.336 1 98.88 76 ARG B C 1
ATOM 2215 O O . ARG B 1 76 ? -6.695 15.984 4.363 1 98.88 76 ARG B O 1
ATOM 2222 N N . GLY B 1 77 ? -8.742 16.906 4.566 1 98.75 77 GLY B N 1
ATOM 2223 C CA . GLY B 1 77 ? -9.391 15.633 4.875 1 98.75 77 GLY B CA 1
ATOM 2224 C C . GLY B 1 77 ? -10.516 15.297 3.922 1 98.75 77 GLY B C 1
ATOM 2225 O O . GLY B 1 77 ? -11.023 16.172 3.217 1 98.75 77 GLY B O 1
ATOM 2226 N N . GLY B 1 78 ? -10.789 14.055 3.768 1 98.75 78 GLY B N 1
ATOM 2227 C CA . GLY B 1 78 ? -11.984 13.5 3.146 1 98.75 78 GLY B CA 1
ATOM 2228 C C . GLY B 1 78 ? -12.781 12.609 4.078 1 98.75 78 GLY B C 1
ATOM 2229 O O . GLY B 1 78 ? -12.211 11.852 4.863 1 98.75 78 GLY B O 1
ATOM 2230 N N . ARG B 1 79 ? -14.062 12.727 3.994 1 98.5 79 ARG B N 1
ATOM 2231 C CA . ARG B 1 79 ? -14.953 11.906 4.801 1 98.5 79 ARG B CA 1
ATOM 2232 C C . ARG B 1 79 ? -16.031 11.258 3.939 1 98.5 79 ARG B C 1
ATOM 2234 O O . ARG B 1 79 ? -16.625 11.914 3.072 1 98.5 79 ARG B O 1
ATOM 2241 N N . LEU B 1 80 ? -16.25 10.016 4.102 1 98.25 80 LEU B N 1
ATOM 2242 C CA . LEU B 1 80 ? -17.281 9.25 3.41 1 98.25 80 LEU B CA 1
ATOM 2243 C C . LEU B 1 80 ? -17.672 8.008 4.207 1 98.25 80 LEU B C 1
ATOM 2245 O O . LEU B 1 80 ? -16.828 7.145 4.461 1 98.25 80 LEU B O 1
ATOM 2249 N N . GLY B 1 81 ? -18.953 7.957 4.645 1 97.06 81 GLY B N 1
ATOM 2250 C CA . GLY B 1 81 ? -19.391 6.82 5.438 1 97.06 81 GLY B CA 1
ATOM 2251 C C . GLY B 1 81 ? -18.594 6.637 6.715 1 97.06 81 GLY B C 1
ATOM 2252 O O . GLY B 1 81 ? -18.469 7.566 7.516 1 97.06 81 GLY B O 1
ATOM 2253 N N . PRO B 1 82 ? -18.031 5.414 6.855 1 97.44 82 PRO B N 1
ATOM 2254 C CA . PRO B 1 82 ? -17.328 5.137 8.109 1 97.44 82 PRO B CA 1
ATOM 2255 C C . PRO B 1 82 ? -15.875 5.582 8.07 1 97.44 82 PRO B C 1
ATOM 2257 O O . PRO B 1 82 ? -15.109 5.27 8.992 1 97.44 82 PRO B O 1
ATOM 2260 N N . VAL B 1 83 ? -15.531 6.328 7.02 1 98.56 83 VAL B N 1
ATOM 2261 C CA . VAL B 1 83 ? -14.102 6.535 6.824 1 98.56 83 VAL B CA 1
ATOM 2262 C C . VAL B 1 83 ? -13.789 8.031 6.828 1 98.56 83 VAL B C 1
ATOM 2264 O O . VAL B 1 83 ? -14.562 8.828 6.289 1 98.56 83 VAL B O 1
ATOM 2267 N N . VAL B 1 84 ? -12.688 8.344 7.441 1 98.81 84 VAL B N 1
ATOM 2268 C CA . VAL B 1 84 ? -12.062 9.648 7.297 1 98.81 84 VAL B CA 1
ATOM 2269 C C . VAL B 1 84 ? -10.594 9.484 6.93 1 98.81 84 VAL B C 1
ATOM 2271 O O . VAL B 1 84 ? -9.93 8.555 7.395 1 98.81 84 VAL B O 1
ATOM 2274 N N . ALA B 1 85 ? -10.102 10.328 6.078 1 98.88 85 ALA B N 1
ATOM 2275 C CA . ALA B 1 85 ? -8.68 10.398 5.754 1 98.88 85 ALA B CA 1
ATOM 2276 C C . ALA B 1 85 ? -8.172 11.836 5.809 1 98.88 85 ALA B C 1
ATOM 2278 O O . ALA B 1 85 ? -8.867 12.758 5.375 1 98.88 85 ALA B O 1
ATOM 2279 N N . VAL B 1 86 ? -6.996 12.039 6.344 1 98.94 86 VAL B N 1
ATOM 2280 C CA . VAL B 1 86 ? -6.332 13.344 6.324 1 98.94 86 VAL B CA 1
ATOM 2281 C C . VAL B 1 86 ? -4.961 13.211 5.664 1 98.94 86 VAL B C 1
ATOM 2283 O O . VAL B 1 86 ? -4.238 12.242 5.906 1 98.94 86 VAL B O 1
ATOM 2286 N N . VAL B 1 87 ? -4.645 14.234 4.824 1 98.88 87 VAL B N 1
ATOM 2287 C CA . VAL B 1 87 ? -3.459 14.133 3.982 1 98.88 87 VAL B CA 1
ATOM 2288 C C . VAL B 1 87 ? -2.688 15.453 4.012 1 98.88 87 VAL B C 1
ATOM 2290 O O . VAL B 1 87 ? -3.285 16.531 3.973 1 98.88 87 VAL B O 1
ATOM 2293 N N . THR B 1 88 ? -1.396 15.383 4.172 1 98.69 88 THR B N 1
ATOM 2294 C CA . THR B 1 88 ? -0.48 16.438 3.732 1 98.69 88 THR B CA 1
ATOM 2295 C C . THR B 1 88 ? 0.352 15.961 2.543 1 98.69 88 THR B C 1
ATOM 2297 O O . THR B 1 88 ? 0.801 14.812 2.508 1 98.69 88 THR B O 1
ATOM 2300 N N . ALA B 1 89 ? 0.535 16.859 1.582 1 98.06 89 ALA B N 1
ATOM 2301 C CA . ALA B 1 89 ? 1.226 16.422 0.372 1 98.06 89 ALA B CA 1
ATOM 2302 C C . ALA B 1 89 ? 2.273 17.438 -0.061 1 98.06 89 ALA B C 1
ATOM 2304 O O . ALA B 1 89 ? 1.938 18.578 -0.396 1 98.06 89 ALA B O 1
ATOM 2305 N N . GLY B 1 90 ? 3.477 17.047 -0.027 1 96.06 90 GLY B N 1
ATOM 2306 C CA . GLY B 1 90 ? 4.605 17.719 -0.659 1 96.06 90 GLY B CA 1
ATOM 2307 C C . GLY B 1 90 ? 5.312 16.844 -1.684 1 96.06 90 GLY B C 1
ATOM 2308 O O . GLY B 1 90 ? 5.535 15.656 -1.448 1 96.06 90 GLY B O 1
ATOM 2309 N N . LEU B 1 91 ? 5.699 17.422 -2.803 1 95.5 91 LEU B N 1
ATOM 2310 C CA . LEU B 1 91 ? 6.211 16.625 -3.908 1 95.5 91 LEU B CA 1
ATOM 2311 C C . LEU B 1 91 ? 7.645 17.016 -4.246 1 95.5 91 LEU B C 1
ATOM 2313 O O . LEU B 1 91 ? 8.047 16.969 -5.41 1 95.5 91 LEU B O 1
ATOM 2317 N N . SER B 1 92 ? 8.445 17.359 -3.295 1 92.81 92 SER B N 1
ATOM 2318 C CA . SER B 1 92 ? 9.828 17.766 -3.533 1 92.81 92 SER B CA 1
ATOM 2319 C C . SER B 1 92 ? 10.719 16.562 -3.799 1 92.81 92 SER B C 1
ATOM 2321 O O . SER B 1 92 ? 11.836 16.703 -4.305 1 92.81 92 SER B O 1
ATOM 2323 N N . ASN B 1 93 ? 10.352 15.422 -3.43 1 93.75 93 ASN B N 1
ATOM 2324 C CA . ASN B 1 93 ? 11.102 14.188 -3.627 1 93.75 93 ASN B CA 1
ATOM 2325 C C . ASN B 1 93 ? 10.242 13.094 -4.254 1 93.75 93 ASN B C 1
ATOM 2327 O O . ASN B 1 93 ? 10.141 11.992 -3.719 1 93.75 93 ASN B O 1
ATOM 2331 N N . PRO B 1 94 ? 9.781 13.367 -5.48 1 95.81 94 PRO B N 1
ATOM 2332 C CA . PRO B 1 94 ? 8.891 12.406 -6.129 1 95.81 94 PRO B CA 1
ATOM 2333 C C . PRO B 1 94 ? 9.602 11.102 -6.504 1 95.81 94 PRO B C 1
ATOM 2335 O O . PRO B 1 94 ? 10.82 11.102 -6.715 1 95.81 94 PRO B O 1
ATOM 2338 N N . ALA B 1 95 ? 8.875 10.078 -6.504 1 96.69 95 ALA B N 1
ATOM 2339 C CA . ALA B 1 95 ? 9.328 8.773 -6.977 1 96.69 95 ALA B CA 1
ATOM 2340 C C . ALA B 1 95 ? 8.586 8.359 -8.242 1 96.69 95 ALA B C 1
ATOM 2342 O O . ALA B 1 95 ? 7.363 8.469 -8.312 1 96.69 95 ALA B O 1
ATOM 2343 N N . THR B 1 96 ? 9.344 7.891 -9.297 1 97.06 96 THR B N 1
ATOM 2344 C CA . THR B 1 96 ? 8.75 7.418 -10.539 1 97.06 96 THR B CA 1
ATOM 2345 C C . THR B 1 96 ? 9.172 5.98 -10.836 1 97.06 96 THR B C 1
ATOM 2347 O O . THR B 1 96 ? 10.203 5.52 -10.344 1 97.06 96 THR B O 1
ATOM 2350 N N . LEU B 1 97 ? 8.297 5.301 -11.477 1 97.5 97 LEU B N 1
ATOM 2351 C CA . LEU B 1 97 ? 8.523 3.92 -11.883 1 97.5 97 LEU B CA 1
ATOM 2352 C C . LEU B 1 97 ? 8.219 3.732 -13.367 1 97.5 97 LEU B C 1
ATOM 2354 O O . LEU B 1 97 ? 7.141 3.248 -13.727 1 97.5 97 LEU B O 1
ATOM 2358 N N . PRO B 1 98 ? 9.156 4.062 -14.242 1 95.44 98 PRO B N 1
ATOM 2359 C CA . PRO B 1 98 ? 8.898 3.957 -15.68 1 95.44 98 PRO B CA 1
ATOM 2360 C C . PRO B 1 98 ? 8.742 2.512 -16.156 1 95.44 98 PRO B C 1
ATOM 2362 O O . PRO B 1 98 ? 9.438 1.619 -15.656 1 95.44 98 PRO B O 1
ATOM 2365 N N . MET B 1 99 ? 7.84 2.242 -17.078 1 92.56 99 MET B N 1
ATOM 2366 C CA . MET B 1 99 ? 7.605 0.914 -17.641 1 92.56 99 MET B CA 1
ATOM 2367 C C . MET B 1 99 ? 8.625 0.59 -18.734 1 92.56 99 MET B C 1
ATOM 2369 O O . MET B 1 99 ? 9.008 -0.568 -18.906 1 92.56 99 MET B O 1
ATOM 2373 N N . ALA B 1 100 ? 8.961 1.557 -19.516 1 82.62 100 ALA B N 1
ATOM 2374 C CA . ALA B 1 100 ? 9.945 1.377 -20.578 1 82.62 100 ALA B CA 1
ATOM 2375 C C . ALA B 1 100 ? 11.352 1.674 -20.078 1 82.62 100 ALA B C 1
ATOM 2377 O O . ALA B 1 100 ? 11.539 2.498 -19.188 1 82.62 100 ALA B O 1
ATOM 2378 N N . ALA B 1 101 ? 12.219 0.747 -20.562 1 67.06 101 ALA B N 1
ATOM 2379 C CA . ALA B 1 101 ? 13.617 1.006 -20.219 1 67.06 101 ALA B CA 1
ATOM 2380 C C . ALA B 1 101 ? 14.047 2.391 -20.703 1 67.06 101 ALA B C 1
ATOM 2382 O O . ALA B 1 101 ? 13.641 2.84 -21.781 1 67.06 101 ALA B O 1
ATOM 2383 N N . SER B 1 102 ? 14.32 3.238 -19.812 1 54 102 SER B N 1
ATOM 2384 C CA . SER B 1 102 ? 14.914 4.484 -20.281 1 54 102 SER B CA 1
ATOM 2385 C C . SER B 1 102 ? 16.266 4.234 -20.953 1 54 102 SER B C 1
ATOM 2387 O O . SER B 1 102 ? 17.016 3.363 -20.531 1 54 102 SER B O 1
ATOM 2389 N N . ALA B 1 103 ? 16.312 4.445 -22.312 1 46.28 103 ALA B N 1
ATOM 2390 C CA . ALA B 1 103 ? 17.562 4.363 -23.062 1 46.28 103 ALA B CA 1
ATOM 2391 C C . ALA B 1 103 ? 18.734 4.902 -22.25 1 46.28 103 ALA B C 1
ATOM 2393 O O . ALA B 1 103 ? 19.891 4.773 -22.641 1 46.28 103 ALA B O 1
ATOM 2394 N N . ASP B 1 104 ? 18.516 5.852 -21.422 1 42.53 104 ASP B N 1
ATOM 2395 C CA . ASP B 1 104 ? 19.672 6.469 -20.766 1 42.53 104 ASP B CA 1
ATOM 2396 C C . ASP B 1 104 ? 20.203 5.586 -19.641 1 42.53 104 ASP B C 1
ATOM 2398 O O . ASP B 1 104 ? 19.469 5.215 -18.734 1 42.53 104 ASP B O 1
ATOM 2402 N N . ASP B 1 105 ? 21.016 4.691 -20 1 42.72 105 ASP B N 1
ATOM 2403 C CA . ASP B 1 105 ? 21.781 3.768 -19.172 1 42.72 105 ASP B CA 1
ATOM 2404 C C . ASP B 1 105 ? 22.156 4.406 -17.844 1 42.72 105 ASP B C 1
ATOM 2406 O O . ASP B 1 105 ? 22.875 3.805 -17.031 1 42.72 105 ASP B O 1
ATOM 2410 N N . GLY B 1 106 ? 22.234 5.699 -17.688 1 36.5 106 GLY B N 1
ATOM 2411 C CA . GLY B 1 106 ? 23.188 6.211 -16.703 1 36.5 106 GLY B CA 1
ATOM 2412 C C . GLY B 1 106 ? 22.672 6.09 -15.273 1 36.5 106 GLY B C 1
ATOM 2413 O O . GLY B 1 106 ? 23.359 5.523 -14.414 1 36.5 106 GLY B O 1
ATOM 2414 N N . ARG B 1 107 ? 21.922 7.117 -14.641 1 39.19 107 ARG B N 1
ATOM 2415 C CA . ARG B 1 107 ? 22.156 7.508 -13.258 1 39.19 107 ARG B CA 1
ATOM 2416 C C . ARG B 1 107 ? 21.391 6.59 -12.297 1 39.19 107 ARG B C 1
ATOM 2418 O O . ARG B 1 107 ? 20.266 6.883 -11.906 1 39.19 107 ARG B O 1
ATOM 2425 N N . THR B 1 108 ? 21.203 5.383 -12.586 1 46 108 THR B N 1
ATOM 2426 C CA . THR B 1 108 ? 20.625 4.641 -11.461 1 46 108 THR B CA 1
ATOM 2427 C C . THR B 1 108 ? 21.484 4.824 -10.211 1 46 108 THR B C 1
ATOM 2429 O O . THR B 1 108 ? 22.469 4.109 -10.016 1 46 108 THR B O 1
ATOM 2432 N N . ASP B 1 109 ? 21.906 5.871 -9.93 1 43.66 109 ASP B N 1
ATOM 2433 C CA . ASP B 1 109 ? 22.609 5.793 -8.656 1 43.66 109 ASP B CA 1
ATOM 2434 C C . ASP B 1 109 ? 21.703 5.223 -7.566 1 43.66 109 ASP B C 1
ATOM 2436 O O . ASP B 1 109 ? 20.766 5.887 -7.113 1 43.66 109 ASP B O 1
ATOM 2440 N N . GLY B 1 110 ? 21.391 3.979 -7.723 1 48.84 110 GLY B N 1
ATOM 2441 C CA . GLY B 1 110 ? 20.812 3.135 -6.695 1 48.84 110 GLY B CA 1
ATOM 2442 C C . GLY B 1 110 ? 21.266 3.5 -5.293 1 48.84 110 GLY B C 1
ATOM 2443 O O . GLY B 1 110 ? 21.328 2.641 -4.41 1 48.84 110 GLY B O 1
ATOM 2444 N N . ALA B 1 111 ? 21.938 4.594 -5.094 1 49.44 111 ALA B N 1
ATOM 2445 C CA . ALA B 1 111 ? 22.438 4.863 -3.752 1 49.44 111 ALA B CA 1
ATOM 2446 C C . ALA B 1 111 ? 21.312 5.117 -2.768 1 49.44 111 ALA B C 1
ATOM 2448 O O . ALA B 1 111 ? 20.312 5.766 -3.111 1 49.44 111 ALA B O 1
ATOM 2449 N N . ASP B 1 112 ? 21.234 4.176 -1.795 1 62.03 112 ASP B N 1
ATOM 2450 C CA . ASP B 1 112 ? 20.453 4.488 -0.604 1 62.03 112 ASP B CA 1
ATOM 2451 C C . ASP B 1 112 ? 20.5 5.98 -0.285 1 62.03 112 ASP B C 1
ATOM 2453 O O . ASP B 1 112 ? 21.562 6.52 0.007 1 62.03 112 ASP B O 1
ATOM 2457 N N . ARG B 1 113 ? 19.406 6.527 -0.734 1 71.06 113 ARG B N 1
ATOM 2458 C CA . ARG B 1 113 ? 19.359 7.945 -0.406 1 71.06 113 ARG B CA 1
ATOM 2459 C C . ARG B 1 113 ? 18.766 8.164 0.986 1 71.06 113 ARG B C 1
ATOM 2461 O O . ARG B 1 113 ? 17.953 7.375 1.452 1 71.06 113 ARG B O 1
ATOM 2468 N N . GLU B 1 114 ? 19.281 9.07 1.644 1 73.06 114 GLU B N 1
ATOM 2469 C CA . GLU B 1 114 ? 18.844 9.414 2.99 1 73.06 114 GLU B CA 1
ATOM 2470 C C . GLU B 1 114 ? 17.375 9.852 2.996 1 73.06 114 GLU B C 1
ATOM 2472 O O . GLU B 1 114 ? 16.906 10.453 2.031 1 73.06 114 GLU B O 1
ATOM 2477 N N . TRP B 1 115 ? 16.719 9.32 3.98 1 76.94 115 TRP B N 1
ATOM 2478 C CA . TRP B 1 115 ? 15.352 9.781 4.203 1 76.94 115 TRP B CA 1
ATOM 2479 C C . TRP B 1 115 ? 15.289 11.305 4.199 1 76.94 115 TRP B C 1
ATOM 2481 O O . TRP B 1 115 ? 16.156 11.969 4.766 1 76.94 115 TRP B O 1
ATOM 2491 N N . ARG B 1 116 ? 14.305 11.867 3.441 1 77.88 116 ARG B N 1
ATOM 2492 C CA . ARG B 1 116 ? 14.078 13.312 3.4 1 77.88 116 ARG B CA 1
ATOM 2493 C C . ARG B 1 116 ? 12.609 13.641 3.631 1 77.88 116 ARG B C 1
ATOM 2495 O O . ARG B 1 116 ? 11.727 12.961 3.113 1 77.88 116 ARG B O 1
ATOM 2502 N N . PRO B 1 117 ? 12.438 14.773 4.426 1 72.44 117 PRO B N 1
ATOM 2503 C CA . PRO B 1 117 ? 11.055 15.227 4.629 1 72.44 117 PRO B CA 1
ATOM 2504 C C . PRO B 1 117 ? 10.492 15.953 3.412 1 72.44 117 PRO B C 1
ATOM 2506 O O . PRO B 1 117 ? 11.234 16.312 2.494 1 72.44 117 PRO B O 1
ATOM 2509 N N . GLY B 1 118 ? 9.164 16.281 3.256 1 74.5 118 GLY B N 1
ATOM 2510 C CA . GLY B 1 118 ? 8.43 16.859 2.146 1 74.5 118 GLY B CA 1
ATOM 2511 C C . GLY B 1 11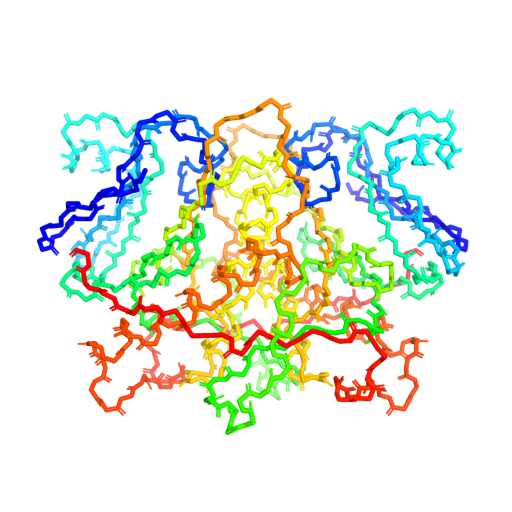8 ? 7.645 15.844 1.344 1 74.5 118 GLY B C 1
ATOM 2512 O O . GLY B 1 118 ? 7.805 15.75 0.125 1 74.5 118 GLY B O 1
ATOM 2513 N N . THR B 1 119 ? 6.906 15.133 2.084 1 90.88 119 THR B N 1
ATOM 2514 C CA . THR B 1 119 ? 6.363 13.891 1.539 1 90.88 119 THR B CA 1
ATOM 2515 C C . THR B 1 119 ? 4.852 13.828 1.741 1 90.88 119 THR B C 1
ATOM 2517 O O . THR B 1 119 ? 4.254 14.758 2.287 1 90.88 119 THR B O 1
ATOM 2520 N N . VAL B 1 120 ? 4.27 12.906 1.193 1 98.25 120 VAL B N 1
ATOM 2521 C CA . VAL B 1 120 ? 2.846 12.609 1.325 1 98.25 120 VAL B CA 1
ATOM 2522 C C . VAL B 1 120 ? 2.605 11.766 2.576 1 98.25 120 VAL B C 1
ATOM 2524 O O . VAL B 1 120 ? 3.123 10.648 2.689 1 98.25 120 VAL B O 1
ATOM 2527 N N . ASN B 1 121 ? 1.896 12.312 3.576 1 98.69 121 ASN B N 1
ATOM 2528 C CA . ASN B 1 121 ? 1.452 11.562 4.75 1 98.69 121 ASN B CA 1
ATOM 2529 C C . ASN B 1 121 ? -0.066 11.406 4.773 1 98.69 121 ASN B C 1
ATOM 2531 O O . ASN B 1 121 ? -0.797 12.359 4.488 1 98.69 121 ASN B O 1
ATOM 2535 N N . ILE B 1 122 ? -0.512 10.203 5.035 1 98.94 122 ILE B N 1
ATOM 2536 C CA . ILE B 1 122 ? -1.935 9.883 5.078 1 98.94 122 ILE B CA 1
ATOM 2537 C C . ILE B 1 122 ? -2.277 9.234 6.418 1 98.94 122 ILE B C 1
ATOM 2539 O O . ILE B 1 122 ? -1.63 8.273 6.832 1 98.94 122 ILE B O 1
ATOM 2543 N N . VAL B 1 123 ? -3.24 9.734 7.117 1 98.94 123 VAL B N 1
ATOM 2544 C CA . VAL B 1 123 ? -3.844 9.086 8.273 1 98.94 123 VAL B CA 1
ATOM 2545 C C . VAL B 1 123 ? -5.301 8.75 7.98 1 98.94 123 VAL B C 1
ATOM 2547 O O . VAL B 1 123 ? -6.094 9.633 7.645 1 98.94 123 VAL B O 1
ATOM 2550 N N . VAL B 1 124 ? -5.645 7.469 8.109 1 98.94 124 VAL B N 1
ATOM 2551 C CA . VAL B 1 124 ? -7 6.988 7.844 1 98.94 124 VAL B CA 1
ATOM 2552 C C . VAL B 1 124 ? -7.609 6.438 9.133 1 98.94 124 VAL B C 1
ATOM 2554 O O . VAL B 1 124 ? -6.957 5.695 9.867 1 98.94 124 VAL B O 1
ATOM 2557 N N . GLY B 1 125 ? -8.812 6.812 9.391 1 98.81 125 GLY B N 1
ATOM 2558 C CA . GLY B 1 125 ? -9.625 6.199 10.43 1 98.81 125 GLY B CA 1
ATOM 2559 C C . GLY B 1 125 ? -10.93 5.629 9.906 1 98.81 125 GLY B C 1
ATOM 2560 O O . GLY B 1 125 ? -11.578 6.23 9.055 1 98.81 125 GLY B O 1
ATOM 2561 N N . THR B 1 126 ? -11.266 4.441 10.352 1 98.69 126 THR B N 1
ATOM 2562 C CA . THR B 1 126 ? -12.586 3.883 10.062 1 98.69 126 THR B CA 1
ATOM 2563 C C . THR B 1 126 ? -13.305 3.5 11.352 1 98.69 126 THR B C 1
ATOM 2565 O O . THR B 1 126 ? -12.664 3.18 12.359 1 98.69 126 THR B O 1
ATOM 2568 N N . ARG B 1 127 ? -14.594 3.533 11.312 1 97.69 127 ARG B N 1
ATOM 2569 C CA . ARG B 1 127 ? -15.406 3.152 12.461 1 97.69 127 ARG B CA 1
ATOM 2570 C C . ARG B 1 127 ? -15.688 1.653 12.461 1 97.69 127 ARG B C 1
ATOM 2572 O O . ARG B 1 127 ? -16.281 1.125 13.406 1 97.69 127 ARG B O 1
ATOM 2579 N N . ARG B 1 128 ? -15.328 0.974 11.445 1 97.81 128 ARG B N 1
ATOM 2580 C CA . ARG B 1 128 ? -15.555 -0.462 11.312 1 97.81 128 ARG B CA 1
ATOM 2581 C C . ARG B 1 128 ? -14.367 -1.255 11.859 1 97.81 128 ARG B C 1
ATOM 2583 O O . ARG B 1 128 ? -13.227 -0.992 11.492 1 97.81 128 ARG B O 1
ATOM 2590 N N . PRO B 1 129 ? -14.711 -2.205 12.758 1 98.44 129 PRO B N 1
ATOM 2591 C CA . PRO B 1 129 ? -13.602 -3.062 13.195 1 98.44 129 PRO B CA 1
ATOM 2592 C C . PRO B 1 129 ? -13.039 -3.914 12.062 1 98.44 129 PRO B C 1
ATOM 2594 O O . PRO B 1 129 ? -13.797 -4.469 11.266 1 98.44 129 PRO B O 1
ATOM 2597 N N . LEU B 1 130 ? -11.711 -4.008 11.992 1 98.38 130 LEU B N 1
ATOM 2598 C CA . LEU B 1 130 ? -11.008 -4.824 11.016 1 98.38 130 LEU B CA 1
ATOM 2599 C C . LEU B 1 130 ? -10.07 -5.816 11.711 1 98.38 130 LEU B C 1
ATOM 2601 O O . LEU B 1 130 ? -9.539 -5.523 12.781 1 98.38 130 LEU B O 1
ATOM 2605 N N . SER B 1 131 ? -9.93 -6.996 11.102 1 98 131 SER B N 1
ATOM 2606 C CA . SER B 1 131 ? -8.891 -7.914 11.547 1 98 131 SER B CA 1
ATOM 2607 C C . SER B 1 131 ? -7.5 -7.352 11.266 1 98 131 SER B C 1
ATOM 2609 O O . SER B 1 131 ? -7.367 -6.297 10.633 1 98 131 SER B O 1
ATOM 2611 N N . ASP B 1 132 ? -6.465 -8.07 11.758 1 98.25 132 ASP B N 1
ATOM 2612 C CA . ASP B 1 132 ? -5.105 -7.641 11.445 1 98.25 132 ASP B CA 1
ATOM 2613 C C . ASP B 1 132 ? -4.875 -7.613 9.938 1 98.25 132 ASP B C 1
ATOM 2615 O O . ASP B 1 132 ? -4.309 -6.652 9.406 1 98.25 132 ASP B O 1
ATOM 2619 N N . GLY B 1 133 ? -5.34 -8.625 9.281 1 98.12 133 GLY B N 1
ATOM 2620 C CA . GLY B 1 133 ? -5.262 -8.633 7.828 1 98.12 133 GLY B CA 1
ATOM 2621 C C . GLY B 1 133 ? -6.09 -7.535 7.18 1 98.12 133 GLY B C 1
ATOM 2622 O O . GLY B 1 133 ? -5.676 -6.945 6.18 1 98.12 133 GLY B O 1
ATOM 2623 N N . GLY B 1 134 ? -7.234 -7.352 7.75 1 98.12 134 GLY B N 1
ATOM 2624 C CA . GLY B 1 134 ? -8.086 -6.277 7.262 1 98.12 134 GLY B CA 1
ATOM 2625 C C . GLY B 1 134 ? -7.445 -4.906 7.383 1 98.12 134 GLY B C 1
ATOM 2626 O O . GLY B 1 134 ? -7.57 -4.074 6.477 1 98.12 134 GLY B O 1
ATOM 2627 N N . LEU B 1 135 ? -6.797 -4.66 8.469 1 98.81 135 LEU B N 1
ATOM 2628 C CA . LEU B 1 135 ? -6.133 -3.377 8.68 1 98.81 135 LEU B CA 1
ATOM 2629 C C . LEU B 1 135 ? -4.949 -3.215 7.73 1 98.81 135 LEU B C 1
ATOM 2631 O O . LEU B 1 135 ? -4.715 -2.127 7.203 1 98.81 135 LEU B O 1
ATOM 2635 N N . ALA B 1 136 ? -4.207 -4.301 7.496 1 98.88 136 ALA B N 1
ATOM 2636 C CA . ALA B 1 136 ? -3.176 -4.281 6.461 1 98.88 136 ALA B CA 1
ATOM 2637 C C . ALA B 1 136 ? -3.783 -4.031 5.082 1 98.88 136 ALA B C 1
ATOM 2639 O O . ALA B 1 136 ? -3.189 -3.34 4.254 1 98.88 136 ALA B O 1
ATOM 2640 N N . GLY B 1 137 ? -4.922 -4.59 4.875 1 98.69 137 GLY B N 1
ATOM 2641 C CA . GLY B 1 137 ? -5.656 -4.332 3.646 1 98.69 137 GLY B CA 1
ATOM 2642 C C . GLY B 1 137 ? -6.074 -2.883 3.492 1 98.69 137 GLY B C 1
ATOM 2643 O O . GLY B 1 137 ? -6.039 -2.336 2.389 1 98.69 137 GLY B O 1
ATOM 2644 N N . LEU B 1 138 ? -6.484 -2.322 4.582 1 98.88 138 LEU B N 1
ATOM 2645 C CA . LEU B 1 138 ? -6.84 -0.907 4.562 1 98.88 138 LEU B CA 1
ATOM 2646 C C . LEU B 1 138 ? -5.637 -0.05 4.191 1 98.88 138 LEU B C 1
ATOM 2648 O O . LEU B 1 138 ? -5.754 0.888 3.398 1 98.88 138 LEU B O 1
ATOM 2652 N N . LEU B 1 139 ? -4.492 -0.354 4.746 1 98.94 139 LEU B N 1
ATOM 2653 C CA . LEU B 1 139 ? -3.258 0.333 4.391 1 98.94 139 LEU B CA 1
ATOM 2654 C C . LEU B 1 139 ? -2.957 0.175 2.902 1 98.94 139 LEU B C 1
ATOM 2656 O O . LEU B 1 139 ? -2.635 1.153 2.223 1 98.94 139 LEU B O 1
ATOM 2660 N N . ALA B 1 140 ? -3.094 -1.001 2.404 1 98.88 140 ALA B N 1
ATOM 2661 C CA . ALA B 1 140 ? -2.852 -1.278 0.991 1 98.88 140 ALA B CA 1
ATOM 2662 C C . ALA B 1 140 ? -3.791 -0.465 0.104 1 98.88 140 ALA B C 1
ATOM 2664 O O . ALA B 1 140 ? -3.365 0.102 -0.905 1 98.88 140 ALA B O 1
ATOM 2665 N N . THR B 1 141 ? -5.059 -0.409 0.468 1 98.81 141 THR B N 1
ATOM 2666 C CA . THR B 1 141 ? -6.055 0.311 -0.321 1 98.81 141 THR B CA 1
ATOM 2667 C C . THR B 1 141 ? -5.77 1.811 -0.31 1 98.81 141 THR B C 1
ATOM 2669 O O . THR B 1 141 ? -5.93 2.484 -1.329 1 98.81 141 THR B O 1
ATOM 2672 N N . ALA B 1 142 ? -5.363 2.326 0.806 1 98.94 142 ALA B N 1
ATOM 2673 C CA . ALA B 1 142 ? -4.984 3.732 0.886 1 98.94 142 ALA B CA 1
ATOM 2674 C C . ALA B 1 142 ? -3.803 4.035 -0.033 1 98.94 142 ALA B C 1
ATOM 2676 O O . ALA B 1 142 ? -3.801 5.047 -0.739 1 98.94 142 ALA B O 1
ATOM 2677 N N . VAL B 1 143 ? -2.809 3.168 -0.02 1 98.94 143 VAL B N 1
ATOM 2678 C CA . VAL B 1 143 ? -1.623 3.338 -0.853 1 98.94 143 VAL B CA 1
ATOM 2679 C C . VAL B 1 143 ? -2.01 3.248 -2.328 1 98.94 143 VAL B C 1
ATOM 2681 O O . VAL B 1 143 ? -1.509 4.012 -3.154 1 98.94 143 VAL B O 1
ATOM 2684 N N . GLU B 1 144 ? -2.875 2.324 -2.635 1 98.88 144 GLU B N 1
ATOM 2685 C CA . GLU B 1 144 ? -3.371 2.195 -4.004 1 98.88 144 GLU B CA 1
ATOM 2686 C C . GLU B 1 144 ? -4.023 3.492 -4.477 1 98.88 144 GLU B C 1
ATOM 2688 O O . GLU B 1 144 ? -3.725 3.979 -5.57 1 98.88 144 GLU B O 1
ATOM 2693 N N . ALA B 1 145 ? -4.871 4.035 -3.684 1 98.88 145 ALA B N 1
ATOM 2694 C CA . ALA B 1 145 ? -5.566 5.273 -4.031 1 98.88 145 ALA B CA 1
ATOM 2695 C C . ALA B 1 145 ? -4.586 6.434 -4.172 1 98.88 145 ALA B C 1
ATOM 2697 O O . ALA B 1 145 ? -4.703 7.242 -5.094 1 98.88 145 ALA B O 1
ATOM 2698 N N . LYS B 1 146 ? -3.652 6.523 -3.273 1 98.88 146 LYS B N 1
ATOM 2699 C CA . LYS B 1 146 ? -2.611 7.543 -3.35 1 98.88 146 LYS B CA 1
ATOM 2700 C C . LYS B 1 146 ? -1.856 7.457 -4.672 1 98.88 146 LYS B C 1
ATOM 2702 O O . LYS B 1 146 ? -1.696 8.461 -5.367 1 98.88 146 LYS B O 1
ATOM 2707 N N . THR B 1 147 ? -1.395 6.25 -5.004 1 98.88 147 THR B N 1
ATOM 2708 C CA . THR B 1 147 ? -0.579 6.031 -6.195 1 98.88 147 THR B CA 1
ATOM 2709 C C . THR B 1 147 ? -1.364 6.367 -7.457 1 98.88 147 THR B C 1
ATOM 2711 O O . THR B 1 147 ? -0.853 7.047 -8.352 1 98.88 147 THR B O 1
ATOM 2714 N N . ALA B 1 148 ? -2.598 5.93 -7.477 1 98.69 148 ALA B N 1
ATOM 2715 C CA . ALA B 1 148 ? -3.449 6.207 -8.633 1 98.69 148 ALA B CA 1
ATOM 2716 C C . ALA B 1 148 ? -3.652 7.707 -8.812 1 98.69 148 ALA B C 1
ATOM 2718 O O . ALA B 1 148 ? -3.557 8.219 -9.938 1 98.69 148 ALA B O 1
ATOM 2719 N N . THR B 1 149 ? -3.9 8.391 -7.754 1 98.69 149 THR B N 1
ATOM 2720 C CA . THR B 1 149 ? -4.18 9.82 -7.797 1 98.69 149 THR B CA 1
ATOM 2721 C C . THR B 1 149 ? -2.939 10.602 -8.234 1 98.69 149 THR B C 1
ATOM 2723 O O . THR B 1 149 ? -3.002 11.422 -9.148 1 98.69 149 THR B O 1
ATOM 2726 N N . LEU B 1 150 ? -1.83 10.297 -7.629 1 98.62 150 LEU B N 1
ATOM 2727 C CA . LEU B 1 150 ? -0.601 11.016 -7.953 1 98.62 150 LEU B CA 1
ATOM 2728 C C . LEU B 1 150 ? -0.154 10.719 -9.375 1 98.62 150 LEU B C 1
ATOM 2730 O O . LEU B 1 150 ? 0.341 11.602 -10.078 1 98.62 150 LEU B O 1
ATOM 2734 N N . SER B 1 151 ? -0.294 9.484 -9.797 1 97.94 151 SER B N 1
ATOM 2735 C CA . SER B 1 151 ? 0.048 9.141 -11.172 1 97.94 151 SER B CA 1
ATOM 2736 C C . SER B 1 151 ? -0.774 9.953 -12.164 1 97.94 151 SER B C 1
ATOM 2738 O O . SER B 1 151 ? -0.254 10.398 -13.188 1 97.94 151 SER B O 1
ATOM 2740 N N . ALA B 1 152 ? -1.978 10.156 -11.82 1 97 152 ALA B N 1
ATOM 2741 C CA . ALA B 1 152 ? -2.9 10.836 -12.727 1 97 152 ALA B CA 1
ATOM 2742 C C . ALA B 1 152 ? -2.611 12.336 -12.773 1 97 152 ALA B C 1
ATOM 2744 O O . ALA B 1 152 ? -2.688 12.953 -13.836 1 97 152 ALA B O 1
ATOM 2745 N N . VAL B 1 153 ? -2.227 12.953 -11.648 1 96.94 153 VAL B N 1
ATOM 2746 C CA . VAL B 1 153 ? -2.264 14.406 -11.633 1 96.94 153 VAL B CA 1
ATOM 2747 C C . VAL B 1 153 ? -0.842 14.961 -11.531 1 96.94 153 VAL B C 1
ATOM 2749 O O . VAL B 1 153 ? -0.606 16.141 -11.797 1 96.94 153 VAL B O 1
ATOM 2752 N N . ALA B 1 154 ? 0.133 14.086 -11.117 1 96.88 154 ALA B N 1
ATOM 2753 C CA . ALA B 1 154 ? 1.472 14.617 -10.859 1 96.88 154 ALA B CA 1
ATOM 2754 C C . ALA B 1 154 ? 2.533 13.781 -11.57 1 96.88 154 ALA B C 1
ATOM 2756 O O . ALA B 1 154 ? 3.725 14.102 -11.508 1 96.88 154 ALA B O 1
ATOM 2757 N N . GLY B 1 155 ? 2.143 12.695 -12.188 1 96.75 155 GLY B N 1
ATOM 2758 C CA . GLY B 1 155 ? 3.059 11.891 -12.984 1 96.75 155 GLY B CA 1
ATOM 2759 C C . GLY B 1 155 ? 4.055 11.109 -12.148 1 96.75 155 GLY B C 1
ATOM 2760 O O . GLY B 1 155 ? 5.125 10.742 -12.625 1 96.75 155 GLY B O 1
ATOM 2761 N N . CYS B 1 156 ? 3.818 10.969 -10.875 1 97.5 156 CYS B N 1
ATOM 2762 C CA . CYS B 1 156 ? 4.656 10.172 -9.984 1 97.5 156 CYS B CA 1
ATOM 2763 C C . CYS B 1 156 ? 3.82 9.18 -9.188 1 97.5 156 CYS B C 1
ATOM 2765 O O . CYS B 1 156 ? 2.598 9.32 -9.102 1 97.5 156 CYS B O 1
ATOM 2767 N N . THR B 1 157 ? 4.465 8.141 -8.641 1 98.06 157 THR B N 1
ATOM 2768 C CA . THR B 1 157 ? 3.764 7.109 -7.883 1 98.06 157 THR B CA 1
ATOM 2769 C C . THR B 1 157 ? 3.576 7.531 -6.43 1 98.06 157 THR B C 1
ATOM 2771 O O . THR B 1 157 ? 2.73 6.984 -5.723 1 98.06 157 THR B O 1
ATOM 2774 N N . GLY B 1 158 ? 4.344 8.367 -5.934 1 97.38 158 GLY B N 1
ATOM 2775 C CA . GLY B 1 158 ? 4.48 8.906 -4.594 1 97.38 158 GLY B CA 1
ATOM 2776 C C . GLY B 1 158 ? 5.766 9.695 -4.395 1 97.38 158 GLY B C 1
ATOM 2777 O O . GLY B 1 158 ? 6.312 10.25 -5.348 1 97.38 158 GLY B O 1
ATOM 2778 N N . THR B 1 159 ? 6.141 9.82 -3.199 1 96.5 159 THR B N 1
ATOM 2779 C CA . THR B 1 159 ? 7.434 10.383 -2.834 1 96.5 159 THR B CA 1
ATOM 2780 C C . THR B 1 159 ? 8.297 9.344 -2.117 1 96.5 159 THR B C 1
ATOM 2782 O O . THR B 1 159 ? 7.824 8.242 -1.814 1 96.5 159 THR B O 1
ATOM 2785 N N . THR B 1 160 ? 9.547 9.656 -1.928 1 93.75 160 THR B N 1
ATOM 2786 C CA . THR B 1 160 ? 10.5 8.68 -1.414 1 93.75 160 THR B CA 1
ATOM 2787 C C . THR B 1 160 ? 10.211 8.352 0.048 1 93.75 160 THR B C 1
ATOM 2789 O O . THR B 1 160 ? 10.633 7.312 0.556 1 93.75 160 THR B O 1
ATOM 2792 N N . SER B 1 161 ? 9.406 9.141 0.758 1 91.75 161 SER B N 1
ATOM 2793 C CA . SER B 1 161 ? 9.219 9 2.197 1 91.75 161 SER B CA 1
ATOM 2794 C C . SER B 1 161 ? 7.734 9.031 2.566 1 91.75 161 SER B C 1
ATOM 2796 O O . SER B 1 161 ? 7.363 9.57 3.611 1 91.75 161 SER B O 1
ATOM 2798 N N . ASP B 1 162 ? 6.91 8.539 1.687 1 96.94 162 ASP B N 1
ATOM 2799 C CA . ASP B 1 162 ? 5.484 8.492 2.002 1 96.94 162 ASP B CA 1
ATOM 2800 C C . ASP B 1 162 ? 5.223 7.656 3.252 1 96.94 162 ASP B C 1
ATOM 2802 O O . ASP B 1 162 ? 5.852 6.617 3.453 1 96.94 162 ASP B O 1
ATOM 2806 N N . ALA B 1 163 ? 4.301 8.125 4.035 1 98.12 163 ALA B N 1
ATOM 2807 C CA . ALA B 1 163 ? 3.916 7.379 5.23 1 98.12 163 ALA B CA 1
ATOM 2808 C C . ALA B 1 163 ? 2.398 7.332 5.387 1 98.12 163 ALA B C 1
ATOM 2810 O O . ALA B 1 163 ? 1.708 8.312 5.09 1 98.12 163 ALA B O 1
ATOM 2811 N N . VAL B 1 164 ? 1.903 6.184 5.824 1 98.88 164 VAL B N 1
ATOM 2812 C CA . VAL B 1 164 ? 0.476 5.934 6 1 98.88 164 VAL B CA 1
ATOM 2813 C C . VAL B 1 164 ? 0.226 5.309 7.371 1 98.88 164 VAL B C 1
ATOM 2815 O O . VAL B 1 164 ? 0.956 4.406 7.793 1 98.88 164 VAL B O 1
ATOM 2818 N N . ALA B 1 165 ? -0.695 5.824 8.094 1 98.88 165 ALA B N 1
ATOM 2819 C CA . ALA B 1 165 ? -1.255 5.215 9.297 1 98.88 165 ALA B CA 1
ATOM 2820 C C . ALA B 1 165 ? -2.752 4.965 9.141 1 98.88 165 ALA B C 1
ATOM 2822 O O . ALA B 1 165 ? -3.502 5.867 8.758 1 98.88 165 ALA B O 1
ATOM 2823 N N . VAL B 1 166 ? -3.164 3.725 9.414 1 98.94 166 VAL B N 1
ATOM 2824 C CA . VAL B 1 166 ? -4.578 3.373 9.328 1 98.94 166 VAL B CA 1
ATOM 2825 C C . VAL B 1 166 ? -5.066 2.865 10.68 1 98.94 166 VAL B C 1
ATOM 2827 O O . VAL B 1 166 ? -4.336 2.164 11.391 1 98.94 166 VAL B O 1
ATOM 2830 N N . GLY B 1 167 ? -6.277 3.246 11.047 1 98.88 167 GLY B N 1
ATOM 2831 C CA . GLY B 1 167 ? -6.797 2.922 12.367 1 98.88 167 GLY B CA 1
ATOM 2832 C C . GLY B 1 167 ? -8.234 2.445 12.336 1 98.88 167 GLY B C 1
ATOM 2833 O O . GLY B 1 167 ? -9.039 2.91 11.523 1 98.88 167 GLY B O 1
ATOM 2834 N N . CYS B 1 168 ? -8.578 1.578 13.227 1 98.75 168 CYS B N 1
ATOM 2835 C CA . CYS B 1 168 ? -9.93 1.076 13.406 1 98.75 168 CYS B CA 1
ATOM 2836 C C . CYS B 1 168 ? -10.195 0.722 14.867 1 98.75 168 CYS B C 1
ATOM 2838 O O . CYS B 1 168 ? -9.258 0.557 15.648 1 98.75 168 CYS B O 1
ATOM 2840 N N . PRO B 1 169 ? -11.43 0.694 15.258 1 98.44 169 PRO B N 1
ATOM 2841 C CA . PRO B 1 169 ? -11.711 0.213 16.609 1 98.44 169 PRO B CA 1
ATOM 2842 C C . PRO B 1 169 ? -11.508 -1.294 16.766 1 98.44 169 PRO B C 1
ATOM 2844 O O . PRO B 1 169 ? -11.414 -2.008 15.758 1 98.44 169 PRO B O 1
ATOM 2847 N N . SER B 1 170 ? -11.352 -1.678 18.016 1 96 170 SER B N 1
ATOM 2848 C CA . SER B 1 170 ? -11.453 -3.104 18.297 1 96 170 SER B CA 1
ATOM 2849 C C . SER B 1 170 ? -12.898 -3.58 18.234 1 96 170 SER B C 1
ATOM 2851 O O . SER B 1 170 ? -13.828 -2.791 18.438 1 96 170 SER B O 1
ATOM 2853 N N . GLY B 1 171 ? -13.055 -4.797 17.859 1 94.12 171 GLY B N 1
ATOM 2854 C CA . GLY B 1 171 ? -14.391 -5.371 17.812 1 94.12 171 GLY B CA 1
ATOM 2855 C C . GLY B 1 171 ? -14.391 -6.891 17.812 1 94.12 171 GLY B C 1
ATOM 2856 O O . GLY B 1 171 ? -13.359 -7.516 17.547 1 94.12 171 GLY B O 1
ATOM 2857 N N . ASP B 1 172 ? -15.586 -7.418 18.078 1 92.62 172 ASP B N 1
ATOM 2858 C CA . ASP B 1 172 ? -15.727 -8.859 18.25 1 92.62 172 ASP B CA 1
ATOM 2859 C C . ASP B 1 172 ? -15.789 -9.57 16.906 1 92.62 172 ASP B C 1
ATOM 2861 O O . ASP B 1 172 ? -15.43 -10.742 16.797 1 92.62 172 ASP B O 1
ATOM 2865 N N . THR B 1 173 ? -16.359 -8.891 15.938 1 93.56 173 THR B N 1
ATOM 2866 C CA . THR B 1 173 ? -16.469 -9.477 14.609 1 93.56 173 THR B CA 1
ATOM 2867 C C . THR B 1 173 ? -15.82 -8.57 13.562 1 93.56 173 THR B C 1
ATOM 2869 O O . THR B 1 173 ? -16.516 -7.969 12.742 1 93.56 173 THR B O 1
ATOM 2872 N N . PRO B 1 174 ? -14.555 -8.539 13.609 1 96.69 174 PRO B N 1
ATOM 2873 C CA . PRO B 1 174 ? -13.859 -7.641 12.68 1 96.69 174 PRO B CA 1
ATOM 2874 C C . PRO B 1 174 ? -13.961 -8.109 11.227 1 96.69 174 PRO B C 1
ATOM 2876 O O . PRO B 1 174 ? -13.938 -9.312 10.961 1 96.69 174 PRO B O 1
ATOM 2879 N N . GLU B 1 175 ? -14.109 -7.176 10.289 1 95.12 175 GLU B N 1
ATOM 2880 C CA . GLU B 1 175 ? -14.109 -7.48 8.859 1 95.12 175 GLU B CA 1
ATOM 2881 C C . GLU B 1 175 ? -12.711 -7.863 8.383 1 95.12 175 GLU B C 1
ATOM 2883 O O . GLU B 1 175 ? -11.734 -7.188 8.695 1 95.12 175 GLU B O 1
ATOM 2888 N N . PRO B 1 176 ? -12.648 -8.922 7.57 1 94.31 176 PRO B N 1
ATOM 2889 C CA . PRO B 1 176 ? -11.32 -9.414 7.176 1 94.31 176 PRO B CA 1
ATOM 2890 C C . PRO B 1 176 ? -10.758 -8.672 5.961 1 94.31 176 PRO B C 1
ATOM 2892 O O . PRO B 1 176 ? -9.57 -8.805 5.648 1 94.31 176 PRO B O 1
ATOM 2895 N N . PHE B 1 177 ? -11.633 -7.875 5.254 1 95.06 177 PHE B N 1
ATOM 2896 C CA . PHE B 1 177 ? -11.188 -7.254 4.012 1 95.06 177 PHE B CA 1
ATOM 2897 C C . PHE B 1 177 ? -11.555 -5.773 3.99 1 95.06 177 PHE B C 1
ATOM 2899 O O . PHE B 1 177 ? -12.586 -5.375 4.527 1 95.06 177 PHE B O 1
ATOM 2906 N N . ALA B 1 178 ? -10.672 -5.066 3.381 1 96.94 178 ALA B N 1
ATOM 2907 C CA . ALA B 1 178 ? -10.898 -3.641 3.152 1 96.94 178 ALA B CA 1
ATOM 2908 C C . ALA B 1 178 ? -10.484 -3.236 1.741 1 96.94 178 ALA B C 1
ATOM 2910 O O . ALA B 1 178 ? -9.945 -2.146 1.535 1 96.94 178 ALA B O 1
ATOM 2911 N N . GLY B 1 179 ? -10.711 -4.125 0.786 1 95.81 179 GLY B N 1
ATOM 2912 C CA . GLY B 1 179 ? -10.422 -3.85 -0.613 1 95.81 179 GLY B CA 1
ATOM 2913 C C . GLY B 1 179 ? -11.5 -3.018 -1.288 1 95.81 179 GLY B C 1
ATOM 2914 O O . GLY B 1 179 ? -12.484 -2.639 -0.656 1 95.81 179 GLY B O 1
ATOM 2915 N N . SER B 1 180 ? -11.367 -2.783 -2.555 1 95.25 180 SER B N 1
ATOM 2916 C CA . SER B 1 180 ? -12.141 -1.808 -3.312 1 95.25 180 SER B CA 1
ATOM 2917 C C . SER B 1 180 ? -13.602 -2.225 -3.414 1 95.25 180 SER B C 1
ATOM 2919 O O . SER B 1 180 ? -14.477 -1.395 -3.68 1 95.25 180 SER B O 1
ATOM 2921 N N . ALA B 1 181 ? -13.898 -3.48 -3.232 1 93.25 181 ALA B N 1
ATOM 2922 C CA . ALA B 1 181 ? -15.273 -3.953 -3.373 1 93.25 181 ALA B CA 1
ATOM 2923 C C . ALA B 1 181 ? -16.031 -3.842 -2.053 1 93.25 181 ALA B C 1
ATOM 2925 O O . ALA B 1 181 ? -17.25 -4.051 -2.006 1 93.25 181 ALA B O 1
ATOM 2926 N N . THR B 1 182 ? -15.336 -3.572 -0.983 1 95.06 182 THR B N 1
ATOM 2927 C CA . THR B 1 182 ? -15.961 -3.42 0.323 1 95.06 182 THR B CA 1
ATOM 2928 C C . THR B 1 182 ? -16.422 -1.98 0.538 1 95.06 182 THR B C 1
ATOM 2930 O O . THR B 1 182 ? -15.938 -1.063 -0.131 1 95.06 182 THR B O 1
ATOM 2933 N N . GLU B 1 183 ? -17.328 -1.785 1.472 1 95.5 183 GLU B N 1
ATOM 2934 C CA . GLU B 1 183 ? -17.766 -0.443 1.843 1 95.5 183 GLU B CA 1
ATOM 2935 C C . GLU B 1 183 ? -16.594 0.404 2.332 1 95.5 183 GLU B C 1
ATOM 2937 O O . GLU B 1 183 ? -16.406 1.532 1.872 1 95.5 183 GLU B O 1
ATOM 2942 N N . VAL B 1 184 ? -15.82 -0.173 3.248 1 97.5 184 VAL B N 1
ATOM 2943 C CA . VAL B 1 184 ? -14.688 0.543 3.832 1 97.5 184 VAL B CA 1
ATOM 2944 C C . VAL B 1 184 ? -13.648 0.84 2.752 1 97.5 184 VAL B C 1
ATOM 2946 O O . VAL B 1 184 ? -13.133 1.955 2.672 1 97.5 184 VAL B O 1
ATOM 2949 N N . GLY B 1 185 ? -13.383 -0.139 1.915 1 97.62 185 GLY B N 1
ATOM 2950 C CA . GLY B 1 185 ? -12.398 0.027 0.857 1 97.62 185 GLY B CA 1
ATOM 2951 C C . GLY B 1 185 ? -12.781 1.097 -0.149 1 97.62 185 GLY B C 1
ATOM 2952 O O . GLY B 1 185 ? -11.953 1.928 -0.522 1 97.62 185 GLY B O 1
ATOM 2953 N N . ALA B 1 186 ? -13.984 1.09 -0.571 1 97.25 186 ALA B N 1
ATOM 2954 C CA . ALA B 1 186 ? -14.469 2.104 -1.506 1 97.25 186 ALA B CA 1
ATOM 2955 C C . ALA B 1 186 ? -14.406 3.496 -0.887 1 97.25 186 ALA B C 1
ATOM 2957 O O . ALA B 1 186 ? -13.984 4.453 -1.54 1 97.25 186 ALA B O 1
ATOM 2958 N N . ALA B 1 187 ? -14.758 3.57 0.329 1 98.25 187 ALA B N 1
ATOM 2959 C CA . ALA B 1 187 ? -14.773 4.855 1.021 1 98.25 187 ALA B CA 1
ATOM 2960 C C . ALA B 1 187 ? -13.359 5.418 1.171 1 98.25 187 ALA B C 1
ATOM 2962 O O . ALA B 1 187 ? -13.141 6.613 0.964 1 98.25 187 ALA B O 1
ATOM 2963 N N . VAL B 1 188 ? -12.422 4.562 1.573 1 98.69 188 VAL B N 1
ATOM 2964 C CA . VAL B 1 188 ? -11.062 5.062 1.771 1 98.69 188 VAL B CA 1
ATOM 2965 C C . VAL B 1 188 ? -10.477 5.508 0.434 1 98.69 188 VAL B C 1
ATOM 2967 O O . VAL B 1 188 ? -9.734 6.488 0.372 1 98.69 188 VAL B O 1
ATOM 2970 N N . ARG B 1 189 ? -10.773 4.828 -0.656 1 98.69 189 ARG B N 1
ATOM 2971 C CA . ARG B 1 189 ? -10.297 5.23 -1.977 1 98.69 189 ARG B CA 1
ATOM 2972 C C . ARG B 1 189 ? -10.773 6.637 -2.322 1 98.69 189 ARG B C 1
ATOM 2974 O O . ARG B 1 189 ? -9.977 7.484 -2.732 1 98.69 189 ARG B O 1
ATOM 2981 N N . ALA B 1 190 ? -12.023 6.867 -2.104 1 98.56 190 ALA B N 1
ATOM 2982 C CA . ALA B 1 190 ? -12.594 8.18 -2.371 1 98.56 190 ALA B CA 1
ATOM 2983 C C . ALA B 1 190 ? -11.992 9.242 -1.448 1 98.56 190 ALA B C 1
ATOM 2985 O O . ALA B 1 190 ? -11.633 10.328 -1.896 1 98.56 190 ALA B O 1
ATOM 2986 N N . CYS B 1 191 ? -11.891 8.938 -0.178 1 98.81 191 CYS B N 1
ATOM 2987 C CA . CYS B 1 191 ? -11.398 9.891 0.808 1 98.81 191 CYS B CA 1
ATOM 2988 C C . CYS B 1 191 ? -9.961 10.289 0.505 1 98.81 191 CYS B C 1
ATOM 2990 O O . CYS B 1 191 ? -9.617 11.477 0.554 1 98.81 191 CYS B O 1
ATOM 2992 N N . VAL B 1 192 ? -9.117 9.328 0.219 1 98.94 192 VAL B N 1
ATOM 2993 C CA . VAL B 1 192 ? -7.711 9.609 -0.062 1 98.94 192 VAL B CA 1
ATOM 2994 C C . VAL B 1 192 ? -7.598 10.438 -1.343 1 98.94 192 VAL B C 1
ATOM 2996 O O . VAL B 1 192 ? -6.848 11.414 -1.394 1 98.94 192 VAL B O 1
ATOM 2999 N N . ARG B 1 193 ? -8.336 10.078 -2.369 1 98.81 193 ARG B N 1
ATOM 3000 C CA . ARG B 1 193 ? -8.328 10.828 -3.615 1 98.81 193 ARG B CA 1
ATOM 3001 C C . ARG B 1 193 ? -8.672 12.297 -3.371 1 98.81 193 ARG B C 1
ATOM 3003 O O . ARG B 1 193 ? -7.898 13.188 -3.729 1 98.81 193 ARG B O 1
ATOM 3010 N N . GLU B 1 194 ? -9.781 12.516 -2.68 1 98.69 194 GLU B N 1
ATOM 3011 C CA . GLU B 1 194 ? -10.266 13.883 -2.492 1 98.69 194 GLU B CA 1
ATOM 3012 C C . GLU B 1 194 ? -9.32 14.68 -1.595 1 98.69 194 GLU B C 1
ATOM 3014 O O . GLU B 1 194 ? -9.016 15.836 -1.887 1 98.69 194 GLU B O 1
ATOM 3019 N N . ALA B 1 195 ? -8.914 14.07 -0.508 1 98.88 195 ALA B N 1
ATOM 3020 C CA . ALA B 1 195 ? -8.039 14.766 0.433 1 98.88 195 ALA B CA 1
ATOM 3021 C C . ALA B 1 195 ? -6.699 15.109 -0.214 1 98.88 195 ALA B C 1
ATOM 3023 O O . ALA B 1 195 ? -6.16 16.188 0.001 1 98.88 195 ALA B O 1
ATOM 3024 N N . LEU B 1 196 ? -6.148 14.164 -0.938 1 98.81 196 LEU B N 1
ATOM 3025 C CA . LEU B 1 196 ? -4.867 14.359 -1.607 1 98.81 196 LEU B CA 1
ATOM 3026 C C . LEU B 1 196 ? -4.957 15.477 -2.639 1 98.81 196 LEU B C 1
ATOM 3028 O O . LEU B 1 196 ? -4.105 16.359 -2.672 1 98.81 196 LEU B O 1
ATOM 3032 N N . LEU B 1 197 ? -5.977 15.445 -3.463 1 98.31 197 LEU B N 1
ATOM 3033 C CA . LEU B 1 197 ? -6.18 16.5 -4.449 1 98.31 197 LEU B CA 1
ATOM 3034 C C . LEU B 1 197 ? -6.312 17.859 -3.773 1 98.31 197 LEU B C 1
ATOM 3036 O O . LEU B 1 197 ? -5.723 18.844 -4.227 1 98.31 197 LEU B O 1
ATOM 3040 N N . ALA B 1 198 ? -7.051 17.875 -2.695 1 98.56 198 ALA B N 1
ATOM 3041 C CA . ALA B 1 198 ? -7.27 19.125 -1.976 1 98.56 198 ALA B CA 1
ATOM 3042 C C . ALA B 1 198 ? -5.973 19.641 -1.354 1 98.56 198 ALA B C 1
ATOM 3044 O O . ALA B 1 198 ? -5.695 20.828 -1.37 1 98.56 198 ALA B O 1
ATOM 3045 N N . SER B 1 199 ? -5.199 18.75 -0.754 1 98.69 199 SER B N 1
ATOM 3046 C CA . SER B 1 199 ? -3.92 19.141 -0.174 1 98.69 199 SER B CA 1
ATOM 3047 C C . SER B 1 199 ? -2.977 19.688 -1.238 1 98.69 199 SER B C 1
ATOM 3049 O O . SER B 1 199 ? -2.35 20.734 -1.041 1 98.69 199 SER B O 1
ATOM 3051 N N . LEU B 1 200 ? -2.865 19.047 -2.383 1 98.06 200 LEU B N 1
ATOM 3052 C CA . LEU B 1 200 ? -2.029 19.5 -3.486 1 98.06 200 LEU B CA 1
ATOM 3053 C C . LEU B 1 200 ? -2.469 20.891 -3.955 1 98.06 200 LEU B C 1
ATOM 3055 O O . LEU B 1 200 ? -1.633 21.766 -4.172 1 98.06 200 LEU B O 1
ATOM 3059 N N . ALA B 1 201 ? -3.775 21.062 -4.086 1 97.81 201 ALA B N 1
ATOM 3060 C CA . ALA B 1 201 ? -4.312 22.344 -4.559 1 97.81 201 ALA B CA 1
ATOM 3061 C C . ALA B 1 201 ? -3.977 23.469 -3.588 1 97.81 201 ALA B C 1
ATOM 3063 O O . ALA B 1 201 ? -3.783 24.609 -4 1 97.81 201 ALA B O 1
ATOM 3064 N N . SER B 1 202 ? -3.92 23.172 -2.318 1 97.5 202 SER B N 1
ATOM 3065 C CA . SER B 1 202 ? -3.633 24.172 -1.301 1 97.5 202 SER B CA 1
ATOM 3066 C C . SER B 1 202 ? -2.18 24.641 -1.373 1 97.5 202 SER B C 1
ATOM 3068 O O . SER B 1 202 ? -1.853 25.75 -0.948 1 97.5 202 SER B O 1
ATOM 3070 N N . ARG B 1 203 ? -1.305 23.797 -1.934 1 95.5 203 ARG B N 1
ATOM 3071 C CA . ARG B 1 203 ? 0.125 24.094 -1.929 1 95.5 203 ARG B CA 1
ATOM 3072 C C . ARG B 1 203 ? 0.599 24.531 -3.309 1 95.5 203 ARG B C 1
ATOM 3074 O O . ARG B 1 203 ? 1.542 25.312 -3.426 1 95.5 203 ARG B O 1
ATOM 3081 N N . TYR B 1 204 ? -0.03 23.891 -4.277 1 95.56 204 TYR B N 1
ATOM 3082 C CA . TYR B 1 204 ? 0.411 24.125 -5.648 1 95.56 204 TYR B CA 1
ATOM 3083 C C . TYR B 1 204 ? -0.687 24.781 -6.469 1 95.56 204 TYR B C 1
ATOM 3085 O O . TYR B 1 204 ? -1.439 24.109 -7.176 1 95.56 204 TYR B O 1
ATOM 3093 N N . GLU B 1 205 ? -0.711 26.062 -6.531 1 92.62 205 GLU B N 1
ATOM 3094 C CA . GLU B 1 205 ? -1.78 26.844 -7.156 1 92.62 205 GLU B CA 1
ATOM 3095 C C . GLU B 1 205 ? -1.82 26.609 -8.664 1 92.62 205 GLU B C 1
ATOM 3097 O O . GLU B 1 205 ? -2.896 26.562 -9.266 1 92.62 205 GLU B O 1
ATOM 3102 N N . ASP B 1 206 ? -0.73 26.438 -9.258 1 93.69 206 ASP B N 1
ATOM 3103 C CA . ASP B 1 206 ? -0.645 26.25 -10.703 1 93.69 206 ASP B CA 1
ATOM 3104 C C . ASP B 1 206 ? -0.608 24.781 -11.07 1 93.69 206 ASP B C 1
ATOM 3106 O O . ASP B 1 206 ? -0.271 24.422 -12.203 1 93.69 206 ASP B O 1
ATOM 3110 N N . GLY B 1 207 ? -0.881 23.891 -10.102 1 94.19 207 GLY B N 1
ATOM 3111 C CA . GLY B 1 207 ? -0.782 22.453 -10.328 1 94.19 207 GLY B CA 1
ATOM 3112 C C . GLY B 1 207 ? 0.487 21.844 -9.758 1 94.19 207 GLY B C 1
ATOM 3113 O O . GLY B 1 207 ? 1.48 22.547 -9.555 1 94.19 207 GLY B O 1
ATOM 3114 N N . PRO B 1 208 ? 0.458 20.578 -9.531 1 95.12 208 PRO B N 1
ATOM 3115 C CA . PRO B 1 208 ? 1.654 19.938 -8.969 1 95.12 208 PRO B CA 1
ATOM 3116 C C . PRO B 1 208 ? 2.838 19.969 -9.938 1 95.12 208 PRO B C 1
ATOM 3118 O O . PRO B 1 208 ? 2.65 19.906 -11.156 1 95.12 208 PRO B O 1
ATOM 3121 N N . PRO B 1 209 ? 4.012 20.109 -9.438 1 93.12 209 PRO B N 1
ATOM 3122 C CA . PRO B 1 209 ? 5.195 20.094 -10.305 1 93.12 209 PRO B CA 1
ATOM 3123 C C . PRO B 1 209 ? 5.422 18.734 -10.969 1 93.12 209 PRO B C 1
ATOM 3125 O O . PRO B 1 209 ? 5.062 17.703 -10.406 1 93.12 209 PRO B O 1
ATOM 3128 N N . ALA B 1 210 ? 6.078 18.828 -12.086 1 93.81 210 ALA B N 1
ATOM 3129 C CA . ALA B 1 210 ? 6.488 17.594 -12.75 1 93.81 210 ALA B CA 1
ATOM 3130 C C . ALA B 1 210 ? 7.641 16.922 -12.008 1 93.81 210 ALA B C 1
ATOM 3132 O O . ALA B 1 210 ? 8.539 17.609 -11.5 1 93.81 210 ALA B O 1
ATOM 3133 N N . PRO B 1 211 ? 7.594 15.594 -11.992 1 93.81 211 PRO B N 1
ATOM 3134 C CA . PRO B 1 211 ? 8.68 14.898 -11.297 1 93.81 211 PRO B CA 1
ATOM 3135 C C . PRO B 1 211 ? 10.062 15.297 -11.82 1 93.81 211 PRO B C 1
ATOM 3137 O O . PRO B 1 211 ? 11.023 15.375 -11.047 1 93.81 211 PRO B O 1
ATOM 3140 N N . ALA B 1 212 ? 10.125 15.594 -13.094 1 90.88 212 ALA B N 1
ATOM 3141 C CA . ALA B 1 212 ? 11.398 15.953 -13.711 1 90.88 212 ALA B CA 1
ATOM 3142 C C . ALA B 1 212 ? 11.93 17.266 -13.148 1 90.88 212 ALA B C 1
ATOM 3144 O O . ALA B 1 212 ? 13.133 17.531 -13.227 1 90.88 212 ALA B O 1
ATOM 3145 N N . ASP B 1 213 ? 11.102 18.109 -12.594 1 90.31 213 ASP B N 1
ATOM 3146 C CA . ASP B 1 213 ? 11.484 19.422 -12.086 1 90.31 213 ASP B CA 1
ATOM 3147 C C . ASP B 1 213 ? 11.922 19.328 -10.625 1 90.31 213 ASP B C 1
ATOM 3149 O O . ASP B 1 213 ? 12.367 20.328 -10.047 1 90.31 213 ASP B O 1
ATOM 3153 N N . ALA B 1 214 ? 11.812 18.141 -10.039 1 87.56 214 ALA B N 1
ATOM 3154 C CA . ALA B 1 214 ? 12.055 18 -8.602 1 87.56 214 ALA B CA 1
ATOM 3155 C C . ALA B 1 214 ? 13.555 17.922 -8.305 1 87.56 214 ALA B C 1
ATOM 3157 O O . ALA B 1 214 ? 14.312 17.312 -9.07 1 87.56 214 ALA B O 1
ATOM 3158 N N . GLU B 1 215 ? 13.93 18.469 -7.23 1 80.25 215 GLU B N 1
ATOM 3159 C CA . GLU B 1 215 ? 15.32 18.516 -6.801 1 80.25 215 GLU B CA 1
ATOM 3160 C C . GLU B 1 215 ? 15.805 17.156 -6.297 1 80.25 215 GLU B C 1
ATOM 3162 O O . GLU B 1 215 ? 16.969 16.797 -6.488 1 80.25 215 GLU B O 1
ATOM 3167 N N . HIS B 1 216 ? 14.891 16.438 -5.656 1 86.94 216 HIS B N 1
ATOM 3168 C CA . HIS B 1 216 ? 15.289 15.219 -4.957 1 86.94 216 HIS B CA 1
ATOM 3169 C C . HIS B 1 216 ? 14.469 14.023 -5.43 1 86.94 216 HIS B C 1
ATOM 3171 O O . HIS B 1 216 ? 14.086 13.172 -4.625 1 86.94 216 HIS B O 1
ATOM 3177 N N . GLY B 1 217 ? 14.148 13.969 -6.664 1 88.25 217 GLY B N 1
ATOM 3178 C CA . GLY B 1 217 ? 13.375 12.867 -7.215 1 88.25 217 GLY B CA 1
ATOM 3179 C C . GLY B 1 217 ? 14.188 11.594 -7.371 1 88.25 217 GLY B C 1
ATOM 3180 O O . GLY B 1 217 ? 15.414 11.641 -7.449 1 88.25 217 GLY B O 1
ATOM 3181 N N . VAL B 1 218 ? 13.461 10.5 -7.234 1 92.44 218 VAL B N 1
ATOM 3182 C CA . VAL B 1 218 ? 14.078 9.195 -7.477 1 92.44 218 VAL B CA 1
ATOM 3183 C C . VAL B 1 218 ? 13.312 8.453 -8.57 1 92.44 218 VAL B C 1
ATOM 3185 O O . VAL B 1 218 ? 12.078 8.516 -8.617 1 92.44 218 VAL B O 1
ATOM 3188 N N . GLU B 1 219 ? 14.094 7.832 -9.445 1 93.94 219 GLU B N 1
ATOM 3189 C CA . GLU B 1 219 ? 13.539 6.984 -10.5 1 93.94 219 GLU B CA 1
ATOM 3190 C C . GLU B 1 219 ? 14.023 5.547 -10.359 1 93.94 219 GLU B C 1
ATOM 3192 O O . GLU B 1 219 ? 15.227 5.301 -10.227 1 93.94 219 GLU B O 1
ATOM 3197 N N . THR B 1 220 ? 13.062 4.586 -10.227 1 94.75 220 THR B N 1
ATOM 3198 C CA . THR B 1 220 ? 13.438 3.178 -10.289 1 94.75 220 THR B CA 1
ATOM 3199 C C . THR B 1 220 ? 13.461 2.693 -11.742 1 94.75 220 THR B C 1
ATOM 3201 O O . THR B 1 220 ? 12.422 2.316 -12.289 1 94.75 220 THR B O 1
ATOM 3204 N N . ASP B 1 221 ? 14.625 2.699 -12.297 1 93.31 221 ASP B N 1
ATOM 3205 C CA . ASP B 1 221 ? 14.758 2.287 -13.695 1 93.31 221 ASP B CA 1
ATOM 3206 C C . ASP B 1 221 ? 15.492 0.95 -13.805 1 93.31 221 ASP B C 1
ATOM 3208 O O . ASP B 1 221 ? 15.641 0.408 -14.898 1 93.31 221 ASP B O 1
ATOM 3212 N N . ASP B 1 222 ? 15.922 0.38 -12.633 1 93.25 222 ASP B N 1
ATOM 3213 C CA . ASP B 1 222 ? 16.531 -0.946 -12.641 1 93.25 222 ASP B CA 1
ATOM 3214 C C . ASP B 1 222 ? 15.555 -1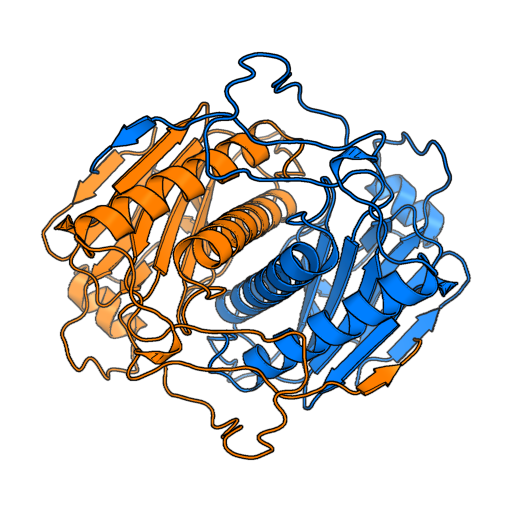.997 -13.164 1 93.25 222 ASP B C 1
ATOM 3216 O O . ASP B 1 222 ? 14.336 -1.822 -13.07 1 93.25 222 ASP B O 1
ATOM 3220 N N . ARG B 1 223 ? 16.172 -3.033 -13.664 1 95.31 223 ARG B N 1
ATOM 3221 C CA . ARG B 1 223 ? 15.367 -4.137 -14.188 1 95.31 223 ARG B CA 1
ATOM 3222 C C . ARG B 1 223 ? 15.625 -5.422 -13.406 1 95.31 223 ARG B C 1
ATOM 3224 O O . ARG B 1 223 ? 16.781 -5.812 -13.219 1 95.31 223 ARG B O 1
ATOM 3231 N N . ALA B 1 224 ? 14.547 -5.98 -12.898 1 96.75 224 ALA B N 1
ATOM 3232 C CA . ALA B 1 224 ? 14.672 -7.258 -12.203 1 96.75 224 ALA B CA 1
ATOM 3233 C C . ALA B 1 224 ? 14.734 -8.422 -13.188 1 96.75 224 ALA B C 1
ATOM 3235 O O . ALA B 1 224 ? 14.141 -8.359 -14.266 1 96.75 224 ALA B O 1
ATOM 3236 N N . ALA B 1 225 ? 15.453 -9.469 -12.789 1 97.88 225 ALA B N 1
ATOM 3237 C CA . ALA B 1 225 ? 15.461 -10.688 -13.586 1 97.88 225 ALA B CA 1
ATOM 3238 C C . ALA B 1 225 ? 14.156 -11.461 -13.422 1 97.88 225 ALA B C 1
ATOM 3240 O O . ALA B 1 225 ? 13.781 -11.828 -12.305 1 97.88 225 ALA B O 1
ATOM 3241 N N . VAL B 1 226 ? 13.555 -11.727 -14.539 1 98.31 226 VAL B N 1
ATOM 3242 C CA . VAL B 1 226 ? 12.281 -12.445 -14.508 1 98.31 226 VAL B CA 1
ATOM 3243 C C . VAL B 1 226 ? 12.547 -13.953 -14.516 1 98.31 226 VAL B C 1
ATOM 3245 O O . VAL B 1 226 ? 13.453 -14.43 -15.195 1 98.31 226 VAL B O 1
ATOM 3248 N N . PHE B 1 227 ? 11.711 -14.719 -13.742 1 98.06 227 PHE B N 1
ATOM 3249 C CA . PHE B 1 227 ? 11.812 -16.172 -13.734 1 98.06 227 PHE B CA 1
ATOM 3250 C C . PHE B 1 227 ? 10.453 -16.812 -13.484 1 98.06 227 PHE B C 1
ATOM 3252 O O . PHE B 1 227 ? 9.492 -16.125 -13.133 1 98.06 227 PHE B O 1
ATOM 3259 N N . GLN B 1 228 ? 10.312 -18.078 -13.742 1 97.12 228 GLN B N 1
ATOM 3260 C CA . GLN B 1 228 ? 9.156 -18.875 -13.352 1 97.12 228 GLN B CA 1
ATOM 3261 C C . GLN B 1 228 ? 9.461 -19.703 -12.102 1 97.12 228 GLN B C 1
ATOM 3263 O O . GLN B 1 228 ? 10.359 -20.547 -12.109 1 97.12 228 GLN B O 1
ATOM 3268 N N . PRO B 1 229 ? 8.758 -19.375 -11.125 1 96.75 229 PRO B N 1
ATOM 3269 C CA . PRO B 1 229 ? 9.055 -20.109 -9.891 1 96.75 229 PRO B CA 1
ATOM 3270 C C . PRO B 1 229 ? 8.719 -21.594 -9.992 1 96.75 229 PRO B C 1
ATOM 3272 O O . PRO B 1 229 ? 7.883 -21.984 -10.812 1 96.75 229 PRO B O 1
#

InterPro domains:
  IPR002808 Adenosylcobinamide amidohydrolase, CbiZ [PF01955] (14-195)
  IPR052209 Adenosylcobinamide Amidohydrolase [PTHR35336] (13-203)

Foldseek 3Di:
DWDWDDDFFKIKTFAAQKWKAKPAPPGGTATGGIEMEGADAPPDDDDPVQVVVCVVVVHGDRDHYHYANFTCVLWFWFDDPQKIKIKAAFPQAFEAEDPDQDPPPDDLVVPPDDDDHRWIEMEMEGAAAADPQANVQLVVLLLVLQQVLCCVFAVGRTGPRYMYMYIYHDDDDHHHHQDCVDPNSVRSSVTSNVRVVSSQCSPPVPGHYHLVPHPNYHYDNDDDDDDDD/DWDWDDDFFKIKTFAAQKWKAKPAPPGGTATGGIEMEGADAPPDDDDPVQVVVCVVVVHGDRDHYHYANFTCVLWFWFDDPQKIKIKAAFPQAFEAEDPDQDPPPDDCVVPPDDDDHRWMEMEMEGAAAADPQANVQLQVLLLVLQQVLCCVFAVGRTGPRYMYMYIYHDDDDHHHHQDCVDPNSVRSSVTSNVRVVSSQCSPPVPGHYHLVPHPNYHYDNDDDDDDDD

Solvent-accessible surface area (backbone atoms only — not comparable to full-atom values): 22295 Å² total; per-residue (Å²): 126,78,43,66,49,61,48,63,47,34,34,36,45,34,39,80,65,21,38,33,39,19,27,23,74,78,25,25,81,43,69,22,43,38,34,38,42,34,41,48,63,88,85,62,75,81,80,61,55,66,61,50,49,14,64,75,66,73,42,75,73,71,33,54,58,39,71,21,44,42,57,37,79,36,34,13,18,6,37,32,90,60,26,38,22,37,19,35,53,29,68,51,24,20,24,36,71,65,89,62,77,63,85,70,79,67,84,64,70,71,56,64,46,76,87,54,69,21,17,35,38,39,44,36,42,34,73,56,30,43,31,57,4,7,47,41,19,38,45,40,36,42,36,29,26,45,18,51,46,31,40,72,68,32,64,20,45,48,29,39,46,51,31,45,34,31,31,19,38,78,60,92,76,39,38,40,67,15,31,58,36,29,58,65,15,32,26,38,32,26,6,40,38,41,5,44,54,49,7,37,49,68,73,24,83,91,50,63,67,52,45,88,74,30,88,54,45,45,66,45,70,66,78,28,50,70,46,70,96,124,78,43,67,48,62,48,62,48,34,36,36,44,33,37,79,65,21,38,33,40,19,29,24,76,78,25,25,81,43,68,22,44,37,36,38,42,35,40,47,63,87,84,60,74,82,79,60,56,65,60,50,48,13,65,76,67,73,41,74,72,70,34,51,58,40,71,21,45,42,57,37,80,36,34,13,18,7,39,31,90,61,26,38,22,39,18,34,55,28,67,50,25,19,24,36,70,65,88,62,79,63,85,70,80,65,84,66,70,71,56,64,47,76,86,56,68,21,18,35,39,38,41,36,41,32,70,56,30,44,30,57,4,8,47,42,19,39,45,40,35,43,38,29,25,45,16,52,45,32,39,72,67,32,65,18,47,48,28,40,46,51,32,45,36,30,33,19,37,78,60,93,78,38,38,40,67,16,33,59,36,30,59,64,15,30,27,37,31,25,5,39,37,41,4,45,53,48,6,36,51,69,73,24,82,89,48,63,66,53,47,87,76,30,89,52,45,45,66,46,70,66,79,29,52,69,46,70,97

Organism: Natronomonas pharaonis (strain ATCC 35678 / DSM 2160 / CIP 103997 / JCM 8858 / NBRC 14720 / NCIMB 2260 / Gabara) (NCBI:txid348780)

pLDDT: mean 93.21, std 11.84, range [36.34, 98.94]

Secondary structure (DSSP, 8-state):
--EEEE-SSEEEEEEEEEEEEE-STT-EEEEEEEEEEEEPPTT---S-HHHHHHHHHTS--SS-EEEESS-GGG-EEEEETTEEEEEE---SSEEE--SS--S---------PPP-S---EEEEEESS-B-HHHHHHHHHHHHHHHHHHHHHHHSSSEETT-EEEEEE---SS-BS--STTSHHHHHHHHHHHHHHHHHHHHH-TT-PPPGGG-TT-EE----PEEE--/--EEEE-SSEEEEEEEEEEEEE-STT-EEEEEEEEEEEEPPTT---S-HHHHHHHHHTS--SS-EEEESS-GGG-EEEEETTEEEEEE---SSEEE--SS--S---------PPP-S---EEEEEESS-B-HHHHHHHHHHHHHHHHHHHHHHHSSSEETT-EEEEEE---SS-BS--STTSHHHHHHHHHHHHHHHHHHHHH-TT-PPPGGG-TT-EE----PEEE--

Radius of gyration: 19.98 Å; Cα contacts (8 Å, |Δi|>4): 1321; chains: 2; bounding box: 49×58×53 Å

Sequence (458 aa):
MFDFERTSDRLTVREPGTRWLSNGFDGGYTVADAAHNLTVPDGFGRTDLDAYAAERLGEPPAGPTLLTGVNQQHARGGRLGPVVAVVTAGLSNPATLPMAASADDGRTDGADREWRPGTVNIVVGTRRPLSDGGLAGLLATAVEAKTATLSAVAGCTGTTSDAVAVGCPSGDTPEPFAGSATEVGAAVRACVREALLASLASRYEDGPPAPADAEHGVETDDRAAVFQPMFDFERTSDRLTVREPGTRWLSNGFDGGYTVADAAHNLTVPDGFGRTDLDAYAAERLGEPPAGPTLLTGVNQQHARGGRLGPVVAVVTAGLSNPATLPMAASADDGRTDGADREWRPGTVNIVVGTRRPLSDGGLAGLLATAVEAKTATLSAVAGCTGTTSDAVAVGCPSGDTPEPFAGSATEVGAAVRACVREALLASLASRYEDGPPAPADAEHGVETDDRAAVFQP